Protein AF-0000000087155048 (afdb_homodimer)

Sequence (432 aa):
MKRRVAILISGRGSNMAALIEAAKAADFPAEIVVVISNRADAAGLEKAAANGIPTAIIESKPFGKDRAGFEAMMQRVLDEKQVELICLGGFMRLFTAEFARRWYGKMLNIHPSLLPCFPGLDPHGQALRAGVKLSGATVHFVIPETDAGPIVMQGAVTVADDDTPETLAARVIKIEHRIYPEALRLLASGRLKLDGDRCRTLGSGATDATLIAPAPMKRRVAILISGRGSNMAALIEAAKAADFPAEIVVVISNRADAAGLEKAAANGIPTAIIESKPFGKDRAGFEAMMQRVLDEKQVELICLGGFMRLFTAEFARRWYGKMLNIHPSLLPCFPGLDPHGQALRAGVKLSGATVHFVIPETDAGPIVMQGAVTVADDDTPETLAARVIKIEHRIYPEALRLLASGRLKLDGDRCRTLGSGATDATLIAPAP

Foldseek 3Di:
DAAEEEEEAAAAQLLVLLLQVLQPDPPQRHHYAEYEYLDPPHNVQVVCVVSVHHYYYNHCVVCVPVQVVSVVVVVVVCVVSVHQAYEYRHHDDAHDQVSLVVCFLRYKYKDFWDPPPQFDPLSLVSCLVVVDQKTEMWIARDGNDGPQAATQDIDMDTDDNPDDSVNSCVVRSVRSSVVVNVSVSQSSVVQWDDDDRYIDGHPDDDDPDDDDPPDD/DAAEEEEEAAAAQLLVLLLQVLQPDPPQRHDYAEYEYLDPPHNVQVVCVVSVHHYYYNHCVVCVPVQVVSVVVVVVVCVVSVHQAYEYRHHPDAHDQVSLVVCFLRYKYKDFWDPPPQFDPPSLVSCLVVVDQKTEMWIARDGNDGPQAATQDIDMDTDDNPDDSVNSCVVRSVRSSVVVNVSVSQSSVVQWDDDDRYIDGHPDDDDPDDDDPPDD

Radius of gyration: 24.82 Å; Cα contacts (8 Å, |Δi|>4): 957; chains: 2; bounding box: 39×74×57 Å

Secondary structure (DSSP, 8-state):
-PEEEEEEESS--HHHHHHHHHHTSTT-SEEEEEEEESSTT-HHHHHHHHTT--EEE--SGGGTT-HHHHHHHHHHHHHHTT--EEEEES--SPPPHHHHHHTTTTEEEEESS-TTSS-SS-HHHHHHHHT-SEEEEEEEE--SSTT-SPEEEEEEEE--TT--HHHHHHHHHHHHHHHHHHHHHHHHTT-EEEETTEEEETT----S-EEEES--/-PEEEEEEESS--HHHHHHHHHHTSTT-SEEEEEEEESSTT-HHHHHHHHTT--EEE--SGGGTT-HHHHHHHHHHHHHHTT--EEEEES--SPPPHHHHHHTTTTEEEEESS-TTSS-SS-HHHHHHHHT-SEEEEEEEE--SSTT-SPEEEEEEEE--TT--HHHHHHHHHHHHHHHHHHHHHHHHTT-EEEETTEEEETT----S-EEEES--

Structure (mmCIF, N/CA/C/O backbone):
data_AF-0000000087155048-model_v1
#
loop_
_entity.id
_entity.type
_entity.pdbx_description
1 polymer 'Phosphoribosylglycinamide formyltransferase'
#
loop_
_atom_site.group_PDB
_atom_site.id
_atom_site.type_symbol
_atom_site.label_atom_id
_atom_site.label_alt_id
_atom_site.label_comp_id
_atom_site.label_asym_id
_atom_site.label_entity_id
_atom_site.label_seq_id
_atom_site.pdbx_PDB_ins_code
_atom_site.Cartn_x
_atom_site.Cartn_y
_atom_site.Cartn_z
_atom_site.occupancy
_atom_site.B_iso_or_equiv
_atom_site.auth_seq_id
_atom_site.auth_comp_id
_atom_site.auth_asym_id
_atom_site.auth_atom_id
_atom_site.pdbx_PDB_model_num
ATOM 1 N N . MET A 1 1 ? -13.219 -32.688 -8.883 1 88.19 1 MET A N 1
ATOM 2 C CA . MET A 1 1 ? -11.844 -32.969 -9.281 1 88.19 1 MET A CA 1
ATOM 3 C C . MET A 1 1 ? -10.945 -31.766 -9.008 1 88.19 1 MET A C 1
ATOM 5 O O . MET A 1 1 ? -11.391 -30.625 -9.117 1 88.19 1 MET A O 1
ATOM 9 N N . LYS A 1 2 ? -9.734 -32.031 -8.484 1 97.44 2 LYS A N 1
ATOM 10 C CA . LYS A 1 2 ? -8.812 -30.953 -8.172 1 97.44 2 LYS A CA 1
ATOM 11 C C . LYS A 1 2 ? -8.227 -30.344 -9.438 1 97.44 2 LYS A C 1
ATOM 13 O O . LYS A 1 2 ? -7.965 -31.062 -10.414 1 97.44 2 LYS A O 1
ATOM 18 N N . ARG A 1 3 ? -8.031 -29.047 -9.445 1 98.62 3 ARG A N 1
ATOM 19 C CA . ARG A 1 3 ? -7.391 -28.375 -10.57 1 98.62 3 ARG A CA 1
ATOM 20 C C . ARG A 1 3 ? -5.906 -28.719 -10.641 1 98.62 3 ARG A C 1
ATOM 22 O O . ARG A 1 3 ? -5.227 -28.75 -9.609 1 98.62 3 ARG A O 1
ATOM 29 N N . ARG A 1 4 ? -5.445 -29.016 -11.805 1 98.88 4 ARG A N 1
ATOM 30 C CA . ARG A 1 4 ? -4.055 -29.406 -12.008 1 98.88 4 ARG A CA 1
ATOM 31 C C . ARG A 1 4 ? -3.156 -28.188 -12.164 1 98.88 4 ARG A C 1
ATOM 33 O O . ARG A 1 4 ? -3.303 -27.422 -13.125 1 98.88 4 ARG A O 1
ATOM 40 N N . VAL A 1 5 ? -2.164 -28.047 -11.242 1 98.94 5 VAL A N 1
ATOM 41 C CA . VAL A 1 5 ? -1.378 -26.812 -11.141 1 98.94 5 VAL A CA 1
ATOM 42 C C . VAL A 1 5 ? 0.09 -27.125 -11.438 1 98.94 5 VAL A C 1
ATOM 44 O O . VAL A 1 5 ? 0.632 -28.125 -10.961 1 98.94 5 VAL A O 1
ATOM 47 N N . ALA A 1 6 ? 0.725 -26.297 -12.25 1 98.94 6 ALA A N 1
ATOM 48 C CA . ALA A 1 6 ? 2.18 -26.25 -12.375 1 98.94 6 ALA A CA 1
ATOM 49 C C . ALA A 1 6 ? 2.762 -25.078 -11.594 1 98.94 6 ALA A C 1
ATOM 51 O O . ALA A 1 6 ? 2.176 -24 -11.562 1 98.94 6 ALA A O 1
ATOM 52 N N . ILE A 1 7 ? 3.869 -25.312 -10.961 1 98.94 7 ILE A N 1
ATOM 53 C CA . ILE A 1 7 ? 4.621 -24.219 -10.344 1 98.94 7 ILE A CA 1
ATOM 54 C C . ILE A 1 7 ? 5.914 -23.984 -11.117 1 98.94 7 ILE A C 1
ATOM 56 O O . ILE A 1 7 ? 6.652 -24.922 -11.406 1 98.94 7 ILE A O 1
ATOM 60 N N . LEU A 1 8 ? 6.184 -22.75 -11.547 1 98.94 8 LEU A N 1
ATOM 61 C CA . LEU A 1 8 ? 7.414 -22.375 -12.227 1 98.94 8 LEU A CA 1
ATOM 62 C C . LEU A 1 8 ? 8.383 -21.703 -11.266 1 98.94 8 LEU A C 1
ATOM 64 O O . LEU A 1 8 ? 7.996 -20.781 -10.539 1 98.94 8 LEU A O 1
ATOM 68 N N . ILE A 1 9 ? 9.695 -22.141 -11.219 1 98.75 9 ILE A N 1
ATOM 69 C CA . ILE A 1 9 ? 10.648 -21.578 -10.273 1 98.75 9 ILE A CA 1
ATOM 70 C C . ILE A 1 9 ? 11.977 -21.312 -10.984 1 98.75 9 ILE A C 1
ATOM 72 O O . ILE A 1 9 ? 12.219 -21.812 -12.078 1 98.75 9 ILE A O 1
ATOM 76 N N . SER A 1 10 ? 12.859 -20.469 -10.352 1 98.38 10 SER A N 1
ATOM 77 C CA . SER A 1 10 ? 14.234 -20.25 -10.789 1 98.38 10 SER A CA 1
ATOM 78 C C . SER A 1 10 ? 15.219 -20.406 -9.641 1 98.38 10 SER A C 1
ATOM 80 O O . SER A 1 10 ? 16.438 -20.391 -9.852 1 98.38 10 SER A O 1
ATOM 82 N N . GLY A 1 11 ? 14.641 -20.531 -8.383 1 96.88 11 GLY A N 1
ATOM 83 C CA . GLY A 1 11 ? 15.578 -20.484 -7.273 1 96.88 11 GLY A CA 1
ATOM 84 C C . GLY A 1 11 ? 15.148 -21.344 -6.098 1 96.88 11 GLY A C 1
ATOM 85 O O . GLY A 1 11 ? 14.852 -22.531 -6.266 1 96.88 11 GLY A O 1
ATOM 86 N N . ARG A 1 12 ? 15.031 -20.812 -4.879 1 93.88 12 ARG A N 1
ATOM 87 C CA . ARG A 1 12 ? 14.914 -21.5 -3.594 1 93.88 12 ARG A CA 1
ATOM 88 C C . ARG A 1 12 ? 13.562 -22.188 -3.461 1 93.88 12 ARG A C 1
ATOM 90 O O . ARG A 1 12 ? 13.445 -23.203 -2.766 1 93.88 12 ARG A O 1
ATOM 97 N N . GLY A 1 13 ? 12.633 -21.562 -4.07 1 97.56 13 GLY A N 1
ATOM 98 C CA . GLY A 1 13 ? 11.32 -22.203 -4.098 1 97.56 13 GLY A CA 1
ATOM 99 C C . GLY A 1 13 ? 10.57 -22.062 -2.787 1 97.56 13 GLY A C 1
ATOM 100 O O . GLY A 1 13 ? 9.852 -22.984 -2.381 1 97.56 13 GLY A O 1
ATOM 101 N N . SER A 1 14 ? 10.727 -20.969 -2.061 1 97.62 14 SER A N 1
ATOM 102 C CA . SER A 1 14 ? 10.055 -20.781 -0.78 1 97.62 14 SER A CA 1
ATOM 103 C C . SER A 1 14 ? 8.539 -20.734 -0.952 1 97.62 14 SER A C 1
ATOM 105 O O . SER A 1 14 ? 7.816 -21.453 -0.265 1 97.62 14 SER A O 1
ATOM 107 N N . ASN A 1 15 ? 8.031 -19.953 -1.847 1 98.62 15 ASN A N 1
ATOM 108 C CA . ASN A 1 15 ? 6.594 -19.906 -2.102 1 98.62 15 ASN A CA 1
ATOM 109 C C . ASN A 1 15 ? 6.07 -21.219 -2.658 1 98.62 15 ASN A C 1
ATOM 111 O O . ASN A 1 15 ? 4.945 -21.625 -2.355 1 98.62 15 ASN A O 1
ATOM 115 N N . MET A 1 16 ? 6.891 -21.859 -3.486 1 98.81 16 MET A N 1
ATOM 116 C CA . MET A 1 16 ? 6.531 -23.188 -3.98 1 98.81 16 MET A CA 1
ATOM 117 C C . MET A 1 16 ? 6.254 -24.141 -2.826 1 98.81 16 MET A C 1
ATOM 119 O O . MET A 1 16 ? 5.242 -24.844 -2.83 1 98.81 16 MET A O 1
ATOM 123 N N . ALA A 1 17 ? 7.125 -24.141 -1.858 1 98.69 17 ALA A N 1
ATOM 124 C CA . ALA A 1 17 ? 6.977 -25.031 -0.714 1 98.69 17 ALA A CA 1
ATOM 125 C C . ALA A 1 17 ? 5.668 -24.766 0.023 1 98.69 17 ALA A C 1
ATOM 127 O O . ALA A 1 17 ? 4.984 -25.703 0.452 1 98.69 17 ALA A O 1
ATOM 128 N N . ALA A 1 18 ? 5.328 -23.516 0.194 1 98.75 18 ALA A N 1
ATOM 129 C CA . ALA A 1 18 ? 4.074 -23.141 0.849 1 98.75 18 ALA A CA 1
ATOM 130 C C . ALA A 1 18 ? 2.873 -23.641 0.057 1 98.75 18 ALA A C 1
ATOM 132 O O . ALA A 1 18 ? 1.903 -24.141 0.638 1 98.75 18 ALA A O 1
ATOM 133 N N . LEU A 1 19 ? 2.908 -23.547 -1.245 1 98.81 19 LEU A N 1
ATOM 134 C CA . LEU A 1 19 ? 1.841 -24.031 -2.111 1 98.81 19 LEU A CA 1
ATOM 135 C C . LEU A 1 19 ? 1.716 -25.547 -2.016 1 98.81 19 LEU A C 1
ATOM 137 O O . LEU A 1 19 ? 0.607 -26.078 -1.914 1 98.81 19 LEU A O 1
ATOM 141 N N . ILE A 1 20 ? 2.863 -26.219 -2.064 1 98.69 20 ILE A N 1
ATOM 142 C CA . ILE A 1 20 ? 2.887 -27.688 -1.979 1 98.69 20 ILE A CA 1
ATOM 143 C C . ILE A 1 20 ? 2.277 -28.125 -0.652 1 98.69 20 ILE A C 1
ATOM 145 O O . ILE A 1 20 ? 1.436 -29.031 -0.622 1 98.69 20 ILE A O 1
ATOM 149 N N . GLU A 1 21 ? 2.689 -27.484 0.411 1 98.62 21 GLU A N 1
ATOM 150 C CA . GLU A 1 21 ? 2.176 -27.844 1.73 1 98.62 21 GLU A CA 1
ATOM 151 C C . GLU A 1 21 ? 0.662 -27.672 1.799 1 98.62 21 GLU A C 1
ATOM 153 O O . GLU A 1 21 ? -0.048 -28.547 2.291 1 98.62 21 GLU A O 1
ATOM 158 N N . ALA A 1 22 ? 0.154 -26.547 1.324 1 98.38 22 ALA A N 1
ATOM 159 C CA . ALA A 1 22 ? -1.282 -26.281 1.331 1 98.38 22 ALA A CA 1
ATOM 160 C C . ALA A 1 22 ? -2.039 -27.328 0.512 1 98.38 22 ALA A C 1
ATOM 162 O O . ALA A 1 22 ? -3.127 -27.75 0.9 1 98.38 22 ALA A O 1
ATOM 163 N N . ALA A 1 23 ? -1.5 -27.781 -0.582 1 98.06 23 ALA A N 1
ATOM 164 C CA . ALA A 1 23 ? -2.154 -28.672 -1.53 1 98.06 23 ALA A CA 1
ATOM 165 C C . ALA A 1 23 ? -2.26 -30.094 -0.962 1 98.06 23 ALA A C 1
ATOM 167 O O . ALA A 1 23 ? -2.994 -30.922 -1.494 1 98.06 23 ALA A O 1
ATOM 168 N N . LYS A 1 24 ? -1.539 -30.359 0.094 1 97.5 24 LYS A N 1
ATOM 169 C CA . LYS A 1 24 ? -1.599 -31.672 0.721 1 97.5 24 LYS A CA 1
ATOM 170 C C . LYS A 1 24 ? -2.938 -31.891 1.421 1 97.5 24 LYS A C 1
ATOM 172 O O . LYS A 1 24 ? -3.338 -33.031 1.669 1 97.5 24 LYS A O 1
ATOM 177 N N . ALA A 1 25 ? -3.527 -30.781 1.788 1 97.06 25 ALA A N 1
ATOM 178 C CA . ALA A 1 25 ? -4.816 -30.906 2.461 1 97.06 25 ALA A CA 1
ATOM 179 C C . ALA A 1 25 ? -5.855 -31.547 1.546 1 97.06 25 ALA A C 1
ATOM 181 O O . ALA A 1 25 ? -5.953 -31.188 0.367 1 97.06 25 ALA A O 1
ATOM 182 N N . ALA A 1 26 ? -6.66 -32.469 2.033 1 95.75 26 ALA A N 1
ATOM 183 C CA . ALA A 1 26 ? -7.621 -33.219 1.247 1 95.75 26 ALA A CA 1
ATOM 184 C C . ALA A 1 26 ? -8.664 -32.312 0.606 1 95.75 26 ALA A C 1
ATOM 186 O O . ALA A 1 26 ? -9.133 -32.594 -0.5 1 95.75 26 ALA A O 1
ATOM 187 N N . ASP A 1 27 ? -8.969 -31.25 1.281 1 96.94 27 ASP A N 1
ATOM 188 C CA . ASP A 1 27 ? -10.047 -30.391 0.805 1 96.94 27 ASP A CA 1
ATOM 189 C C . ASP A 1 27 ? -9.492 -29.234 -0.038 1 96.94 27 ASP A C 1
ATOM 191 O O . ASP A 1 27 ? -10.234 -28.344 -0.431 1 96.94 27 ASP A O 1
ATOM 195 N N . PHE A 1 28 ? -8.234 -29.203 -0.195 1 98.25 28 PHE A N 1
ATOM 196 C CA . PHE A 1 28 ? -7.68 -28.188 -1.085 1 98.25 28 PHE A CA 1
ATOM 197 C C . PHE A 1 28 ? -8.094 -28.453 -2.529 1 98.25 28 PHE A C 1
ATOM 199 O O . PHE A 1 28 ? -7.949 -29.578 -3.023 1 98.25 28 PHE A O 1
ATOM 206 N N . PRO A 1 29 ? -8.531 -27.469 -3.268 1 98.56 29 PRO A N 1
ATOM 207 C CA . PRO A 1 29 ? -9.195 -27.703 -4.555 1 98.56 29 PRO A CA 1
ATOM 208 C C . PRO A 1 29 ? -8.211 -27.828 -5.711 1 98.56 29 PRO A C 1
ATOM 210 O O . PRO A 1 29 ? -8.617 -27.875 -6.875 1 98.56 29 PRO A O 1
ATOM 213 N N . ALA A 1 30 ? -6.883 -27.906 -5.453 1 98.62 30 ALA A N 1
ATOM 214 C CA . ALA A 1 30 ? -5.859 -27.984 -6.488 1 98.62 30 ALA A CA 1
ATOM 215 C C . ALA A 1 30 ? -4.797 -29.016 -6.121 1 98.62 30 ALA A C 1
ATOM 217 O O . ALA A 1 30 ? -4.617 -29.344 -4.945 1 98.62 30 ALA A O 1
ATOM 218 N N . GLU A 1 31 ? -4.188 -29.547 -7.078 1 98.62 31 GLU A N 1
ATOM 219 C CA . GLU A 1 31 ? -3.053 -30.453 -6.918 1 98.62 31 GLU A CA 1
ATOM 220 C C . GLU A 1 31 ? -1.855 -29.984 -7.742 1 98.62 31 GLU A C 1
ATOM 222 O O . GLU A 1 31 ? -2.014 -29.562 -8.891 1 98.62 31 GLU A O 1
ATOM 227 N N . ILE A 1 32 ? -0.717 -30.016 -7.137 1 98.81 32 ILE A N 1
ATOM 228 C CA . ILE A 1 32 ? 0.503 -29.688 -7.859 1 98.81 32 ILE A CA 1
ATOM 229 C C . ILE A 1 32 ? 0.978 -30.891 -8.672 1 98.81 32 ILE A C 1
ATOM 231 O O . ILE A 1 32 ? 1.375 -31.906 -8.102 1 98.81 32 ILE A O 1
ATOM 235 N N . VAL A 1 33 ? 1.066 -30.75 -10 1 98.75 33 VAL A N 1
ATOM 236 C CA . VAL A 1 33 ? 1.298 -31.938 -10.82 1 98.75 33 VAL A CA 1
ATOM 237 C C . VAL A 1 33 ? 2.715 -31.906 -11.391 1 98.75 33 VAL A C 1
ATOM 239 O O . VAL A 1 33 ? 3.234 -32.938 -11.836 1 98.75 33 VAL A O 1
ATOM 242 N N . VAL A 1 34 ? 3.277 -30.688 -11.367 1 98.88 34 VAL A N 1
ATOM 243 C CA . VAL A 1 34 ? 4.645 -30.578 -11.867 1 98.88 34 VAL A CA 1
ATOM 244 C C . VAL A 1 34 ? 5.273 -29.281 -11.383 1 98.88 34 VAL A C 1
ATOM 246 O O . VAL A 1 34 ? 4.582 -28.266 -11.242 1 98.88 34 VAL A O 1
ATOM 249 N N . VAL A 1 35 ? 6.539 -29.312 -11.055 1 98.88 35 VAL A N 1
ATOM 250 C CA . VAL A 1 35 ? 7.371 -28.125 -10.852 1 98.88 35 VAL A CA 1
ATOM 251 C C . VAL A 1 35 ? 8.359 -27.984 -12.016 1 98.88 35 VAL A C 1
ATOM 253 O O . VAL A 1 35 ? 9.078 -28.938 -12.336 1 98.88 35 VAL A O 1
ATOM 256 N N . ILE A 1 36 ? 8.336 -26.844 -12.695 1 98.88 36 ILE A N 1
ATOM 257 C CA . ILE A 1 36 ? 9.227 -26.594 -13.82 1 98.88 36 ILE A CA 1
ATOM 258 C C . ILE A 1 36 ? 10.227 -25.5 -13.438 1 98.88 36 ILE A C 1
ATOM 260 O O . ILE A 1 36 ? 9.844 -24.438 -12.961 1 98.88 36 ILE A O 1
ATOM 264 N N . SER A 1 37 ? 11.523 -25.766 -13.617 1 98.81 37 SER A N 1
ATOM 265 C CA . SER A 1 37 ? 12.555 -24.766 -13.367 1 98.81 37 SER A CA 1
ATOM 266 C C . SER A 1 37 ? 13.273 -24.391 -14.656 1 98.81 37 SER A C 1
ATOM 268 O O . SER A 1 37 ? 13.562 -25.25 -15.492 1 98.81 37 SER A O 1
ATOM 270 N N . ASN A 1 38 ? 13.547 -23.109 -14.805 1 98.56 38 ASN A N 1
ATOM 271 C CA . ASN A 1 38 ? 14.328 -22.688 -15.953 1 98.56 38 ASN A CA 1
ATOM 272 C C . ASN A 1 38 ? 15.828 -22.719 -15.664 1 98.56 38 ASN A C 1
ATOM 274 O O . ASN A 1 38 ? 16.641 -22.312 -16.5 1 98.56 38 ASN A O 1
ATOM 278 N N . ARG A 1 39 ? 16.156 -23.109 -14.453 1 98.31 39 ARG A N 1
ATOM 279 C CA . ARG A 1 39 ? 17.547 -23.312 -14.031 1 98.31 39 ARG A CA 1
ATOM 280 C C . ARG A 1 39 ? 17.734 -24.719 -13.453 1 98.31 39 ARG A C 1
ATOM 282 O O . ARG A 1 39 ? 16.938 -25.172 -12.641 1 98.31 39 ARG A O 1
ATOM 289 N N . ALA A 1 40 ? 18.828 -25.344 -13.797 1 97.62 40 ALA A N 1
ATOM 290 C CA . ALA A 1 40 ? 19.094 -26.703 -13.344 1 97.62 40 ALA A CA 1
ATOM 291 C C . ALA A 1 40 ? 19.531 -26.719 -11.883 1 97.62 40 ALA A C 1
ATOM 293 O O . ALA A 1 40 ? 19.391 -27.734 -11.188 1 97.62 40 ALA A O 1
ATOM 294 N N . ASP A 1 41 ? 20.047 -25.609 -11.43 1 97.44 41 ASP A N 1
ATOM 295 C CA . ASP A 1 41 ? 20.641 -25.578 -10.094 1 97.44 41 ASP A CA 1
ATOM 296 C C . ASP A 1 41 ? 19.672 -24.969 -9.086 1 97.44 41 ASP A C 1
ATOM 298 O O . ASP A 1 41 ? 20.062 -24.578 -7.984 1 97.44 41 ASP A O 1
ATOM 302 N N . ALA A 1 42 ? 18.406 -24.797 -9.438 1 98.06 42 ALA A N 1
ATOM 303 C CA . ALA A 1 42 ? 17.422 -24.25 -8.508 1 98.06 42 ALA A CA 1
ATOM 304 C C . ALA A 1 42 ? 17.219 -25.172 -7.309 1 98.06 42 ALA A C 1
ATOM 306 O O . ALA A 1 42 ? 16.844 -26.328 -7.465 1 98.06 42 ALA A O 1
ATOM 307 N N . ALA A 1 43 ? 17.422 -24.672 -6.113 1 97.81 43 ALA A N 1
ATOM 308 C CA . ALA A 1 43 ? 17.297 -25.453 -4.883 1 97.81 43 ALA A CA 1
ATOM 309 C C . ALA A 1 43 ? 15.867 -25.953 -4.699 1 97.81 43 ALA A C 1
ATOM 311 O O . ALA A 1 43 ? 15.648 -27 -4.098 1 97.81 43 ALA A O 1
ATOM 312 N N . GLY A 1 44 ? 14.953 -25.266 -5.277 1 98.31 44 GLY A N 1
ATOM 313 C CA . GLY A 1 44 ? 13.555 -25.656 -5.18 1 98.31 44 GLY A CA 1
ATOM 314 C C . GLY A 1 44 ? 13.258 -27 -5.805 1 98.31 44 GLY A C 1
ATOM 315 O O . GL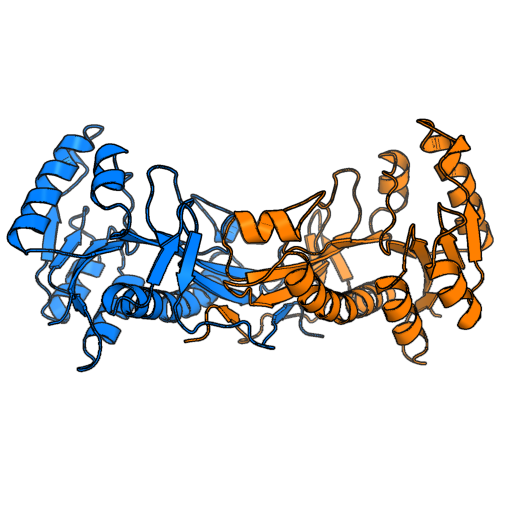Y A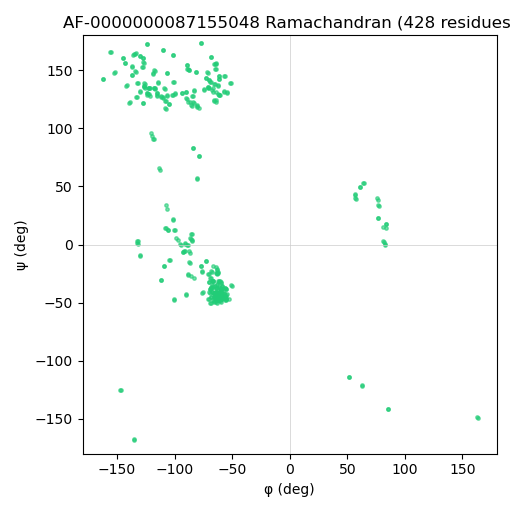 1 44 ? 12.297 -27.672 -5.418 1 98.31 44 GLY A O 1
ATOM 316 N N . LEU A 1 45 ? 14.078 -27.438 -6.754 1 98.44 45 LEU A N 1
ATOM 317 C CA . LEU A 1 45 ? 13.875 -28.719 -7.418 1 98.44 45 LEU A CA 1
ATOM 318 C C . LEU A 1 45 ? 14 -29.875 -6.426 1 98.44 45 LEU A C 1
ATOM 320 O O . LEU A 1 45 ? 13.195 -30.797 -6.438 1 98.44 45 LEU A O 1
ATOM 324 N N . GLU A 1 46 ? 14.938 -29.766 -5.602 1 97.94 46 GLU A N 1
ATOM 325 C CA . GLU A 1 46 ? 15.133 -30.797 -4.586 1 97.94 46 GLU A CA 1
ATOM 326 C C . GLU A 1 46 ? 13.961 -30.828 -3.607 1 97.94 46 GLU A C 1
ATOM 328 O O . GLU A 1 46 ? 13.516 -31.906 -3.199 1 97.94 46 GLU A O 1
ATOM 333 N N . LYS A 1 47 ? 13.484 -29.672 -3.195 1 97.69 47 LYS A N 1
ATOM 334 C CA . LYS A 1 47 ? 12.328 -29.578 -2.307 1 97.69 47 LYS A CA 1
ATOM 335 C C . LYS A 1 47 ? 11.094 -30.219 -2.938 1 97.69 47 LYS A C 1
ATOM 337 O O . LYS A 1 47 ? 10.352 -30.953 -2.27 1 97.69 47 LYS A O 1
ATOM 342 N N . ALA A 1 48 ? 10.875 -29.922 -4.191 1 98.31 48 ALA A N 1
ATOM 343 C CA . ALA A 1 48 ? 9.742 -30.5 -4.91 1 98.31 48 ALA A CA 1
ATOM 344 C C . ALA A 1 48 ? 9.852 -32.031 -4.965 1 98.31 48 ALA A C 1
ATOM 346 O O . ALA A 1 48 ? 8.891 -32.719 -4.656 1 98.31 48 ALA A O 1
ATOM 347 N N . ALA A 1 49 ? 11.023 -32.5 -5.328 1 97.62 49 ALA A N 1
ATOM 348 C CA . ALA A 1 49 ? 11.266 -33.938 -5.434 1 97.62 49 ALA A CA 1
ATOM 349 C C . ALA A 1 49 ? 11.062 -34.625 -4.086 1 97.62 49 ALA A C 1
ATOM 351 O O . ALA A 1 49 ? 10.492 -35.719 -4.016 1 97.62 49 ALA A O 1
ATOM 352 N N . ALA A 1 50 ? 11.508 -34 -3.088 1 97.69 50 ALA A N 1
ATOM 353 C CA . ALA A 1 50 ? 11.391 -34.531 -1.737 1 97.69 50 ALA A CA 1
ATOM 354 C C . ALA A 1 50 ? 9.922 -34.688 -1.324 1 97.69 50 ALA A C 1
ATOM 356 O O . ALA A 1 50 ? 9.594 -35.469 -0.451 1 97.69 50 ALA A O 1
ATOM 357 N N . ASN A 1 51 ? 9.062 -33.938 -1.921 1 97.88 51 ASN A N 1
ATOM 358 C CA . ASN A 1 51 ? 7.637 -34 -1.627 1 97.88 51 ASN A CA 1
ATOM 359 C C . ASN A 1 51 ? 6.891 -34.875 -2.637 1 97.88 51 ASN A C 1
ATOM 361 O O . ASN A 1 51 ? 5.656 -34.844 -2.678 1 97.88 51 ASN A O 1
ATOM 365 N N . GLY A 1 52 ? 7.66 -35.5 -3.561 1 97.88 52 GLY A N 1
ATOM 366 C CA . GLY A 1 52 ? 7.078 -36.469 -4.5 1 97.88 52 GLY A CA 1
ATOM 367 C C . GLY A 1 52 ? 6.457 -35.781 -5.711 1 97.88 52 GLY A C 1
ATOM 368 O O . GLY A 1 52 ? 5.645 -36.406 -6.414 1 97.88 52 GLY A O 1
ATOM 369 N N . ILE A 1 53 ? 6.727 -34.562 -5.934 1 98.44 53 ILE A N 1
ATOM 370 C CA . ILE A 1 53 ? 6.172 -33.812 -7.07 1 98.44 53 ILE A CA 1
ATOM 371 C C . ILE A 1 53 ? 7.094 -33.969 -8.281 1 98.44 53 ILE A C 1
ATOM 373 O O . ILE A 1 53 ? 8.297 -33.719 -8.188 1 98.44 53 ILE A O 1
ATOM 377 N N . PRO A 1 54 ? 6.57 -34.438 -9.453 1 98.56 54 PRO A N 1
ATOM 378 C CA . PRO A 1 54 ? 7.387 -34.469 -10.664 1 98.56 54 PRO A CA 1
ATOM 379 C C . PRO A 1 54 ? 8.047 -33.125 -10.969 1 98.56 54 PRO A C 1
ATOM 381 O O . PRO A 1 54 ? 7.438 -32.094 -10.773 1 98.56 54 PRO A O 1
ATOM 384 N N . THR A 1 55 ? 9.305 -33.188 -11.398 1 98.62 55 THR A N 1
ATOM 385 C CA . THR A 1 55 ? 10.023 -31.969 -11.773 1 98.62 55 THR A CA 1
ATOM 386 C C . THR A 1 55 ? 10.438 -32 -13.242 1 98.62 55 THR A C 1
ATOM 388 O O . THR A 1 55 ? 10.625 -33.094 -13.805 1 98.62 55 THR A O 1
ATOM 391 N N . ALA A 1 56 ? 10.477 -30.922 -13.883 1 98.62 56 ALA A N 1
ATOM 392 C CA . ALA A 1 56 ? 11.023 -30.75 -15.227 1 98.62 56 ALA A CA 1
ATOM 393 C C . ALA A 1 56 ? 12 -29.578 -15.266 1 98.62 56 ALA A C 1
ATOM 395 O O . ALA A 1 56 ? 11.734 -28.516 -14.695 1 98.62 56 ALA A O 1
ATOM 396 N N . ILE A 1 57 ? 13.094 -29.828 -15.844 1 98.5 57 ILE A N 1
ATOM 397 C CA . ILE A 1 57 ? 14.094 -28.781 -16.016 1 98.5 57 ILE A CA 1
ATOM 398 C C . ILE A 1 57 ? 14.156 -28.359 -17.484 1 98.5 57 ILE A C 1
ATOM 400 O O . ILE A 1 57 ? 14.422 -29.188 -18.359 1 98.5 57 ILE A O 1
ATOM 404 N N . ILE A 1 58 ? 13.836 -27.172 -17.781 1 98.31 58 ILE A N 1
ATOM 405 C CA . ILE A 1 58 ? 14 -26.547 -19.094 1 98.31 58 ILE A CA 1
ATOM 406 C C . ILE A 1 58 ? 14.914 -25.328 -18.984 1 98.31 58 ILE A C 1
ATOM 408 O O . ILE A 1 58 ? 14.453 -24.219 -18.688 1 98.31 58 ILE A O 1
ATOM 412 N N . GLU A 1 59 ? 16.188 -25.531 -19.219 1 97.81 59 GLU A N 1
ATOM 413 C CA . GLU A 1 59 ? 17.156 -24.438 -19.047 1 97.81 59 GLU A CA 1
ATOM 414 C C . GLU A 1 59 ? 16.891 -23.312 -20.031 1 97.81 59 GLU A C 1
ATOM 416 O O . GLU A 1 59 ? 16.797 -23.531 -21.25 1 97.81 59 GLU A O 1
ATOM 421 N N . SER A 1 60 ? 16.844 -22.094 -19.531 1 96.88 60 SER A N 1
ATOM 422 C CA . SER A 1 60 ? 16.5 -20.953 -20.375 1 96.88 60 SER A CA 1
ATOM 423 C C . SER A 1 60 ? 17.734 -20.406 -21.094 1 96.88 60 SER A C 1
ATOM 425 O O . SER A 1 60 ? 17.625 -19.859 -22.188 1 96.88 60 SER A O 1
ATOM 427 N N . LYS A 1 61 ? 18.875 -20.594 -20.516 1 95.56 61 LYS A N 1
ATOM 428 C CA . LYS A 1 61 ? 20.109 -19.969 -20.984 1 95.56 61 LYS A CA 1
ATOM 429 C C . LYS A 1 61 ? 20.359 -20.281 -22.453 1 95.56 61 LYS A C 1
ATOM 431 O O . LYS A 1 61 ? 20.672 -19.391 -23.25 1 95.56 61 LYS A O 1
ATOM 436 N N . PRO A 1 62 ? 20.156 -21.469 -22.906 1 96.56 62 PRO A N 1
ATOM 437 C CA . PRO A 1 62 ? 20.453 -21.812 -24.297 1 96.56 62 PRO A CA 1
ATOM 438 C C . PRO A 1 62 ? 19.531 -21.078 -25.281 1 96.56 62 PRO A C 1
ATOM 440 O O . PRO A 1 62 ? 19.859 -20.984 -26.469 1 96.56 62 PRO A O 1
ATOM 443 N N . PHE A 1 63 ? 18.453 -20.594 -24.844 1 97.19 63 PHE A N 1
ATOM 444 C CA . PHE A 1 63 ? 17.484 -19.953 -25.719 1 97.19 63 PHE A CA 1
ATOM 445 C C . PHE A 1 63 ? 17.828 -18.469 -25.891 1 97.19 63 PHE A C 1
ATOM 447 O O . PHE A 1 63 ? 17.328 -17.812 -26.812 1 97.19 63 PHE A O 1
ATOM 454 N N . GLY A 1 64 ? 18.656 -17.906 -25.062 1 94.56 64 GLY A N 1
ATOM 455 C CA . GLY A 1 64 ? 18.984 -16.484 -25.141 1 94.56 64 GLY A CA 1
ATOM 456 C C . GLY A 1 64 ? 17.766 -15.594 -25.188 1 94.56 64 GLY A C 1
ATOM 457 O O . GLY A 1 64 ? 16.906 -15.648 -24.312 1 94.56 64 GLY A O 1
ATOM 458 N N . LYS A 1 65 ? 17.609 -14.938 -26.344 1 92.94 65 LYS A N 1
ATOM 459 C CA . LYS A 1 65 ? 16.516 -13.984 -26.5 1 92.94 65 LYS A CA 1
ATOM 460 C C . LYS A 1 65 ? 15.281 -14.672 -27.078 1 92.94 65 LYS A C 1
ATOM 462 O O . LYS A 1 65 ? 14.227 -14.055 -27.203 1 92.94 65 LYS A O 1
ATOM 467 N N . ASP A 1 66 ? 15.453 -15.844 -27.406 1 97.12 66 ASP A N 1
ATOM 468 C CA . ASP A 1 66 ? 14.344 -16.594 -27.984 1 97.12 66 ASP A CA 1
ATOM 469 C C . ASP A 1 66 ? 13.375 -17.062 -26.906 1 97.12 66 ASP A C 1
ATOM 471 O O . ASP A 1 66 ? 13.273 -18.266 -26.641 1 97.12 66 ASP A O 1
ATOM 475 N N . ARG A 1 67 ? 12.586 -16.172 -26.422 1 97.25 67 ARG A N 1
ATOM 476 C CA . ARG A 1 67 ? 11.617 -16.484 -25.375 1 97.25 67 ARG A CA 1
ATOM 477 C C . ARG A 1 67 ? 10.531 -17.422 -25.891 1 97.25 67 ARG A C 1
ATOM 479 O O . ARG A 1 67 ? 10.062 -18.297 -25.172 1 97.25 67 ARG A O 1
ATOM 486 N N . ALA A 1 68 ? 10.164 -17.25 -27.125 1 97.88 68 ALA A N 1
ATOM 487 C CA . ALA A 1 68 ? 9.117 -18.078 -27.734 1 97.88 68 ALA A CA 1
ATOM 488 C C . ALA A 1 68 ? 9.547 -19.531 -27.812 1 97.88 68 ALA A C 1
ATOM 490 O O . ALA A 1 68 ? 8.742 -20.438 -27.594 1 97.88 68 ALA A O 1
ATOM 491 N N . GLY A 1 69 ? 10.766 -19.703 -28.219 1 98 69 GLY A N 1
ATOM 492 C CA . GLY A 1 69 ? 11.289 -21.062 -28.266 1 98 69 GLY A CA 1
ATOM 493 C C . GLY A 1 69 ? 11.297 -21.75 -26.922 1 98 69 GLY A C 1
ATOM 494 O O . GLY A 1 69 ? 10.898 -22.906 -26.797 1 98 69 GLY A O 1
ATOM 495 N N . PHE A 1 70 ? 11.812 -21.062 -25.922 1 98.38 70 PHE A N 1
ATOM 496 C CA . PHE A 1 70 ? 11.781 -21.578 -24.562 1 98.38 70 PHE A CA 1
ATOM 497 C C . PHE A 1 70 ? 10.352 -21.922 -24.141 1 98.38 70 PHE A C 1
ATOM 499 O O . PHE A 1 70 ? 10.109 -23 -23.594 1 98.38 70 PHE A O 1
ATOM 506 N N . GLU A 1 71 ? 9.398 -21.047 -24.422 1 98.69 71 GLU A N 1
ATOM 507 C CA . GLU A 1 71 ? 8 -21.188 -24.016 1 98.69 71 GLU A CA 1
ATOM 508 C C . GLU A 1 71 ? 7.34 -22.359 -24.75 1 98.69 71 GLU A C 1
ATOM 510 O O . GLU A 1 71 ? 6.469 -23.031 -24.188 1 98.69 71 GLU A O 1
ATOM 515 N N . ALA A 1 72 ? 7.758 -22.625 -25.938 1 98.44 72 ALA A N 1
ATOM 516 C CA . ALA A 1 72 ? 7.238 -23.781 -26.672 1 98.44 72 ALA A CA 1
ATOM 517 C C . ALA A 1 72 ? 7.59 -25.078 -25.953 1 98.44 72 ALA A C 1
ATOM 519 O O . ALA A 1 72 ? 6.762 -25.984 -25.859 1 98.44 72 ALA A O 1
ATOM 520 N N . MET A 1 73 ? 8.797 -25.141 -25.484 1 98.38 73 MET A N 1
ATOM 521 C CA . MET A 1 73 ? 9.219 -26.312 -24.734 1 98.38 73 MET A CA 1
ATOM 522 C C . MET A 1 73 ? 8.453 -26.422 -23.422 1 98.38 73 MET A C 1
ATOM 524 O O . MET A 1 73 ? 8.016 -27.516 -23.047 1 98.38 73 MET A O 1
ATOM 528 N N . MET A 1 74 ? 8.344 -25.375 -22.781 1 98.56 74 MET A N 1
ATOM 529 C CA . MET A 1 74 ? 7.602 -25.344 -21.516 1 98.56 74 MET A CA 1
ATOM 530 C C . MET A 1 74 ? 6.148 -25.734 -21.734 1 98.56 74 MET A C 1
ATOM 532 O O . MET A 1 74 ? 5.586 -26.5 -20.953 1 98.56 74 MET A O 1
ATOM 536 N N . GLN A 1 75 ? 5.52 -25.188 -22.828 1 98.75 75 GLN A N 1
ATOM 537 C CA . GLN A 1 75 ? 4.129 -25.484 -23.141 1 98.75 75 GLN A CA 1
ATOM 538 C C . GLN A 1 75 ? 3.928 -26.984 -23.359 1 98.75 75 GLN A C 1
ATOM 540 O O . GLN A 1 75 ? 2.895 -27.531 -22.984 1 98.75 75 GLN A O 1
ATOM 545 N N . ARG A 1 76 ? 4.855 -27.625 -23.969 1 98.69 76 ARG A N 1
ATOM 546 C CA . ARG A 1 76 ? 4.766 -29.078 -24.188 1 98.69 76 ARG A CA 1
ATOM 547 C C . ARG A 1 76 ? 4.637 -29.828 -22.875 1 98.69 76 ARG A C 1
ATOM 549 O O . ARG A 1 76 ? 3.816 -30.734 -22.75 1 98.69 76 ARG A O 1
ATOM 556 N N . VAL A 1 77 ? 5.488 -29.438 -21.922 1 98.69 77 VAL A N 1
ATOM 557 C CA . VAL A 1 77 ? 5.434 -30.078 -20.609 1 98.69 77 VAL A CA 1
ATOM 558 C C . VAL A 1 77 ? 4.078 -29.797 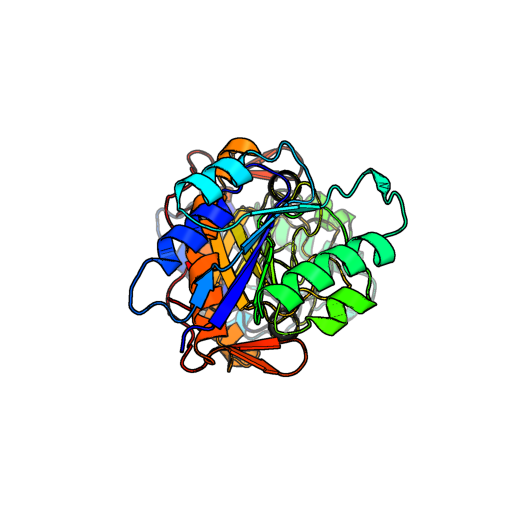-19.953 1 98.69 77 VAL A C 1
ATOM 560 O O . VAL A 1 77 ? 3.465 -30.703 -19.375 1 98.69 77 VAL A O 1
ATOM 563 N N . LEU A 1 78 ? 3.598 -28.578 -20.016 1 98.88 78 LEU A N 1
ATOM 564 C CA . LEU A 1 78 ? 2.309 -28.188 -19.453 1 98.88 78 LEU A CA 1
ATOM 565 C C . LEU A 1 78 ? 1.179 -29 -20.078 1 98.88 78 LEU A C 1
ATOM 567 O O . LEU A 1 78 ? 0.279 -29.453 -19.359 1 98.88 78 LEU A O 1
ATOM 571 N N . ASP A 1 79 ? 1.245 -29.188 -21.406 1 98.81 79 ASP A N 1
ATOM 572 C CA . ASP A 1 79 ? 0.241 -29.984 -22.109 1 98.81 79 ASP A CA 1
ATOM 573 C C . ASP A 1 79 ? 0.289 -31.438 -21.688 1 98.81 79 ASP A C 1
ATOM 575 O O . ASP A 1 79 ? -0.75 -32.062 -21.438 1 98.81 79 ASP A O 1
ATOM 579 N N . GLU A 1 80 ? 1.475 -31.953 -21.688 1 98.62 80 GLU A N 1
ATOM 580 C CA . GLU A 1 80 ? 1.667 -33.344 -21.312 1 98.62 80 GLU A CA 1
ATOM 581 C C . GLU A 1 80 ? 1.087 -33.656 -19.938 1 98.62 80 GLU A C 1
ATOM 583 O O . GLU A 1 80 ? 0.523 -34.719 -19.719 1 98.62 80 GLU A O 1
ATOM 588 N N . LYS A 1 81 ? 1.221 -32.719 -19.016 1 98.62 81 LYS A N 1
ATOM 589 C CA . LYS A 1 81 ? 0.768 -32.906 -17.641 1 98.62 81 LYS A CA 1
ATOM 590 C C . LYS A 1 81 ? -0.669 -32.438 -17.469 1 98.62 81 LYS A C 1
ATOM 592 O O . LYS A 1 81 ? -1.201 -32.438 -16.359 1 98.62 81 LYS A O 1
ATOM 597 N N . GLN A 1 82 ? -1.296 -31.953 -18.516 1 98.69 82 GLN A N 1
ATOM 598 C CA . GLN A 1 82 ? -2.674 -31.469 -18.516 1 98.69 82 GLN A CA 1
ATOM 599 C C . GLN A 1 82 ? -2.875 -30.359 -17.484 1 98.69 82 GLN A C 1
ATOM 601 O O . GLN A 1 82 ? -3.838 -30.391 -16.703 1 98.69 82 GLN A O 1
ATOM 606 N N . VAL A 1 83 ? -1.943 -29.469 -17.422 1 98.88 83 VAL A N 1
ATOM 607 C CA . VAL A 1 83 ? -1.971 -28.359 -16.469 1 98.88 83 VAL A CA 1
ATOM 608 C C . VAL A 1 83 ? -3.141 -27.438 -16.781 1 98.88 83 VAL A C 1
ATOM 610 O O . VAL A 1 83 ? -3.398 -27.125 -17.953 1 98.88 83 VAL A O 1
ATOM 613 N N . GLU A 1 84 ? -3.824 -26.984 -15.719 1 98.88 84 GLU A N 1
ATOM 614 C CA . GLU A 1 84 ? -4.957 -26.078 -15.859 1 98.88 84 GLU A CA 1
ATOM 615 C C . GLU A 1 84 ? -4.625 -24.688 -15.297 1 98.88 84 GLU A C 1
ATOM 617 O O . GLU A 1 84 ? -5.199 -23.688 -15.727 1 98.88 84 GLU A O 1
ATOM 622 N N . LEU A 1 85 ? -3.795 -24.609 -14.312 1 98.88 85 LEU A N 1
ATOM 623 C CA . LEU A 1 85 ? -3.383 -23.375 -13.656 1 98.88 85 LEU A CA 1
ATOM 624 C C . LEU A 1 85 ? -1.87 -23.344 -13.453 1 98.88 85 LEU A C 1
ATOM 626 O O . LEU A 1 85 ? -1.24 -24.391 -13.289 1 98.88 85 LEU A O 1
A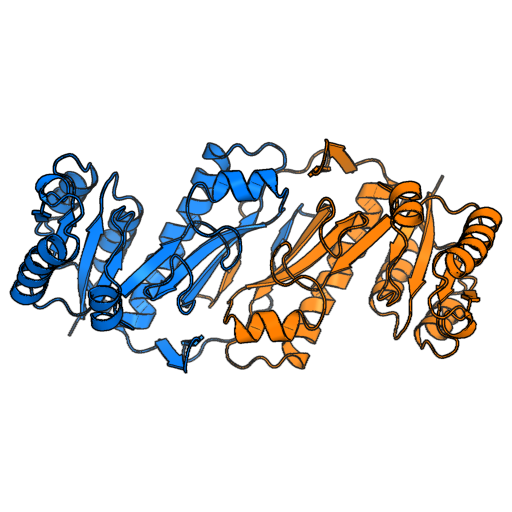TOM 630 N N . ILE A 1 86 ? -1.3 -22.125 -13.484 1 98.94 86 ILE A N 1
ATOM 631 C CA . ILE A 1 86 ? 0.128 -21.938 -13.258 1 98.94 86 ILE A CA 1
ATOM 632 C C . ILE A 1 86 ? 0.341 -20.984 -12.094 1 98.94 86 ILE A C 1
ATOM 634 O O . ILE A 1 86 ? -0.351 -19.969 -11.984 1 98.94 86 ILE A O 1
ATOM 638 N N . CYS A 1 87 ? 1.217 -21.297 -11.195 1 98.94 87 CYS A N 1
ATOM 639 C CA . CYS A 1 87 ? 1.713 -20.391 -10.164 1 98.94 87 CYS A CA 1
ATOM 640 C C . CYS A 1 87 ? 3.197 -20.109 -10.359 1 98.94 87 CYS A C 1
ATOM 642 O O . CYS A 1 87 ? 4.004 -21.031 -10.461 1 98.94 87 CYS A O 1
ATOM 644 N N . LEU A 1 88 ?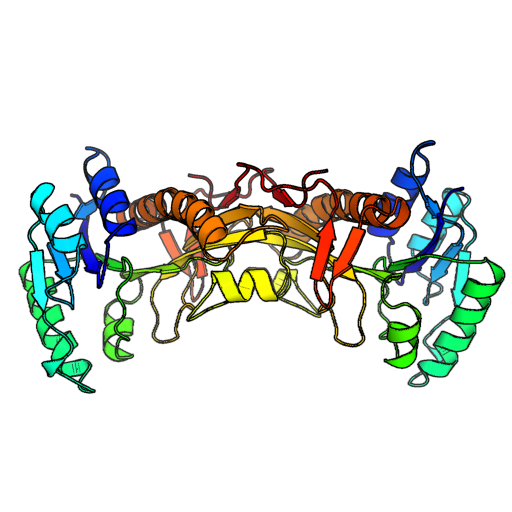 3.506 -18.844 -10.375 1 98.88 88 LEU A N 1
ATOM 645 C CA . LEU A 1 88 ? 4.914 -18.469 -10.438 1 98.88 88 LEU A CA 1
ATOM 646 C C . LEU A 1 88 ? 5.516 -18.375 -9.039 1 98.88 88 LEU A C 1
ATOM 648 O O . LEU A 1 88 ? 4.992 -17.672 -8.18 1 98.88 88 LEU A O 1
ATOM 652 N N . GLY A 1 89 ? 6.574 -19.109 -8.734 1 97.88 89 GLY A N 1
ATOM 653 C CA . GLY A 1 89 ? 7.305 -19.109 -7.48 1 97.88 89 GLY A CA 1
ATOM 654 C C . GLY A 1 89 ? 8.711 -18.562 -7.609 1 97.88 89 GLY A C 1
ATOM 655 O O . GLY A 1 89 ? 9.688 -19.281 -7.359 1 97.88 89 GLY A O 1
ATOM 656 N N . GLY A 1 90 ? 8.852 -17.359 -7.938 1 96.88 90 GLY A N 1
ATOM 657 C CA . GLY A 1 90 ? 10.164 -16.781 -8.188 1 96.88 90 GLY A CA 1
ATOM 658 C C . GLY A 1 90 ? 10.734 -17.172 -9.539 1 96.88 90 GLY A C 1
ATOM 659 O O . GLY A 1 90 ? 11.898 -17.578 -9.625 1 96.88 90 GLY A O 1
ATOM 660 N N . PHE A 1 91 ? 9.852 -17.219 -10.492 1 97.56 91 PHE A N 1
ATOM 661 C CA . PHE A 1 91 ? 10.289 -17.5 -11.852 1 97.56 91 PHE A CA 1
ATOM 662 C C . PHE A 1 91 ? 10.883 -16.266 -12.508 1 97.56 91 PHE A C 1
ATOM 664 O O . PHE A 1 91 ? 10.18 -15.266 -12.703 1 97.56 91 PHE A O 1
ATOM 671 N N . MET A 1 92 ? 12.148 -16.25 -12.898 1 94.88 92 MET A N 1
ATOM 672 C CA . MET A 1 92 ? 12.906 -15.047 -13.227 1 94.88 92 MET A CA 1
ATOM 673 C C . MET A 1 92 ? 13.125 -14.93 -14.727 1 94.88 92 MET A C 1
ATOM 675 O O . MET A 1 92 ? 14.164 -14.438 -15.172 1 94.88 92 MET A O 1
ATOM 679 N N . ARG A 1 93 ? 12.289 -15.391 -15.594 1 94.56 93 ARG A N 1
ATOM 680 C CA . ARG A 1 93 ? 12.32 -15.195 -17.031 1 94.56 93 ARG A CA 1
ATOM 681 C C . ARG A 1 93 ? 11.039 -14.523 -17.531 1 94.56 93 ARG A C 1
ATOM 683 O O . ARG A 1 93 ? 9.938 -15 -17.234 1 94.56 93 ARG A O 1
ATOM 690 N N . LEU A 1 94 ? 11.164 -13.469 -18.266 1 95.19 94 LEU A N 1
ATOM 691 C CA . LEU A 1 94 ? 10.016 -12.742 -18.797 1 95.19 94 LEU A CA 1
ATOM 692 C C . LEU A 1 94 ? 9.305 -13.562 -19.875 1 95.19 94 LEU A C 1
ATOM 694 O O . LEU A 1 94 ? 9.961 -14.219 -20.688 1 95.19 94 LEU A O 1
ATOM 698 N N . PHE A 1 95 ? 8.047 -13.492 -19.875 1 97.88 95 PHE A N 1
ATOM 699 C CA . PHE A 1 95 ? 7.234 -14.164 -20.875 1 97.88 95 PHE A CA 1
ATOM 700 C C . PHE A 1 95 ? 7.031 -13.266 -22.094 1 97.88 95 PHE A C 1
ATOM 702 O O . PHE A 1 95 ? 7.066 -12.039 -21.984 1 97.88 95 PHE A O 1
ATOM 709 N N . THR A 1 96 ? 6.863 -13.898 -23.266 1 98.19 96 THR A N 1
ATOM 710 C CA . THR A 1 96 ? 6.301 -13.148 -24.391 1 98.19 96 THR A CA 1
ATOM 711 C C . THR A 1 96 ? 4.867 -12.719 -24.094 1 98.19 96 THR A C 1
ATOM 713 O O . THR A 1 96 ? 4.195 -13.32 -23.25 1 98.19 96 THR A O 1
ATOM 716 N N . ALA A 1 97 ? 4.418 -11.688 -24.734 1 98.38 97 ALA A N 1
ATOM 717 C CA . ALA A 1 97 ? 3.025 -11.266 -24.609 1 98.38 97 ALA A CA 1
ATOM 718 C C . ALA A 1 97 ? 2.072 -12.391 -24.984 1 98.38 97 ALA A C 1
ATOM 720 O O . ALA A 1 97 ? 1.023 -12.562 -24.359 1 98.38 97 ALA A O 1
ATOM 721 N N . GLU A 1 98 ? 2.42 -13.148 -25.969 1 98.12 98 GLU A N 1
ATOM 722 C CA . GLU A 1 98 ? 1.589 -14.242 -26.484 1 98.12 98 GLU A CA 1
ATOM 723 C C . GLU A 1 98 ? 1.385 -15.312 -25.406 1 98.12 98 GLU A C 1
ATOM 725 O O . GLU A 1 98 ? 0.26 -15.766 -25.188 1 98.12 98 GLU A O 1
ATOM 730 N N . PHE A 1 99 ? 2.445 -15.688 -24.797 1 98.62 99 PHE A N 1
ATOM 731 C CA . PHE A 1 99 ? 2.344 -16.719 -23.766 1 98.62 99 PHE A CA 1
ATOM 732 C C . PHE A 1 99 ? 1.494 -16.219 -22.594 1 98.62 99 PHE A C 1
ATOM 734 O O . PHE A 1 99 ? 0.637 -16.953 -22.094 1 98.62 99 PHE A O 1
ATOM 741 N N . ALA A 1 100 ? 1.767 -15 -22.141 1 98.38 100 ALA A N 1
ATOM 742 C CA . ALA A 1 100 ? 1.004 -14.414 -21.031 1 98.38 100 ALA A CA 1
ATOM 743 C C . ALA A 1 100 ? -0.486 -14.367 -21.359 1 98.38 100 ALA A C 1
ATOM 745 O O . ALA A 1 100 ? -1.326 -14.656 -20.516 1 98.38 100 ALA A O 1
ATOM 746 N N . ARG A 1 101 ? -0.794 -14.016 -22.547 1 97.62 101 ARG A N 1
ATOM 747 C CA . ARG A 1 101 ? -2.189 -13.914 -22.969 1 97.62 101 ARG A CA 1
ATOM 748 C C . ARG A 1 101 ? -2.844 -15.289 -23.016 1 97.62 101 ARG A C 1
ATOM 750 O O . ARG A 1 101 ? -4.027 -15.438 -22.703 1 97.62 101 ARG A O 1
ATOM 757 N N . ARG A 1 102 ? -2.117 -16.312 -23.438 1 97.75 102 ARG A N 1
ATOM 758 C CA . ARG A 1 102 ? -2.617 -17.672 -23.5 1 97.75 102 ARG A CA 1
ATOM 759 C C . ARG A 1 102 ? -3.047 -18.172 -22.125 1 97.75 102 ARG A C 1
ATOM 761 O O . ARG A 1 102 ? -4.027 -18.906 -22 1 97.75 102 ARG A O 1
ATOM 768 N N . TRP A 1 103 ? -2.369 -17.703 -21.156 1 98.25 103 TRP A N 1
ATOM 769 C CA . TRP A 1 103 ? -2.607 -18.203 -19.812 1 98.25 103 TRP A CA 1
ATOM 770 C C . TRP A 1 103 ? -3.316 -17.156 -18.953 1 98.25 103 TRP A C 1
ATOM 772 O O . TRP A 1 103 ? -3.326 -17.25 -17.719 1 98.25 103 TRP A O 1
ATOM 782 N N . TYR A 1 104 ? -3.842 -16.125 -19.656 1 97 104 TYR A N 1
ATOM 783 C CA . TYR A 1 104 ? -4.551 -15.07 -18.938 1 97 104 TYR A CA 1
ATOM 784 C C . TYR A 1 104 ? -5.711 -15.648 -18.125 1 97 104 TYR A C 1
ATOM 786 O O . TYR A 1 104 ? -6.488 -16.453 -18.641 1 97 104 TYR A O 1
ATOM 794 N N . GLY A 1 105 ? -5.77 -15.242 -16.875 1 97.19 105 GLY A N 1
ATOM 795 C CA . GLY A 1 105 ? -6.828 -15.719 -16 1 97.19 105 GLY A CA 1
ATOM 796 C C . GLY A 1 105 ? -6.535 -17.078 -15.398 1 97.19 105 GLY A C 1
ATOM 797 O O . GLY A 1 105 ? -7.34 -17.609 -14.625 1 97.19 105 GLY A O 1
ATOM 798 N N . LYS A 1 106 ? -5.387 -17.656 -15.711 1 98.25 106 LYS A N 1
ATOM 799 C CA . LYS A 1 106 ? -5.047 -19 -15.266 1 98.25 106 LYS A CA 1
ATOM 800 C C . LYS A 1 106 ? -3.637 -19.047 -14.688 1 98.25 106 LYS A C 1
ATOM 802 O O . LYS A 1 106 ? -3.162 -20.109 -14.281 1 98.25 106 LYS A O 1
ATOM 807 N N . MET A 1 107 ? -2.943 -17.938 -14.641 1 98.69 107 MET A N 1
ATOM 808 C CA . MET A 1 107 ? -1.574 -17.844 -14.148 1 98.69 107 MET A CA 1
ATOM 809 C C . MET A 1 107 ? -1.452 -16.766 -13.078 1 98.69 107 MET A C 1
ATOM 811 O O . MET A 1 107 ? -1.8 -15.609 -13.32 1 98.69 107 MET A O 1
ATOM 815 N N . LEU A 1 108 ? -1.012 -17.203 -11.938 1 98.81 108 LEU A N 1
ATOM 816 C CA . LEU A 1 108 ? -0.846 -16.281 -10.805 1 98.81 108 LEU A CA 1
ATOM 817 C C . LEU A 1 108 ? 0.63 -16 -10.547 1 98.81 108 LEU A C 1
ATOM 819 O O . LEU A 1 108 ? 1.481 -16.859 -10.781 1 98.81 108 LEU A O 1
ATOM 823 N N . ASN A 1 109 ? 0.91 -14.836 -10.109 1 98.75 109 ASN A N 1
ATOM 824 C CA . ASN A 1 109 ? 2.205 -14.445 -9.562 1 98.75 109 ASN A CA 1
ATOM 825 C C . ASN A 1 109 ? 2.064 -13.797 -8.188 1 98.75 109 ASN A C 1
ATOM 827 O O . ASN A 1 109 ? 0.996 -13.289 -7.844 1 98.75 109 ASN A O 1
ATOM 831 N N . ILE A 1 110 ? 3.08 -13.906 -7.383 1 98.81 110 ILE A N 1
ATOM 832 C CA . ILE A 1 110 ? 3.168 -13.203 -6.105 1 98.81 110 ILE A CA 1
ATOM 833 C C . ILE A 1 110 ? 4.324 -12.211 -6.145 1 98.81 110 ILE A C 1
ATOM 835 O O . ILE A 1 110 ? 5.41 -12.523 -6.637 1 98.81 110 ILE A O 1
ATOM 839 N N . HIS A 1 111 ? 4.109 -11.008 -5.777 1 98.81 111 HIS A N 1
ATOM 840 C CA . HIS A 1 111 ? 5.109 -9.945 -5.758 1 98.81 111 HIS A CA 1
ATOM 841 C C . HIS A 1 111 ? 5.223 -9.328 -4.371 1 98.81 111 HIS A C 1
ATOM 843 O O . HIS A 1 111 ? 4.211 -9 -3.746 1 98.81 111 HIS A O 1
ATOM 849 N N . PRO A 1 112 ? 6.441 -9.203 -3.852 1 98.81 112 PRO A N 1
ATOM 850 C CA . PRO A 1 112 ? 6.648 -8.766 -2.469 1 98.81 112 PRO A CA 1
ATOM 851 C C . PRO A 1 112 ? 6.555 -7.25 -2.309 1 98.81 112 PRO A C 1
ATOM 853 O O . PRO A 1 112 ? 7.473 -6.629 -1.767 1 98.81 112 PRO A O 1
ATOM 856 N N . SER A 1 113 ? 5.469 -6.684 -2.697 1 98.88 113 SER A N 1
ATOM 857 C CA . SER A 1 113 ? 5.074 -5.305 -2.428 1 98.88 113 SER A CA 1
ATOM 858 C C . SER A 1 113 ? 3.561 -5.141 -2.49 1 98.88 113 SER A C 1
ATOM 860 O O . SER A 1 113 ? 2.848 -6.055 -2.908 1 98.88 113 SER A O 1
ATOM 862 N N . LEU A 1 114 ? 3.086 -4.059 -1.999 1 98.88 114 LEU A N 1
ATOM 863 C CA . LEU A 1 114 ? 1.683 -3.703 -2.18 1 98.88 114 LEU A CA 1
ATOM 864 C C . LEU A 1 114 ? 1.469 -3.002 -3.518 1 98.88 114 LEU A C 1
ATOM 866 O O . LEU A 1 114 ? 1.38 -1.773 -3.572 1 98.88 114 LEU A O 1
ATOM 870 N N . LEU A 1 115 ? 1.341 -3.805 -4.527 1 98.81 115 LEU A N 1
ATOM 871 C CA . LEU A 1 115 ? 1.099 -3.258 -5.859 1 98.81 115 LEU A CA 1
ATOM 872 C C . LEU A 1 115 ? -0.152 -2.385 -5.867 1 98.81 115 LEU A C 1
ATOM 874 O O . LEU A 1 115 ? -1.106 -2.65 -5.133 1 98.81 115 LEU A O 1
ATOM 878 N N . PRO A 1 116 ? -0.066 -1.32 -6.699 1 98.56 116 PRO A N 1
ATOM 879 C CA . PRO A 1 116 ? 0.85 -1.027 -7.801 1 98.56 116 PRO A CA 1
ATOM 880 C C . PRO A 1 116 ? 2.143 -0.359 -7.336 1 98.56 116 PRO A C 1
ATOM 882 O O . PRO A 1 116 ? 3 -0.029 -8.156 1 98.56 116 PRO A O 1
ATOM 885 N N . CYS A 1 117 ? 2.367 -0.204 -6.031 1 98.5 117 CYS A N 1
ATOM 886 C CA . CYS A 1 117 ? 3.629 0.344 -5.543 1 98.5 117 CYS A CA 1
ATOM 887 C C . CYS A 1 117 ? 4.77 -0.647 -5.746 1 98.5 117 CYS A C 1
ATOM 889 O O . CYS A 1 117 ? 4.586 -1.854 -5.57 1 98.5 117 CYS A O 1
ATOM 891 N N . PHE A 1 118 ? 5.879 -0.149 -6.234 1 98.5 118 PHE A N 1
ATOM 892 C CA . PHE A 1 118 ? 7.188 -0.791 -6.234 1 98.5 118 PHE A CA 1
ATOM 893 C C . PHE A 1 118 ? 7.168 -2.057 -7.082 1 98.5 118 PHE A C 1
ATOM 895 O O . PHE A 1 118 ? 7.539 -3.133 -6.609 1 98.5 118 PHE A O 1
ATOM 902 N N . PRO A 1 119 ? 6.73 -2.025 -8.344 1 98.19 119 PRO A N 1
ATOM 903 C CA . PRO A 1 119 ? 6.844 -3.164 -9.258 1 98.19 119 PRO A CA 1
ATOM 904 C C . PRO A 1 119 ? 8.289 -3.469 -9.648 1 98.19 119 PRO A C 1
ATOM 906 O O . PRO A 1 119 ? 9.18 -2.648 -9.414 1 98.19 119 PRO A O 1
ATOM 909 N N . GLY A 1 120 ? 8.562 -4.598 -10.125 1 96.75 120 GLY A N 1
ATOM 910 C CA . GLY A 1 120 ? 9.852 -4.918 -10.711 1 96.75 120 GLY A CA 1
ATOM 911 C C . GLY A 1 120 ? 10.883 -5.348 -9.688 1 96.75 120 GLY A C 1
ATOM 912 O O . GLY A 1 120 ? 10.555 -6.023 -8.711 1 96.75 120 GLY A O 1
ATOM 913 N N . LEU A 1 121 ? 12.07 -4.938 -9.875 1 95.75 121 LEU A N 1
ATOM 914 C CA . LEU A 1 121 ? 13.195 -5.461 -9.102 1 95.75 121 LEU A CA 1
ATOM 915 C C . LEU A 1 121 ? 13.383 -4.676 -7.809 1 95.75 121 LEU A C 1
ATOM 917 O O . LEU A 1 121 ? 13.008 -3.502 -7.73 1 95.75 121 LEU A O 1
ATOM 921 N N . ASP A 1 122 ? 13.875 -5.285 -6.785 1 97.44 122 ASP A N 1
ATOM 922 C CA . ASP A 1 122 ? 14.273 -4.715 -5.5 1 97.44 122 ASP A CA 1
ATOM 923 C C . ASP A 1 122 ? 13.086 -4.055 -4.801 1 97.44 122 ASP A C 1
ATOM 925 O O . ASP A 1 122 ? 13.156 -2.883 -4.426 1 97.44 122 ASP A O 1
ATOM 929 N N . PRO A 1 123 ? 12.016 -4.762 -4.723 1 98.31 123 PRO A N 1
ATOM 930 C CA . PRO A 1 123 ? 10.828 -4.176 -4.105 1 98.31 123 PRO A CA 1
ATOM 931 C C . PRO A 1 123 ? 11.062 -3.742 -2.66 1 98.31 123 PRO A C 1
ATOM 933 O O . PRO A 1 123 ? 10.578 -2.689 -2.24 1 98.31 123 PRO A O 1
ATOM 936 N N . HIS A 1 124 ? 11.812 -4.484 -1.879 1 98.75 124 HIS A N 1
ATOM 937 C CA . HIS A 1 124 ? 12.07 -4.152 -0.483 1 98.75 124 HIS A CA 1
ATOM 938 C C . HIS A 1 124 ? 12.938 -2.898 -0.368 1 98.75 124 HIS A C 1
ATOM 940 O O . HIS A 1 124 ? 12.68 -2.039 0.48 1 98.75 124 HIS A O 1
ATOM 946 N N . GLY A 1 125 ? 13.992 -2.865 -1.209 1 98.56 125 GLY A N 1
ATOM 947 C CA . GLY A 1 125 ? 14.797 -1.655 -1.236 1 98.56 125 GLY A CA 1
ATOM 948 C C . GLY A 1 125 ? 14.008 -0.422 -1.634 1 98.56 125 GLY A C 1
ATOM 949 O O . GLY A 1 125 ? 14.18 0.647 -1.043 1 98.56 125 GLY A O 1
ATOM 950 N N . GLN A 1 126 ? 13.18 -0.55 -2.641 1 98.44 126 GLN A N 1
ATOM 951 C CA . GLN A 1 126 ? 12.32 0.551 -3.061 1 98.44 126 GLN A CA 1
ATOM 952 C C . GLN A 1 126 ? 11.438 1.03 -1.911 1 98.44 126 GLN A C 1
ATOM 954 O O . GLN A 1 126 ? 11.305 2.234 -1.682 1 98.44 126 GLN A O 1
ATOM 959 N N . ALA A 1 127 ? 10.828 0.078 -1.19 1 98.56 127 ALA A N 1
ATOM 960 C CA . ALA A 1 127 ? 9.953 0.406 -0.068 1 98.56 127 ALA A CA 1
ATOM 961 C C . ALA A 1 127 ? 10.711 1.18 1.009 1 98.56 127 ALA A C 1
ATOM 963 O O . ALA A 1 127 ? 10.227 2.203 1.499 1 98.56 127 ALA A O 1
ATOM 964 N N . LEU A 1 128 ? 11.883 0.712 1.329 1 97.69 128 LEU A N 1
ATOM 965 C CA . LEU A 1 128 ? 12.68 1.331 2.383 1 97.69 128 LEU A CA 1
ATOM 966 C C . LEU A 1 128 ? 13.141 2.723 1.966 1 97.69 128 LEU A C 1
ATOM 968 O O . LEU A 1 128 ? 13.125 3.654 2.773 1 97.69 128 LEU A O 1
ATOM 972 N N . ARG A 1 129 ? 13.539 2.863 0.703 1 97.25 129 ARG A N 1
ATOM 973 C CA . ARG A 1 129 ? 13.977 4.164 0.205 1 97.25 129 ARG A CA 1
ATOM 974 C C . ARG A 1 129 ? 12.82 5.156 0.178 1 97.25 129 ARG A C 1
ATOM 976 O O . ARG A 1 129 ? 13.016 6.352 0.403 1 97.25 129 ARG A O 1
ATOM 983 N N . ALA A 1 130 ? 11.625 4.645 -0.045 1 97.88 130 ALA A N 1
ATOM 984 C CA . ALA A 1 130 ? 10.438 5.492 -0.087 1 97.88 130 ALA A CA 1
ATOM 985 C C . ALA A 1 130 ? 9.992 5.883 1.319 1 97.88 130 ALA A C 1
ATOM 987 O O . ALA A 1 130 ? 9.188 6.801 1.49 1 97.88 130 ALA A O 1
ATOM 988 N N . GLY A 1 131 ? 10.438 5.16 2.314 1 97.56 131 GLY A N 1
ATOM 989 C CA . GLY A 1 131 ? 10.133 5.477 3.699 1 97.56 131 GLY A CA 1
ATOM 990 C C . GLY A 1 131 ? 8.719 5.086 4.102 1 97.56 131 GLY A C 1
ATOM 991 O O . GLY A 1 131 ? 8.141 5.68 5.012 1 97.56 131 GLY A O 1
ATOM 992 N N . VAL A 1 132 ? 8.109 4.148 3.418 1 98.44 132 VAL A N 1
ATOM 993 C CA . VAL A 1 132 ? 6.754 3.713 3.74 1 98.44 132 VAL A CA 1
ATOM 994 C C . VAL A 1 132 ? 6.738 3.047 5.113 1 98.44 132 VAL A C 1
ATOM 996 O O . VAL A 1 132 ? 7.77 2.553 5.582 1 98.44 132 VAL A O 1
ATOM 999 N N . LYS A 1 133 ? 5.59 3.08 5.719 1 98.5 133 LYS A N 1
ATOM 1000 C CA . LYS A 1 133 ? 5.434 2.475 7.039 1 98.5 133 LYS A CA 1
ATOM 1001 C C . LYS A 1 133 ? 4.691 1.145 6.949 1 98.5 133 LYS A C 1
ATOM 1003 O O . LYS A 1 133 ? 4.641 0.388 7.922 1 98.5 133 LYS A O 1
ATOM 1008 N N . LEU A 1 134 ? 4.094 0.894 5.812 1 98.75 134 LEU A N 1
ATOM 1009 C CA . LEU A 1 134 ? 3.453 -0.374 5.477 1 98.75 134 LEU A CA 1
ATOM 1010 C C . LEU A 1 134 ? 3.986 -0.916 4.152 1 98.75 134 LEU A C 1
ATOM 1012 O O . LEU A 1 134 ? 4.207 -0.154 3.209 1 98.75 134 LEU A O 1
ATOM 1016 N N . SER A 1 135 ? 4.254 -2.143 4.125 1 98.75 135 SER A N 1
ATOM 1017 C CA . SER A 1 135 ? 4.582 -2.902 2.926 1 98.75 135 SER A CA 1
ATOM 1018 C C . SER A 1 135 ? 3.836 -4.23 2.889 1 98.75 135 SER A C 1
ATOM 1020 O O . SER A 1 135 ? 2.854 -4.418 3.611 1 98.75 135 SER A O 1
ATOM 1022 N N . GLY A 1 136 ? 4.23 -5.102 1.994 1 98.81 136 GLY A N 1
ATOM 1023 C CA . GLY A 1 136 ? 3.516 -6.367 1.937 1 98.81 136 GLY A CA 1
ATOM 1024 C C . GLY A 1 136 ? 3.752 -7.129 0.646 1 98.81 136 GLY A C 1
ATOM 1025 O O . GLY A 1 136 ? 4.859 -7.113 0.105 1 98.81 136 GLY A O 1
ATOM 1026 N N . ALA A 1 137 ? 2.723 -7.848 0.296 1 98.94 137 ALA A N 1
ATOM 1027 C CA . ALA A 1 137 ? 2.781 -8.688 -0.897 1 98.94 137 ALA A CA 1
ATOM 1028 C C . ALA A 1 137 ? 1.441 -8.695 -1.626 1 98.94 137 ALA A C 1
ATOM 1030 O O . ALA A 1 137 ? 0.4 -8.414 -1.029 1 98.94 137 ALA A O 1
ATOM 1031 N N . THR A 1 138 ? 1.502 -8.984 -2.9 1 98.94 138 THR A N 1
ATOM 1032 C CA . THR A 1 138 ? 0.329 -9.023 -3.766 1 98.94 138 THR A CA 1
ATOM 1033 C C . THR A 1 138 ? 0.324 -10.289 -4.617 1 98.94 138 THR A C 1
ATOM 1035 O O . THR A 1 138 ? 1.343 -10.648 -5.211 1 98.94 138 THR A O 1
ATOM 1038 N N . VAL A 1 139 ? -0.742 -11 -4.559 1 98.88 139 VAL A N 1
ATOM 1039 C CA . VAL A 1 139 ? -0.978 -12.023 -5.57 1 98.88 139 VAL A CA 1
ATOM 1040 C C . VAL A 1 139 ? -1.829 -11.445 -6.699 1 98.88 139 VAL A C 1
ATOM 1042 O O . VAL A 1 139 ? -2.855 -10.812 -6.449 1 98.88 139 VAL A O 1
ATOM 1045 N N . HIS A 1 140 ? -1.388 -11.648 -7.914 1 98.81 140 HIS A N 1
ATOM 1046 C CA . HIS A 1 140 ? -2.104 -11.094 -9.062 1 98.81 140 HIS A CA 1
ATOM 1047 C C . HIS A 1 140 ? -2.033 -12.039 -10.258 1 98.81 140 HIS A C 1
ATOM 1049 O O . HIS A 1 140 ? -1.177 -12.922 -10.305 1 98.81 140 HIS A O 1
ATOM 1055 N N . PHE A 1 141 ? -2.936 -11.875 -11.203 1 98.56 141 PHE A N 1
ATOM 1056 C CA . PHE A 1 141 ? -2.834 -12.57 -12.477 1 98.56 141 PHE A CA 1
ATOM 1057 C C . PHE A 1 141 ? -1.697 -12.008 -13.32 1 98.56 141 PHE A C 1
ATOM 1059 O O . PHE A 1 141 ? -1.396 -10.812 -13.242 1 98.56 141 PHE A O 1
ATOM 1066 N N . VAL A 1 142 ? -1.104 -12.859 -14.086 1 98.31 142 VAL A N 1
ATOM 1067 C CA . VAL A 1 142 ? -0.016 -12.445 -14.969 1 98.31 142 VAL A CA 1
ATOM 1068 C C . VAL A 1 142 ? -0.587 -11.891 -16.266 1 98.31 142 VAL A C 1
ATOM 1070 O O . VAL A 1 142 ? -1.479 -12.492 -16.875 1 98.31 142 VAL A O 1
ATOM 1073 N N . ILE A 1 143 ? -0.167 -10.727 -16.625 1 97.88 143 ILE A N 1
ATOM 1074 C CA . ILE A 1 143 ? -0.396 -10.117 -17.922 1 97.88 143 ILE A CA 1
ATOM 1075 C C . ILE A 1 143 ? 0.941 -9.734 -18.562 1 97.88 143 ILE A C 1
ATOM 1077 O O . ILE A 1 143 ? 1.997 -9.906 -17.938 1 97.88 143 ILE A O 1
ATOM 1081 N N . PRO A 1 144 ? 0.958 -9.305 -19.781 1 97.75 144 PRO A N 1
ATOM 1082 C CA . PRO A 1 144 ? 2.242 -8.992 -20.406 1 97.75 144 PRO A CA 1
ATOM 1083 C C . PRO A 1 144 ? 3.021 -7.918 -19.641 1 97.75 144 PRO A C 1
ATOM 1085 O O . PRO A 1 144 ? 4.25 -7.996 -19.547 1 97.75 144 PRO A O 1
ATOM 1088 N N . GLU A 1 145 ? 2.303 -6.949 -19.078 1 96.69 145 GLU A N 1
ATOM 1089 C CA . GLU A 1 145 ? 2.957 -5.91 -18.297 1 96.69 145 GLU A CA 1
ATOM 1090 C C . GLU A 1 145 ? 3.408 -6.449 -16.938 1 96.69 145 GLU A C 1
ATOM 1092 O O . GLU A 1 145 ? 2.656 -7.148 -16.266 1 96.69 145 GLU A O 1
ATOM 1097 N N . THR A 1 146 ? 4.582 -6.164 -16.578 1 96.62 146 THR A N 1
ATOM 1098 C CA . THR A 1 146 ? 5.219 -6.695 -15.375 1 96.62 146 THR A CA 1
ATOM 1099 C C . THR A 1 146 ? 4.508 -6.191 -14.117 1 96.62 146 THR A C 1
ATOM 1101 O O . THR A 1 146 ? 4.391 -4.984 -13.914 1 96.62 146 THR A O 1
ATOM 1104 N N . ASP A 1 147 ? 4.059 -7.129 -13.297 1 97.69 147 ASP A N 1
ATOM 1105 C CA . ASP A 1 147 ? 3.527 -6.863 -11.961 1 97.69 147 ASP A CA 1
ATOM 1106 C C . ASP A 1 147 ? 2.352 -5.891 -12.023 1 97.69 147 ASP A C 1
ATOM 1108 O O . ASP A 1 147 ? 2.229 -5.004 -11.18 1 97.69 147 ASP A O 1
ATOM 1112 N N . ALA A 1 148 ? 1.485 -6.086 -13.109 1 97.19 148 ALA A N 1
ATOM 1113 C CA . ALA A 1 148 ? 0.458 -5.074 -13.352 1 97.19 148 ALA A CA 1
ATOM 1114 C C . ALA A 1 148 ? -0.905 -5.723 -13.57 1 97.19 148 ALA A C 1
ATOM 1116 O O . ALA A 1 148 ? -1.875 -5.039 -13.914 1 97.19 148 ALA A O 1
ATOM 1117 N N . GLY A 1 149 ? -1.003 -6.996 -13.469 1 98.06 149 GLY A N 1
ATOM 1118 C CA . GLY A 1 149 ? -2.266 -7.66 -13.742 1 98.06 149 GLY A CA 1
ATOM 1119 C C . GLY A 1 149 ? -3.27 -7.535 -12.609 1 98.06 149 GLY A C 1
ATOM 1120 O O . GLY A 1 149 ? -2.947 -7.004 -11.547 1 98.06 149 GLY A O 1
ATOM 1121 N N . PRO A 1 150 ? -4.504 -8.008 -12.859 1 98.31 150 PRO A N 1
ATOM 1122 C CA . PRO A 1 150 ? -5.574 -7.906 -11.867 1 98.31 150 PRO A CA 1
ATOM 1123 C C . PRO A 1 150 ? -5.184 -8.508 -10.516 1 98.31 150 PRO A C 1
ATOM 1125 O O . PRO A 1 150 ? -4.699 -9.641 -10.461 1 98.31 150 PRO A O 1
ATOM 1128 N N . ILE A 1 151 ? -5.391 -7.797 -9.469 1 98.62 151 ILE A N 1
ATOM 1129 C CA . ILE A 1 151 ? -4.973 -8.172 -8.125 1 98.62 151 ILE A CA 1
ATOM 1130 C C . ILE A 1 151 ? -6.008 -9.109 -7.5 1 98.62 151 ILE A C 1
ATOM 1132 O O . ILE A 1 151 ? -7.207 -8.82 -7.531 1 98.62 151 ILE A O 1
ATOM 1136 N N . VAL A 1 152 ? -5.531 -10.164 -6.941 1 98.19 152 VAL A N 1
ATOM 1137 C CA . VAL A 1 152 ? -6.387 -11.18 -6.336 1 98.19 152 VAL A CA 1
ATOM 1138 C C . VAL A 1 152 ? -6.418 -10.992 -4.82 1 98.19 152 VAL A C 1
ATOM 1140 O O . VAL A 1 152 ? -7.492 -10.992 -4.211 1 98.19 152 VAL A O 1
ATOM 1143 N N . MET A 1 153 ? -5.258 -10.82 -4.262 1 98.31 153 MET A N 1
ATOM 1144 C CA . MET A 1 153 ? -5.121 -10.758 -2.811 1 98.31 153 MET A CA 1
ATOM 1145 C C . MET A 1 153 ? -3.906 -9.922 -2.414 1 98.31 153 MET A C 1
ATOM 1147 O O . MET A 1 153 ? -2.902 -9.898 -3.129 1 98.31 153 MET A O 1
ATOM 1151 N N . GLN A 1 154 ? -4.047 -9.281 -1.301 1 98.75 154 GLN A N 1
ATOM 1152 C CA . GLN A 1 154 ? -2.928 -8.523 -0.739 1 98.75 154 GLN A CA 1
ATOM 1153 C C . GLN A 1 154 ? -2.812 -8.75 0.766 1 98.75 154 GLN A C 1
ATOM 1155 O O . GLN A 1 154 ? -3.818 -8.984 1.442 1 98.75 154 GLN A O 1
ATOM 1160 N N . GLY A 1 155 ? -1.649 -8.742 1.217 1 98.81 155 GLY A N 1
ATOM 1161 C CA . GLY A 1 155 ? -1.325 -8.75 2.635 1 98.81 155 GLY A CA 1
ATOM 1162 C C . GLY A 1 155 ? -0.286 -7.711 3.012 1 98.81 155 GLY A C 1
ATOM 1163 O O . GLY A 1 155 ? 0.69 -7.508 2.287 1 98.81 155 GLY A O 1
ATOM 1164 N N . ALA A 1 156 ? -0.504 -7.074 4.148 1 98.81 156 ALA A N 1
ATOM 1165 C CA . ALA A 1 156 ? 0.371 -5.984 4.574 1 98.81 156 ALA A CA 1
ATOM 1166 C C . ALA A 1 156 ? 1.074 -6.324 5.883 1 98.81 156 ALA A C 1
ATOM 1168 O O . ALA A 1 156 ? 0.534 -7.059 6.711 1 98.81 156 ALA A O 1
ATOM 1169 N N . VAL A 1 157 ? 2.223 -5.801 6.043 1 98.75 157 VAL A N 1
ATOM 1170 C CA . VAL A 1 157 ? 3.016 -5.84 7.266 1 98.75 157 VAL A CA 1
ATOM 1171 C C . VAL A 1 157 ? 3.498 -4.434 7.617 1 98.75 157 VAL A C 1
ATOM 1173 O O . VAL A 1 157 ? 3.475 -3.535 6.773 1 98.75 157 VAL A O 1
ATOM 1176 N N . THR A 1 158 ? 3.91 -4.262 8.883 1 98.56 158 THR A N 1
ATOM 1177 C CA . THR A 1 158 ? 4.504 -2.988 9.289 1 98.56 158 THR A CA 1
ATOM 1178 C C . THR A 1 158 ? 5.977 -2.932 8.891 1 98.56 158 THR A C 1
ATOM 1180 O O . THR A 1 158 ? 6.637 -3.969 8.781 1 98.56 158 THR A O 1
ATOM 1183 N N . VAL A 1 159 ? 6.465 -1.791 8.594 1 97.75 159 VAL A N 1
ATOM 1184 C CA . VAL A 1 159 ? 7.875 -1.543 8.305 1 97.75 159 VAL A CA 1
ATOM 1185 C C . VAL A 1 159 ? 8.523 -0.813 9.484 1 97.75 159 VAL A C 1
ATOM 1187 O O . VAL A 1 159 ? 8.008 0.204 9.953 1 97.75 159 VAL A O 1
ATOM 1190 N N . ALA A 1 160 ? 9.578 -1.316 9.938 1 95.19 160 ALA A N 1
ATOM 1191 C CA . ALA A 1 160 ? 10.312 -0.676 11.023 1 95.19 160 ALA A CA 1
ATOM 1192 C C . ALA A 1 160 ? 11.344 0.312 10.492 1 95.19 160 ALA A C 1
ATOM 1194 O O . ALA A 1 160 ? 11.867 0.131 9.391 1 95.19 160 ALA A O 1
ATOM 1195 N N . ASP A 1 161 ? 11.672 1.272 11.281 1 93 161 ASP A N 1
ATOM 1196 C CA . ASP A 1 161 ? 12.609 2.311 10.867 1 93 161 ASP A CA 1
ATOM 1197 C C . ASP A 1 161 ? 14.016 1.744 10.688 1 93 161 ASP A C 1
ATOM 1199 O O . ASP A 1 161 ? 14.828 2.312 9.961 1 93 161 ASP A O 1
ATOM 1203 N N . ASP A 1 162 ? 14.266 0.64 11.367 1 93.62 162 ASP A N 1
ATOM 1204 C CA . ASP A 1 162 ? 15.609 0.072 11.305 1 93.62 162 ASP A CA 1
ATOM 1205 C C . ASP A 1 162 ? 15.633 -1.174 10.422 1 93.62 162 ASP A C 1
ATOM 1207 O O . ASP A 1 162 ? 16.609 -1.929 10.438 1 93.62 162 ASP A O 1
ATOM 1211 N N . ASP A 1 163 ? 14.656 -1.408 9.703 1 96.31 163 ASP A N 1
ATOM 1212 C CA . ASP A 1 163 ? 14.617 -2.549 8.797 1 96.31 163 ASP A CA 1
ATOM 1213 C C . ASP A 1 163 ? 15.727 -2.445 7.742 1 96.31 163 ASP A C 1
ATOM 1215 O O . ASP A 1 163 ? 16.031 -1.352 7.27 1 96.31 163 ASP A O 1
ATOM 1219 N N . THR A 1 164 ? 16.297 -3.537 7.402 1 97.5 164 THR A N 1
ATOM 1220 C CA . THR A 1 164 ? 17.078 -3.73 6.184 1 97.5 164 THR A CA 1
ATOM 1221 C C . THR A 1 164 ? 16.25 -4.473 5.133 1 97.5 164 THR A C 1
ATOM 1223 O O . THR A 1 164 ? 15.195 -5.016 5.438 1 97.5 164 THR A O 1
ATOM 1226 N N . PRO A 1 165 ? 16.703 -4.414 3.879 1 98.25 165 PRO A N 1
ATOM 1227 C CA . PRO A 1 165 ? 15.977 -5.223 2.889 1 98.25 165 PRO A CA 1
ATOM 1228 C C . PRO A 1 165 ? 15.812 -6.676 3.326 1 98.25 165 PRO A C 1
ATOM 1230 O O . PRO A 1 165 ? 14.75 -7.27 3.104 1 98.25 165 PRO A O 1
ATOM 1233 N N . GLU A 1 166 ? 16.75 -7.195 3.99 1 98.19 166 GLU A N 1
ATOM 1234 C CA . GLU A 1 166 ? 16.719 -8.594 4.414 1 98.19 166 GLU A CA 1
ATOM 1235 C C . GLU A 1 166 ? 15.688 -8.812 5.508 1 98.19 166 GLU A C 1
ATOM 1237 O O . GLU A 1 166 ? 14.922 -9.781 5.461 1 98.19 166 GLU A O 1
ATOM 1242 N N . THR A 1 167 ? 15.672 -7.953 6.523 1 98 167 THR A N 1
ATOM 1243 C CA . THR A 1 167 ? 14.734 -8.133 7.629 1 98 167 THR A CA 1
ATOM 1244 C C . THR A 1 167 ? 13.305 -7.891 7.168 1 98 167 THR A C 1
ATOM 1246 O O . THR A 1 167 ? 12.375 -8.578 7.609 1 98 167 THR A O 1
ATOM 1249 N N . LEU A 1 168 ? 13.125 -6.902 6.266 1 98.19 168 LEU A N 1
ATOM 1250 C CA . LEU A 1 168 ? 11.797 -6.672 5.707 1 98.19 168 LEU A CA 1
ATOM 1251 C C . LEU A 1 168 ? 11.344 -7.863 4.867 1 98.19 168 LEU A C 1
ATOM 1253 O O . LEU A 1 168 ? 10.195 -8.297 4.973 1 98.19 168 LEU A O 1
ATOM 1257 N N . ALA A 1 169 ? 12.25 -8.422 4.066 1 98.44 169 ALA A N 1
ATOM 1258 C CA . ALA A 1 169 ? 11.938 -9.586 3.25 1 98.44 169 ALA A CA 1
ATOM 1259 C C . ALA A 1 169 ? 11.5 -10.766 4.121 1 98.44 169 ALA A C 1
ATOM 1261 O O . ALA A 1 169 ? 10.57 -11.492 3.773 1 98.44 169 ALA A O 1
ATOM 1262 N N . ALA A 1 170 ? 12.195 -10.938 5.195 1 98.19 170 ALA A N 1
ATOM 1263 C CA . ALA A 1 170 ? 11.898 -12.039 6.109 1 98.19 170 ALA A CA 1
ATOM 1264 C C . ALA A 1 170 ? 10.5 -11.891 6.699 1 98.19 170 ALA A C 1
ATOM 1266 O O . ALA A 1 170 ? 9.82 -12.891 6.949 1 98.19 170 ALA A O 1
ATOM 1267 N N . ARG A 1 171 ? 10.062 -10.68 6.934 1 98.12 171 ARG A N 1
ATOM 1268 C CA . ARG A 1 171 ? 8.719 -10.43 7.438 1 98.12 171 ARG A CA 1
ATOM 1269 C C . ARG A 1 171 ? 7.68 -10.594 6.336 1 98.12 171 ARG A C 1
ATOM 1271 O O . ARG A 1 171 ? 6.637 -11.211 6.547 1 98.12 171 ARG A O 1
ATOM 1278 N N . VAL A 1 172 ? 7.934 -10.133 5.164 1 98.69 172 VAL A N 1
ATOM 1279 C CA . VAL A 1 172 ? 7 -10.141 4.043 1 98.69 172 VAL A CA 1
ATOM 1280 C C . VAL A 1 172 ? 6.777 -11.57 3.562 1 98.69 172 VAL A C 1
ATOM 1282 O O . VAL A 1 172 ? 5.66 -11.938 3.18 1 98.69 172 VAL A O 1
ATOM 1285 N N . ILE A 1 173 ? 7.824 -12.391 3.557 1 98.5 173 ILE A N 1
ATOM 1286 C CA . ILE A 1 173 ? 7.727 -13.75 3.041 1 98.5 173 ILE A CA 1
ATOM 1287 C C . ILE A 1 173 ? 6.703 -14.539 3.859 1 98.5 173 ILE A C 1
ATOM 1289 O O . ILE A 1 173 ? 6.012 -15.414 3.326 1 98.5 173 ILE A O 1
ATOM 1293 N N . LYS A 1 174 ? 6.586 -14.219 5.105 1 98.38 174 LYS A N 1
ATOM 1294 C CA . LYS A 1 174 ? 5.59 -14.883 5.945 1 98.38 174 LYS A CA 1
ATOM 1295 C C . LYS A 1 174 ? 4.176 -14.594 5.457 1 98.38 174 LYS A C 1
ATOM 1297 O O . LYS A 1 174 ? 3.307 -15.469 5.492 1 98.38 174 LYS A O 1
ATOM 1302 N N . ILE A 1 175 ? 3.979 -13.375 5.004 1 98 175 ILE A N 1
ATOM 1303 C CA . ILE A 1 175 ? 2.689 -12.984 4.445 1 98 175 ILE A CA 1
ATOM 1304 C C . ILE A 1 175 ? 2.479 -13.68 3.102 1 98 175 ILE A C 1
ATOM 1306 O O . ILE A 1 175 ? 1.369 -14.117 2.791 1 98 175 ILE A O 1
ATOM 1310 N N . GLU A 1 176 ? 3.498 -13.75 2.312 1 98.75 176 GLU A N 1
ATOM 1311 C CA . GLU A 1 176 ? 3.416 -14.422 1.021 1 98.75 176 GLU A CA 1
ATOM 1312 C C . GLU A 1 176 ? 2.945 -15.867 1.181 1 98.75 176 GLU A C 1
ATOM 1314 O O . GLU A 1 176 ? 2.078 -16.328 0.438 1 98.75 176 GLU A O 1
ATOM 1319 N N . HIS A 1 177 ? 3.508 -16.531 2.125 1 98.75 177 HIS A N 1
ATOM 1320 C CA . HIS A 1 177 ? 3.195 -17.938 2.371 1 98.75 177 HIS A CA 1
ATOM 1321 C C . HIS A 1 177 ? 1.733 -18.125 2.77 1 98.75 177 HIS A C 1
ATOM 1323 O O . HIS A 1 177 ? 1.178 -19.219 2.637 1 98.75 177 HIS A O 1
ATOM 1329 N N . ARG A 1 178 ? 1.129 -17.094 3.229 1 98.44 178 ARG A N 1
ATOM 1330 C CA . ARG A 1 178 ? -0.272 -17.156 3.633 1 98.44 178 ARG A CA 1
ATOM 1331 C C . ARG A 1 178 ? -1.194 -16.812 2.467 1 98.44 178 ARG A C 1
ATOM 1333 O O . ARG A 1 178 ? -2.16 -17.547 2.205 1 98.44 178 ARG A O 1
ATOM 1340 N N . ILE A 1 179 ? -0.833 -15.797 1.724 1 98.75 179 ILE A N 1
ATOM 1341 C CA . ILE A 1 179 ? -1.82 -15.281 0.783 1 98.75 179 ILE A CA 1
ATOM 1342 C C . ILE A 1 179 ? -1.72 -16.031 -0.54 1 98.75 179 ILE A C 1
ATOM 1344 O O . ILE A 1 179 ? -2.703 -16.141 -1.276 1 98.75 179 ILE A O 1
ATOM 1348 N N . TYR A 1 180 ? -0.583 -16.594 -0.891 1 98.88 180 TYR A N 1
ATOM 1349 C CA . TYR A 1 180 ? -0.434 -17.234 -2.191 1 98.88 180 TYR A CA 1
ATOM 1350 C C . TYR A 1 180 ? -1.264 -18.516 -2.266 1 98.88 180 TYR A C 1
ATOM 1352 O O . TYR A 1 180 ? -2.064 -18.688 -3.188 1 98.88 180 TYR A O 1
ATOM 1360 N N . PRO A 1 181 ? -1.154 -19.438 -1.263 1 98.81 181 PRO A N 1
ATOM 1361 C CA . PRO A 1 181 ? -2.029 -20.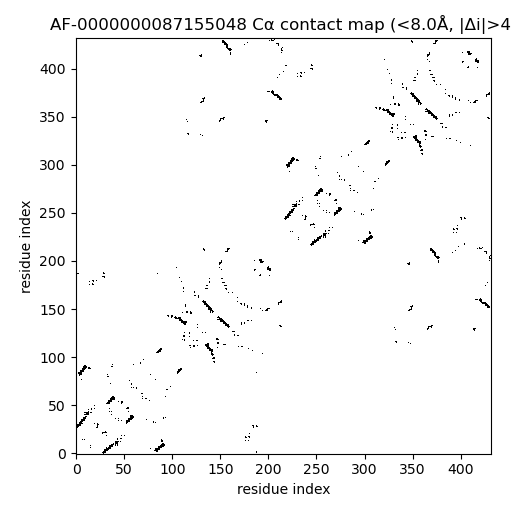625 -1.285 1 98.81 181 PRO A CA 1
ATOM 1362 C C . PRO A 1 181 ? -3.51 -20.25 -1.249 1 98.81 181 PRO A C 1
ATOM 1364 O O . PRO A 1 181 ? -4.324 -20.891 -1.914 1 98.81 181 PRO A O 1
ATOM 1367 N N . GLU A 1 182 ? -3.854 -19.25 -0.483 1 98.12 182 GLU A N 1
ATOM 1368 C CA . GLU A 1 182 ? -5.254 -18.844 -0.407 1 98.12 182 GLU A CA 1
ATOM 1369 C C . GLU A 1 182 ? -5.754 -18.328 -1.753 1 98.12 182 GLU A C 1
ATOM 1371 O O . GLU A 1 182 ? -6.883 -18.625 -2.158 1 98.12 182 GLU A O 1
ATOM 1376 N N . ALA A 1 183 ? -4.957 -17.562 -2.426 1 98.44 183 ALA A N 1
ATOM 1377 C CA . ALA A 1 183 ? -5.316 -17.062 -3.754 1 98.44 183 ALA A CA 1
ATOM 1378 C C . ALA A 1 183 ? -5.539 -18.234 -4.723 1 98.44 183 ALA A C 1
ATOM 1380 O O . ALA A 1 183 ? -6.5 -18.219 -5.496 1 98.44 183 ALA A O 1
ATOM 1381 N N . LEU A 1 184 ? -4.648 -19.203 -4.68 1 98.69 184 LEU A N 1
ATOM 1382 C CA . LEU A 1 184 ? -4.82 -20.375 -5.523 1 98.69 184 LEU A CA 1
ATOM 1383 C C . LEU A 1 184 ? -6.113 -21.109 -5.176 1 98.69 184 LEU A C 1
ATOM 1385 O O . LEU A 1 184 ? -6.828 -21.562 -6.07 1 98.69 184 LEU A O 1
ATOM 1389 N N . ARG A 1 185 ? -6.363 -21.25 -3.863 1 98 185 ARG A N 1
ATOM 1390 C CA . ARG A 1 185 ? -7.605 -21.891 -3.43 1 98 185 ARG A CA 1
ATOM 1391 C C . ARG A 1 185 ? -8.82 -21.188 -4.031 1 98 185 ARG A C 1
ATOM 1393 O O . ARG A 1 185 ? -9.727 -21.828 -4.543 1 98 185 ARG A O 1
ATOM 1400 N N . LEU A 1 186 ? -8.844 -19.875 -3.949 1 97.25 186 LEU A N 1
ATOM 1401 C CA . LEU A 1 186 ? -9.953 -19.078 -4.473 1 97.25 186 LEU A CA 1
ATOM 1402 C C . LEU A 1 186 ? -10.109 -19.297 -5.977 1 97.25 186 LEU A C 1
ATOM 1404 O O . LEU A 1 186 ? -11.227 -19.5 -6.461 1 97.25 186 LEU A O 1
ATOM 1408 N N . LEU A 1 187 ? -9.016 -19.266 -6.68 1 97.81 187 LEU A N 1
ATOM 1409 C CA . LEU A 1 187 ? -9.055 -19.453 -8.125 1 97.81 187 LEU A CA 1
ATOM 1410 C C . LEU A 1 187 ? -9.523 -20.859 -8.484 1 97.81 187 LEU A C 1
ATOM 1412 O O . LEU A 1 187 ? -10.438 -21.031 -9.297 1 97.81 187 LEU A O 1
ATOM 1416 N N . ALA A 1 188 ? -8.953 -21.828 -7.832 1 98.25 188 ALA A N 1
ATOM 1417 C CA . ALA A 1 188 ? -9.195 -23.234 -8.164 1 98.25 188 ALA A CA 1
ATOM 1418 C C . ALA A 1 188 ? -10.625 -23.641 -7.801 1 98.25 188 ALA A C 1
ATOM 1420 O O . ALA A 1 188 ? -11.188 -24.547 -8.414 1 98.25 188 ALA A O 1
ATOM 1421 N N . SER A 1 189 ? -11.195 -23.031 -6.832 1 96.81 189 SER A N 1
ATOM 1422 C CA . SER A 1 189 ? -12.539 -23.375 -6.391 1 96.81 189 SER A CA 1
ATOM 1423 C C . SER A 1 189 ? -13.594 -22.609 -7.191 1 96.81 189 SER A C 1
ATOM 1425 O O . SER A 1 189 ? -14.797 -22.812 -6.996 1 96.81 189 SER A O 1
ATOM 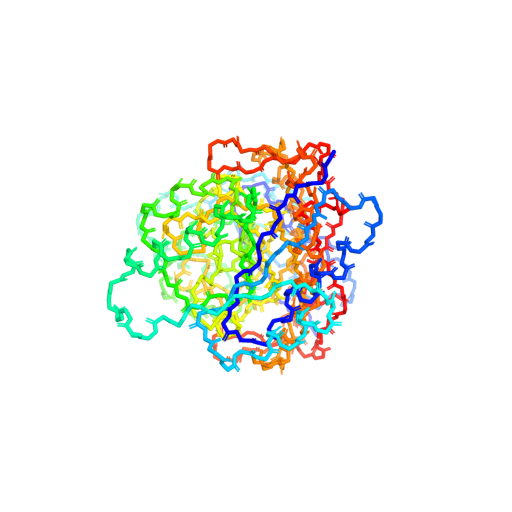1427 N N . GLY A 1 190 ? -13.172 -21.703 -8.039 1 95.62 190 GLY A N 1
ATOM 1428 C CA . GLY A 1 190 ? -14.117 -20.953 -8.852 1 95.62 190 GLY A CA 1
ATOM 1429 C C . GLY A 1 190 ? -14.711 -19.75 -8.125 1 95.62 190 GLY A C 1
ATOM 1430 O O . GLY A 1 190 ? -15.703 -19.172 -8.586 1 95.62 190 GLY A O 1
ATOM 1431 N N . ARG A 1 191 ? -14.094 -19.344 -7.09 1 94.94 191 ARG A N 1
ATOM 1432 C CA . ARG A 1 191 ? -14.617 -18.25 -6.285 1 94.94 191 ARG A CA 1
ATOM 1433 C C . ARG A 1 191 ? -14.047 -16.906 -6.738 1 94.94 191 ARG A C 1
ATOM 1435 O O . ARG A 1 191 ? -14.438 -15.852 -6.238 1 94.94 191 ARG A O 1
ATOM 1442 N N . LEU A 1 192 ? -13.125 -16.938 -7.629 1 95.06 192 LEU A N 1
ATOM 1443 C CA . LEU A 1 192 ? -12.531 -15.734 -8.211 1 95.06 192 LEU A CA 1
ATOM 1444 C C . LEU A 1 192 ? -13.109 -15.453 -9.594 1 95.06 192 LEU A C 1
ATOM 1446 O O . LEU A 1 192 ? -13.172 -16.344 -10.438 1 95.06 192 LEU A O 1
ATOM 1450 N N . LYS A 1 193 ? -13.555 -14.258 -9.766 1 91.31 193 LYS A N 1
ATOM 1451 C CA . LYS A 1 193 ? -14.102 -13.828 -11.055 1 91.31 193 LYS A CA 1
ATOM 1452 C C . LYS A 1 193 ? -13.344 -12.617 -11.594 1 91.31 193 LYS A C 1
ATOM 1454 O O . LYS A 1 193 ? -13.117 -11.648 -10.867 1 91.31 193 LYS A O 1
ATOM 1459 N N . LEU A 1 194 ? -12.938 -12.734 -12.828 1 93.94 194 LEU A N 1
ATOM 1460 C CA . LEU A 1 194 ? -12.359 -11.578 -13.508 1 93.94 194 LEU A CA 1
ATOM 1461 C C . LEU A 1 194 ? -13.445 -10.68 -14.078 1 93.94 194 LEU A C 1
ATOM 1463 O O . LEU A 1 194 ? -14.359 -11.156 -14.75 1 93.94 194 LEU A O 1
ATOM 1467 N N . ASP A 1 195 ? -13.453 -9.516 -13.688 1 90.25 195 ASP A N 1
ATOM 1468 C CA . ASP A 1 195 ? -14.32 -8.461 -14.203 1 90.25 195 ASP A CA 1
ATOM 1469 C C . ASP A 1 195 ? -13.508 -7.34 -14.836 1 90.25 195 ASP A C 1
ATOM 1471 O O . ASP A 1 195 ? -13.195 -6.344 -14.18 1 90.25 195 ASP A O 1
ATOM 1475 N N . GLY A 1 196 ? -13.281 -7.492 -16.172 1 88.38 196 GLY A N 1
ATOM 1476 C CA . GLY A 1 196 ? -12.32 -6.602 -16.797 1 88.38 196 GLY A CA 1
ATOM 1477 C C . GLY A 1 196 ? -10.914 -6.762 -16.25 1 88.38 196 GLY A C 1
ATOM 1478 O O . GLY A 1 196 ? -10.359 -7.859 -16.281 1 88.38 196 GLY A O 1
ATOM 1479 N N . ASP A 1 197 ? -10.406 -5.645 -15.727 1 90.06 197 ASP A N 1
ATOM 1480 C CA . ASP A 1 197 ? -9.047 -5.676 -15.211 1 90.06 197 ASP A CA 1
ATOM 1481 C C . ASP A 1 197 ? -9.031 -5.789 -13.688 1 90.06 197 ASP A C 1
ATOM 1483 O O . ASP A 1 197 ? -8.039 -5.465 -13.047 1 90.06 197 ASP A O 1
ATOM 1487 N N . ARG A 1 198 ? -10.188 -6.281 -13.203 1 94.94 198 ARG A N 1
ATOM 1488 C CA . ARG A 1 198 ? -10.297 -6.441 -11.75 1 94.94 198 ARG A CA 1
ATOM 1489 C C . ARG A 1 198 ? -10.719 -7.859 -11.391 1 94.94 198 ARG A C 1
ATOM 1491 O O . ARG A 1 198 ? -11.336 -8.555 -12.195 1 94.94 198 ARG A O 1
ATOM 1498 N N . CYS A 1 199 ? -10.344 -8.164 -10.172 1 95.81 199 CYS A N 1
ATOM 1499 C CA . CYS A 1 199 ? -10.75 -9.445 -9.609 1 95.81 199 CYS A CA 1
ATOM 1500 C C . CYS A 1 199 ? -11.812 -9.258 -8.531 1 95.81 199 CYS A C 1
ATOM 1502 O O . CYS A 1 199 ? -11.703 -8.359 -7.695 1 95.81 199 CYS A O 1
ATOM 1504 N N . ARG A 1 200 ? -12.789 -10.07 -8.641 1 94.25 200 ARG A N 1
ATOM 1505 C CA . ARG A 1 200 ? -13.812 -10.109 -7.598 1 94.25 200 ARG A CA 1
ATOM 1506 C C . ARG A 1 200 ? -13.852 -11.477 -6.922 1 94.25 200 ARG A C 1
ATOM 1508 O O . ARG A 1 200 ? -13.711 -12.508 -7.582 1 94.25 200 ARG A O 1
ATOM 1515 N N . THR A 1 201 ? -13.906 -11.453 -5.668 1 94 201 THR A N 1
ATOM 1516 C CA . THR A 1 201 ? -14.008 -12.688 -4.887 1 94 201 THR A CA 1
ATOM 1517 C C . THR A 1 201 ? -15.422 -12.875 -4.355 1 94 201 THR A C 1
ATOM 1519 O O . THR A 1 201 ? -15.93 -12.039 -3.613 1 94 201 THR A O 1
ATOM 1522 N N . LEU A 1 202 ? -15.984 -13.914 -4.707 1 87.06 202 LEU A N 1
ATOM 1523 C CA . LEU A 1 202 ? -17.344 -14.211 -4.273 1 87.06 202 LEU A CA 1
ATOM 1524 C C . LEU A 1 202 ? -17.422 -14.328 -2.754 1 87.06 202 LEU A C 1
ATOM 1526 O O . LEU A 1 202 ? -16.625 -15.047 -2.143 1 87.06 202 LEU A O 1
ATOM 1530 N N . GLY A 1 203 ? -18.297 -13.641 -2.215 1 80.31 203 GLY A N 1
ATOM 1531 C CA . GLY A 1 203 ? -18.547 -13.719 -0.785 1 80.31 203 GLY A CA 1
ATOM 1532 C C . GLY A 1 203 ? -17.594 -12.883 0.041 1 80.31 203 GLY A C 1
ATOM 1533 O O . GLY A 1 203 ? -17.625 -12.914 1.272 1 80.31 203 GLY A O 1
ATOM 1534 N N . SER A 1 204 ? -16.734 -12.188 -0.618 1 80.31 204 SER A N 1
ATOM 1535 C CA . SER A 1 204 ? -15.781 -11.391 0.145 1 80.31 204 SER A CA 1
ATOM 1536 C C . SER A 1 204 ? -16.312 -9.992 0.415 1 80.31 204 SER A C 1
ATOM 1538 O O . SER A 1 204 ? -17 -9.414 -0.429 1 80.31 204 SER A O 1
ATOM 1540 N N . GLY A 1 205 ? -16.219 -9.57 1.663 1 82.5 205 GLY A N 1
ATOM 1541 C CA . GLY A 1 205 ? -16.594 -8.227 2.068 1 82.5 205 GLY A CA 1
ATOM 1542 C C . GLY A 1 205 ? -15.508 -7.508 2.84 1 82.5 205 GLY A C 1
ATOM 1543 O O . GLY A 1 205 ? -14.523 -8.125 3.246 1 82.5 205 GLY A O 1
ATOM 1544 N N . ALA A 1 206 ? -15.648 -6.227 2.863 1 84.81 206 ALA A N 1
ATOM 1545 C CA . ALA A 1 206 ? -14.711 -5.473 3.697 1 84.81 206 ALA A CA 1
ATOM 1546 C C . ALA A 1 206 ? -14.836 -5.875 5.164 1 84.81 206 ALA A C 1
ATOM 1548 O O . ALA A 1 206 ? -15.922 -6.254 5.621 1 84.81 206 ALA A O 1
ATOM 1549 N N . THR A 1 207 ? -13.719 -5.852 5.758 1 91.75 207 THR A N 1
ATOM 1550 C CA . THR A 1 207 ? -13.703 -6.086 7.199 1 91.75 207 THR A CA 1
ATOM 1551 C C . THR A 1 207 ? -13.359 -4.805 7.953 1 91.75 207 THR A C 1
ATOM 1553 O O . THR A 1 207 ? -12.938 -3.818 7.348 1 91.75 207 THR A O 1
ATOM 1556 N N . ASP A 1 208 ? -13.562 -4.801 9.273 1 93.5 208 ASP A N 1
ATOM 1557 C CA . ASP A 1 208 ? -13.211 -3.648 10.102 1 93.5 208 ASP A CA 1
ATOM 1558 C C . ASP A 1 208 ? -11.742 -3.686 10.508 1 93.5 208 ASP A C 1
ATOM 1560 O O . ASP A 1 208 ? -11.266 -2.797 11.211 1 93.5 208 ASP A O 1
ATOM 1564 N N . ALA A 1 209 ? -11.07 -4.695 9.992 1 96.12 209 ALA A N 1
ATOM 1565 C CA . ALA A 1 209 ? -9.664 -4.82 10.352 1 96.12 209 ALA A CA 1
ATOM 1566 C C . ALA A 1 209 ? -8.836 -3.688 9.75 1 96.12 209 ALA A C 1
ATOM 1568 O O . ALA A 1 209 ? -9.094 -3.254 8.625 1 96.12 209 ALA A O 1
ATOM 1569 N N . THR A 1 210 ? -7.926 -3.209 10.539 1 98 210 THR A N 1
ATOM 1570 C CA . THR A 1 210 ? -7.02 -2.15 10.102 1 98 210 THR A CA 1
ATOM 1571 C C . THR A 1 210 ? -5.578 -2.482 10.484 1 98 210 THR A C 1
ATOM 1573 O O . THR A 1 210 ? -5.336 -3.398 11.273 1 98 210 THR A O 1
ATOM 1576 N N . LEU A 1 211 ? -4.664 -1.832 9.938 1 98.44 211 LEU A N 1
ATOM 1577 C CA . LEU A 1 211 ? -3.248 -1.9 10.273 1 98.44 211 LEU A CA 1
ATOM 1578 C C . LEU A 1 211 ? -2.615 -0.512 10.25 1 98.44 211 LEU A C 1
ATOM 1580 O O . LEU A 1 211 ? -2.705 0.199 9.242 1 98.44 211 LEU A O 1
ATOM 1584 N N . ILE A 1 212 ? -2.047 -0.096 11.352 1 98.25 212 ILE A N 1
ATOM 1585 C CA . ILE A 1 212 ? -1.455 1.23 11.492 1 98.25 212 ILE A CA 1
ATOM 1586 C C . ILE A 1 212 ? 0.022 1.101 11.859 1 98.25 212 ILE A C 1
ATOM 1588 O O . ILE A 1 212 ? 0.391 0.266 12.688 1 98.25 212 ILE A O 1
ATOM 1592 N N . ALA A 1 213 ? 0.828 1.862 11.203 1 97.69 213 ALA A N 1
ATOM 1593 C CA . ALA A 1 213 ? 2.256 1.899 11.508 1 97.69 213 ALA A CA 1
ATOM 1594 C C . ALA A 1 213 ? 2.805 3.318 11.398 1 97.69 213 ALA A C 1
ATOM 1596 O O . ALA A 1 213 ? 2.492 4.039 10.453 1 97.69 213 ALA A O 1
ATOM 1597 N N . PRO A 1 214 ? 3.646 3.738 12.336 1 95.75 214 PRO A N 1
ATOM 1598 C CA . PRO A 1 214 ? 4.008 3.023 13.555 1 95.75 214 PRO A CA 1
ATOM 1599 C C . PRO A 1 214 ? 2.822 2.826 14.5 1 95.75 214 PRO A C 1
ATOM 1601 O O . PRO A 1 214 ? 1.862 3.6 14.461 1 95.75 214 PRO A O 1
ATOM 1604 N N . ALA A 1 215 ? 2.883 1.774 15.258 1 89 215 ALA A N 1
ATOM 1605 C CA . ALA A 1 215 ? 1.802 1.479 16.188 1 89 215 ALA A CA 1
ATOM 1606 C C . ALA A 1 215 ? 1.664 2.584 17.234 1 89 215 ALA A C 1
ATOM 1608 O O . ALA A 1 215 ? 2.662 3.039 17.797 1 89 215 ALA A O 1
ATOM 1609 N N . PRO A 1 216 ? 0.423 3.121 17.453 1 76.06 216 PRO A N 1
ATOM 1610 C CA . PRO A 1 216 ? 0.234 4.188 18.438 1 76.06 216 PRO A CA 1
ATOM 1611 C C . PRO A 1 216 ? 0.578 3.744 19.859 1 76.06 216 PRO A C 1
ATOM 1613 O O . PRO A 1 216 ? 0.503 2.555 20.172 1 76.06 216 PRO A O 1
ATOM 1616 N N . MET B 1 1 ? 5.879 23.094 27.484 1 88.25 1 MET B N 1
ATOM 1617 C CA . MET B 1 1 ? 4.941 23.938 26.766 1 88.25 1 MET B CA 1
ATOM 1618 C C . MET B 1 1 ? 4.43 23.25 25.5 1 88.25 1 MET B C 1
ATOM 1620 O O . MET B 1 1 ? 5.164 22.484 24.875 1 88.25 1 MET B O 1
ATOM 1624 N N . LYS B 1 2 ? 3.119 23.406 25.25 1 97.44 2 LYS B N 1
ATOM 1625 C CA . LYS B 1 2 ? 2.527 22.766 24.078 1 97.44 2 LYS B CA 1
ATOM 1626 C C . LYS B 1 2 ? 2.941 23.469 22.797 1 97.44 2 LYS B C 1
ATOM 1628 O O . LYS B 1 2 ? 3.076 24.703 22.781 1 97.44 2 LYS B O 1
ATOM 1633 N N . ARG B 1 3 ? 3.152 22.719 21.75 1 98.62 3 ARG B N 1
ATOM 1634 C CA . ARG B 1 3 ? 3.455 23.312 20.453 1 98.62 3 ARG B CA 1
ATOM 1635 C C . ARG B 1 3 ? 2.227 23.984 19.859 1 98.62 3 ARG B C 1
ATOM 1637 O O . ARG B 1 3 ? 1.117 23.453 19.938 1 98.62 3 ARG B O 1
ATOM 1644 N N . ARG B 1 4 ? 2.436 25.156 19.344 1 98.88 4 ARG B N 1
ATOM 1645 C CA . ARG B 1 4 ? 1.341 25.938 18.797 1 98.88 4 ARG B CA 1
ATOM 1646 C C . ARG B 1 4 ? 1.069 25.547 17.344 1 98.88 4 ARG B C 1
ATOM 1648 O O . ARG B 1 4 ? 1.927 25.734 16.469 1 98.88 4 ARG B O 1
ATOM 1655 N N . VAL B 1 5 ? -0.182 25.062 17.062 1 98.94 5 VAL B N 1
ATOM 1656 C CA . VAL B 1 5 ? -0.502 24.453 15.781 1 98.94 5 VAL B CA 1
ATOM 1657 C C . VAL B 1 5 ? -1.578 25.281 15.078 1 98.94 5 VAL B C 1
ATOM 1659 O O . VAL B 1 5 ? -2.553 25.703 15.703 1 98.94 5 VAL B O 1
ATOM 1662 N N . ALA B 1 6 ? -1.388 25.547 13.797 1 98.94 6 ALA B N 1
ATOM 1663 C CA . ALA B 1 6 ? -2.449 26.016 12.914 1 98.94 6 ALA B CA 1
ATOM 1664 C C . ALA B 1 6 ? -3.002 24.891 12.055 1 98.94 6 ALA B C 1
ATOM 1666 O O . ALA B 1 6 ? -2.248 24.031 11.602 1 98.94 6 ALA B O 1
ATOM 1667 N N . ILE B 1 7 ? -4.285 24.875 11.867 1 98.94 7 ILE B N 1
ATOM 1668 C CA . ILE B 1 7 ? -4.902 23.953 10.914 1 98.94 7 ILE B CA 1
ATOM 1669 C C . ILE B 1 7 ? -5.43 24.734 9.711 1 98.94 7 ILE B C 1
ATOM 1671 O O . ILE B 1 7 ? -6.125 25.75 9.883 1 98.94 7 ILE B O 1
ATOM 1675 N N . LEU B 1 8 ? -5.059 24.375 8.5 1 98.94 8 LEU B N 1
ATOM 1676 C CA . LEU B 1 8 ? -5.543 24.984 7.27 1 98.94 8 LEU B CA 1
ATOM 1677 C C . LEU B 1 8 ? -6.633 24.141 6.629 1 98.94 8 LEU B C 1
ATOM 1679 O O . LEU B 1 8 ? -6.469 22.922 6.465 1 98.94 8 LEU B O 1
ATOM 1683 N N . ILE B 1 9 ? -7.812 24.75 6.254 1 98.75 9 ILE B N 1
ATOM 1684 C CA . ILE B 1 9 ? -8.922 23.984 5.695 1 98.75 9 ILE B CA 1
ATOM 1685 C C . ILE B 1 9 ? -9.5 24.719 4.484 1 98.75 9 ILE B C 1
ATOM 1687 O O . ILE B 1 9 ? -9.227 25.906 4.277 1 98.75 9 ILE B O 1
ATOM 1691 N N . SER B 1 10 ? -10.305 23.984 3.648 1 98.38 10 SER B N 1
ATOM 1692 C CA . SER B 1 10 ? -11.07 24.562 2.551 1 98.38 10 SER B CA 1
ATOM 1693 C C . SER B 1 10 ? -12.523 24.109 2.59 1 98.38 10 SER B C 1
ATOM 1695 O O . SER B 1 10 ? -13.359 24.594 1.819 1 98.38 10 SER B O 1
ATOM 1697 N N . GLY B 1 11 ? -12.789 23.094 3.498 1 96.81 11 GLY B N 1
ATOM 1698 C CA . GLY B 1 11 ? -14.125 22.516 3.402 1 96.81 11 GLY B CA 1
ATOM 1699 C C . GLY B 1 11 ? -14.68 22.078 4.742 1 96.81 11 GLY B C 1
ATOM 1700 O O . GLY B 1 11 ? -14.703 22.844 5.699 1 96.81 11 GLY B O 1
ATOM 1701 N N . ARG B 1 12 ? -15.109 20.828 4.918 1 93.88 12 ARG B N 1
ATOM 1702 C CA . ARG B 1 12 ? -15.922 20.281 6.004 1 93.88 12 ARG B CA 1
ATOM 1703 C C . ARG B 1 12 ? -15.133 20.234 7.309 1 93.88 12 ARG B C 1
ATOM 1705 O O . ARG B 1 12 ? -15.703 20.312 8.391 1 93.88 12 ARG B O 1
ATOM 1712 N N . GLY B 1 13 ? -13.883 20.031 7.117 1 97.56 13 GLY B N 1
ATOM 1713 C CA . GLY B 1 13 ? -13.023 20.062 8.289 1 97.56 13 GLY B CA 1
ATOM 1714 C C . GLY B 1 13 ? -13.117 18.812 9.141 1 97.56 13 GLY B C 1
ATOM 1715 O O . GLY B 1 13 ? -13.031 18.891 10.367 1 97.56 13 GLY B O 1
ATOM 1716 N N . SER B 1 14 ? -13.328 17.656 8.555 1 97.69 14 SER B N 1
ATOM 1717 C CA . SER B 1 14 ? -13.445 16.406 9.312 1 97.69 14 SER B CA 1
ATOM 1718 C C . SER B 1 14 ? -12.148 16.078 10.039 1 97.69 14 SER B C 1
ATOM 1720 O O . SER B 1 14 ? -12.156 15.812 11.242 1 97.69 14 SER B O 1
ATOM 1722 N N . ASN B 1 15 ? -11.039 16.094 9.383 1 98.62 15 ASN B N 1
ATOM 1723 C CA . ASN B 1 15 ? -9.75 15.836 10.023 1 98.62 15 ASN B CA 1
ATOM 1724 C C . ASN B 1 15 ? -9.414 16.906 11.055 1 98.62 15 ASN B C 1
ATOM 1726 O O . ASN B 1 15 ? -8.812 16.625 12.086 1 98.62 15 ASN B O 1
ATOM 1730 N N . MET B 1 16 ? -9.781 18.156 10.742 1 98.81 16 MET B N 1
ATOM 1731 C CA . MET B 1 16 ? -9.602 19.234 11.703 1 98.81 16 MET B CA 1
ATOM 1732 C C . MET B 1 16 ? -10.297 18.906 13.023 1 98.81 16 MET B C 1
ATOM 1734 O O . MET B 1 16 ? -9.703 19.062 14.094 1 98.81 16 MET B O 1
ATOM 1738 N N . ALA B 1 17 ? -11.508 18.453 12.93 1 98.62 17 ALA B N 1
ATOM 1739 C CA . ALA B 1 17 ? -12.281 18.125 14.133 1 98.62 17 ALA B CA 1
ATOM 1740 C C . ALA B 1 17 ? -11.578 17.047 14.953 1 98.62 17 ALA B C 1
ATOM 1742 O O . ALA B 1 17 ? -11.547 17.125 16.188 1 98.62 17 ALA B O 1
ATOM 1743 N N . ALA B 1 18 ? -11.047 16.047 14.289 1 98.75 18 ALA B N 1
ATOM 1744 C CA . ALA B 1 18 ? -10.32 14.984 14.969 1 98.75 18 ALA B CA 1
ATOM 1745 C C . ALA B 1 18 ? -9.086 15.531 15.68 1 98.75 18 ALA B C 1
ATOM 1747 O O . ALA B 1 18 ? -8.789 15.133 16.812 1 98.75 18 ALA B O 1
ATOM 1748 N N . LEU B 1 19 ? -8.359 16.422 15.062 1 98.81 19 LEU B N 1
ATOM 1749 C CA . LEU B 1 19 ? -7.188 17.062 15.648 1 98.81 19 LEU B CA 1
ATOM 1750 C C . LEU B 1 19 ? -7.574 17.891 16.859 1 98.81 19 LEU B C 1
ATOM 1752 O O . LEU B 1 19 ? -6.91 17.828 17.906 1 98.81 19 LEU B O 1
ATOM 1756 N N . ILE B 1 20 ? -8.641 18.688 16.703 1 98.69 20 ILE B N 1
ATOM 1757 C CA . ILE B 1 20 ? -9.125 19.531 17.797 1 98.69 20 ILE B CA 1
ATOM 1758 C C . ILE B 1 20 ? -9.5 18.672 19 1 98.69 20 ILE B C 1
ATOM 1760 O O . ILE B 1 20 ? -9.117 18.969 20.125 1 98.69 20 ILE B O 1
ATOM 1764 N N . GLU B 1 21 ? -10.234 17.609 18.734 1 98.56 21 GLU B N 1
ATOM 1765 C CA . GLU B 1 21 ? -10.656 16.719 19.812 1 98.56 21 GLU B CA 1
ATOM 1766 C C . GLU B 1 21 ? -9.453 16.125 20.547 1 98.56 21 GLU B C 1
ATOM 1768 O O . GLU B 1 21 ? -9.422 16.109 21.781 1 98.56 21 GLU B O 1
ATOM 1773 N N . ALA B 1 22 ? -8.477 15.641 19.812 1 98.38 22 ALA B N 1
ATOM 1774 C CA . ALA B 1 22 ? -7.277 15.062 20.422 1 98.38 22 ALA B CA 1
ATOM 1775 C C . ALA B 1 22 ? -6.531 16.094 21.25 1 98.38 22 ALA B C 1
ATOM 1777 O O . ALA B 1 22 ? -6.012 15.766 22.328 1 98.38 22 ALA B O 1
ATOM 1778 N N . ALA B 1 23 ? -6.48 17.328 20.844 1 98.06 23 ALA B N 1
ATOM 1779 C CA . ALA B 1 23 ? -5.707 18.391 21.484 1 98.06 23 ALA B CA 1
ATOM 1780 C C . ALA B 1 23 ? -6.34 18.828 22.797 1 98.06 23 ALA B C 1
ATOM 1782 O O . ALA B 1 23 ? -5.711 19.531 23.594 1 98.06 23 ALA B O 1
ATOM 1783 N N . LYS B 1 24 ? -7.562 18.438 23.031 1 97.5 24 LYS B N 1
ATOM 1784 C CA . LYS B 1 24 ? -8.234 18.781 24.281 1 97.5 24 LYS B CA 1
ATOM 1785 C C . LYS B 1 24 ? -7.637 18.016 25.453 1 97.5 24 LYS B C 1
ATOM 1787 O O . LYS B 1 24 ? -7.785 18.422 26.609 1 97.5 24 LYS B O 1
ATOM 1792 N N . ALA B 1 25 ? -7.059 16.875 25.109 1 97.06 25 ALA B N 1
ATOM 1793 C CA . ALA B 1 25 ? -6.449 16.094 26.172 1 97.06 25 ALA B CA 1
ATOM 1794 C C . ALA B 1 25 ? -5.312 16.859 26.844 1 97.06 25 ALA B C 1
ATOM 1796 O O . ALA B 1 25 ? -4.488 17.484 26.156 1 97.06 25 ALA B O 1
ATOM 1797 N N . ALA B 1 26 ? -5.211 16.844 28.156 1 95.69 26 ALA B N 1
ATOM 1798 C CA . ALA B 1 26 ? -4.246 17.625 28.922 1 95.69 26 ALA B CA 1
ATOM 1799 C C . ALA B 1 26 ? -2.816 17.234 28.578 1 95.69 26 ALA B C 1
ATOM 1801 O O . ALA B 1 26 ? -1.913 18.078 28.578 1 95.69 26 ALA B O 1
ATOM 1802 N N . ASP B 1 27 ? -2.646 16 28.25 1 96.94 27 ASP B N 1
ATOM 1803 C CA . ASP B 1 27 ? -1.293 15.5 28.016 1 96.94 27 ASP B CA 1
ATOM 1804 C C . ASP B 1 27 ? -0.932 15.562 26.531 1 96.94 27 ASP B C 1
ATOM 1806 O O . ASP B 1 27 ? 0.128 15.078 26.125 1 96.94 27 ASP B O 1
ATOM 1810 N N . PHE B 1 28 ? -1.824 16.016 25.75 1 98.25 28 PHE B N 1
ATOM 1811 C CA . PHE B 1 28 ? -1.477 16.188 24.344 1 98.25 28 PHE B CA 1
ATOM 1812 C C . PHE B 1 28 ? -0.436 17.297 24.172 1 98.25 28 PHE B C 1
ATOM 1814 O O . PHE B 1 28 ? -0.594 18.391 24.719 1 98.25 28 PHE B O 1
ATOM 1821 N N . PRO B 1 29 ? 0.603 17.078 23.406 1 98.56 29 PRO B N 1
ATOM 1822 C CA . PRO B 1 29 ? 1.763 17.984 23.406 1 98.56 29 PRO B CA 1
ATOM 1823 C C . PRO B 1 29 ? 1.591 19.188 22.484 1 98.56 29 PRO B C 1
ATOM 1825 O O . PRO B 1 29 ? 2.537 19.938 22.281 1 98.56 29 PRO B O 1
ATOM 1828 N N . ALA B 1 30 ? 0.387 19.422 21.922 1 98.62 30 ALA B N 1
ATOM 1829 C CA . ALA B 1 30 ? 0.128 20.516 21 1 98.62 30 ALA B CA 1
ATOM 1830 C C . ALA B 1 30 ? -1.203 21.188 21.312 1 98.62 30 ALA B C 1
ATOM 1832 O O . ALA B 1 30 ? -2.084 20.594 21.938 1 98.62 30 ALA B O 1
ATOM 1833 N N . GLU B 1 31 ? -1.299 22.406 20.984 1 98.56 31 GLU B N 1
ATOM 1834 C CA . GLU B 1 31 ? -2.537 23.172 21.078 1 98.56 31 GLU B CA 1
ATOM 1835 C C . GLU B 1 31 ? -2.887 23.828 19.75 1 98.56 31 GLU B C 1
ATOM 1837 O O . GLU B 1 31 ? -2.01 24.344 19.047 1 98.56 31 GLU B O 1
ATOM 1842 N N . ILE B 1 32 ? -4.129 23.719 19.391 1 98.81 32 ILE B N 1
ATOM 1843 C CA . ILE B 1 32 ? -4.59 24.391 18.172 1 98.81 32 ILE B CA 1
ATOM 1844 C C . ILE B 1 32 ? -4.859 25.859 18.453 1 98.81 32 ILE B C 1
ATOM 1846 O O . ILE B 1 32 ? -5.773 26.188 19.219 1 98.81 32 ILE B O 1
ATOM 1850 N N . VAL B 1 33 ? -4.16 26.781 17.766 1 98.75 33 VAL B N 1
ATOM 1851 C CA . VAL B 1 33 ? -4.234 28.172 18.172 1 98.75 33 VAL B CA 1
ATOM 1852 C C . VAL B 1 33 ? -5.02 28.969 17.141 1 98.75 33 VAL B C 1
ATOM 1854 O O . VAL B 1 33 ? -5.48 30.078 17.406 1 98.75 33 VAL B O 1
ATOM 1857 N N . VAL B 1 34 ? -5.125 28.359 15.945 1 98.88 34 VAL B N 1
ATOM 1858 C CA . VAL B 1 34 ? -5.891 29.047 14.914 1 98.88 34 VAL B CA 1
ATOM 1859 C C . VAL B 1 34 ? -6.281 28.062 13.82 1 98.88 34 VAL B C 1
ATOM 1861 O O . VAL B 1 34 ? -5.531 27.125 13.516 1 98.88 34 VAL B O 1
ATOM 1864 N N . VAL B 1 35 ? -7.465 28.203 13.281 1 98.88 35 VAL B N 1
ATOM 1865 C CA . VAL B 1 35 ? -7.891 27.562 12.039 1 98.88 35 VAL B CA 1
ATOM 1866 C C . VAL B 1 35 ? -7.984 28.594 10.93 1 98.88 35 VAL B C 1
ATOM 1868 O O . VAL B 1 35 ? -8.641 29.625 11.086 1 98.88 35 VAL B O 1
ATOM 1871 N N . ILE B 1 36 ? -7.277 28.375 9.836 1 98.88 36 ILE B N 1
ATOM 1872 C CA . ILE B 1 36 ? -7.285 29.281 8.695 1 98.88 36 ILE B CA 1
ATOM 1873 C C . ILE B 1 36 ? -7.973 28.625 7.508 1 98.88 36 ILE B C 1
ATOM 1875 O O . ILE B 1 36 ? -7.629 27.5 7.133 1 98.88 36 ILE B O 1
ATOM 1879 N N . SER B 1 37 ? -8.961 29.281 6.918 1 98.81 37 SER B N 1
ATOM 1880 C CA . SER B 1 37 ? -9.625 28.781 5.723 1 98.81 37 SER B CA 1
ATOM 1881 C C . SER B 1 37 ? -9.367 29.688 4.523 1 98.81 37 SER B C 1
ATOM 1883 O O . SER B 1 37 ? -9.383 30.906 4.652 1 98.81 37 SER B O 1
ATOM 1885 N N . ASN B 1 38 ? -9.148 29.078 3.393 1 98.56 38 ASN B N 1
ATOM 1886 C CA . ASN B 1 38 ? -9 29.859 2.174 1 98.56 38 ASN B CA 1
ATOM 1887 C C . ASN B 1 38 ? -10.344 30.094 1.493 1 98.56 38 ASN B C 1
ATOM 1889 O O . ASN B 1 38 ? -10.398 30.672 0.403 1 98.56 38 ASN B O 1
ATOM 1893 N N . ARG B 1 39 ? -11.383 29.562 2.094 1 98.31 39 ARG B N 1
ATOM 1894 C CA . ARG B 1 39 ? -12.758 29.781 1.65 1 98.31 39 ARG B CA 1
ATOM 1895 C C . ARG B 1 39 ? -13.633 30.281 2.793 1 98.31 39 ARG B C 1
ATOM 1897 O O . ARG B 1 39 ? -13.578 29.766 3.906 1 98.31 39 ARG B O 1
ATOM 1904 N N . ALA B 1 40 ? -14.484 31.234 2.496 1 97.62 40 ALA B N 1
ATOM 1905 C CA . ALA B 1 40 ? -15.336 31.828 3.523 1 97.62 40 ALA B CA 1
ATOM 1906 C C . ALA B 1 40 ? -16.484 30.891 3.887 1 97.62 40 ALA B C 1
ATOM 1908 O O . ALA B 1 40 ? -17.047 30.969 4.984 1 97.62 40 ALA B O 1
ATOM 1909 N N . ASP B 1 41 ? -16.812 30.016 2.99 1 97.44 41 ASP B N 1
ATOM 1910 C CA . ASP B 1 41 ? -18 29.188 3.184 1 97.44 41 ASP B CA 1
ATOM 1911 C C . ASP B 1 41 ? -17.625 27.797 3.688 1 97.44 41 ASP B C 1
ATOM 1913 O O . ASP B 1 41 ? -18.438 26.875 3.633 1 97.44 41 ASP B O 1
ATOM 1917 N N . ALA B 1 42 ? -16.391 27.594 4.125 1 98.06 42 ALA B N 1
ATOM 1918 C CA . ALA B 1 42 ? -15.977 26.297 4.641 1 98.06 42 ALA B CA 1
ATOM 1919 C C . ALA B 1 42 ? -16.75 25.938 5.906 1 98.06 42 ALA B C 1
ATOM 1921 O O . ALA B 1 42 ? -16.688 26.656 6.902 1 98.06 42 ALA B O 1
ATOM 1922 N N . ALA B 1 43 ? -17.406 24.812 5.926 1 97.81 43 ALA B N 1
ATOM 1923 C CA . ALA B 1 43 ? -18.203 24.359 7.062 1 97.81 43 ALA B CA 1
ATOM 1924 C C . ALA B 1 43 ? -17.328 24.125 8.297 1 97.81 43 ALA B C 1
ATOM 1926 O O . ALA B 1 43 ? -17.797 24.281 9.43 1 97.81 43 ALA B O 1
ATOM 1927 N N . GLY B 1 44 ? -16.109 23.875 8.07 1 98.31 44 GLY B N 1
ATOM 1928 C CA . GLY B 1 44 ? -15.172 23.641 9.156 1 98.31 44 GLY B CA 1
ATOM 1929 C C . GLY B 1 44 ? -14.977 24.844 10.047 1 98.31 44 GLY B C 1
ATOM 1930 O O . GLY B 1 44 ? -14.633 24.719 11.227 1 98.31 44 GLY B O 1
ATOM 1931 N N . LEU B 1 45 ? -15.227 26.047 9.523 1 98.38 45 LEU B N 1
ATOM 1932 C CA . LEU B 1 45 ? -15.07 27.266 10.297 1 98.38 45 LEU B CA 1
ATOM 1933 C C . LEU B 1 45 ? -16.047 27.297 11.469 1 98.38 45 LEU B C 1
ATOM 1935 O O . LEU B 1 45 ? -15.672 27.656 12.586 1 98.38 45 LEU B O 1
ATOM 1939 N N . GLU B 1 46 ? -17.203 26.891 11.227 1 97.94 46 GLU B N 1
ATOM 1940 C CA . GLU B 1 46 ? -18.203 26.844 12.281 1 97.94 46 GLU B CA 1
ATOM 1941 C C . GLU B 1 46 ? -17.828 25.812 13.352 1 97.94 46 GLU B C 1
ATOM 1943 O O . GLU B 1 46 ? -18.016 26.062 14.547 1 97.94 46 GLU B O 1
ATOM 1948 N N . LYS B 1 47 ? -17.344 24.656 12.922 1 97.62 47 LYS B N 1
ATOM 1949 C CA . LYS B 1 47 ? -16.891 23.625 13.852 1 97.62 47 LYS B CA 1
ATOM 1950 C C . LYS B 1 47 ? -15.758 24.141 14.742 1 97.62 47 LYS B C 1
ATOM 1952 O O . LYS B 1 47 ? -15.75 23.891 15.953 1 97.62 47 LYS B O 1
ATOM 1957 N N . ALA B 1 48 ? -14.82 24.812 14.133 1 98.25 48 ALA B N 1
ATOM 1958 C CA . ALA B 1 48 ? -13.703 25.375 14.883 1 98.25 48 ALA B CA 1
ATOM 1959 C C . ALA B 1 48 ? -14.195 26.391 15.914 1 98.25 48 ALA B C 1
ATOM 1961 O O . ALA B 1 48 ? -13.812 26.344 17.078 1 98.25 48 ALA B O 1
ATOM 1962 N N . ALA B 1 49 ? -15.055 27.281 15.469 1 97.56 49 ALA B N 1
ATOM 1963 C CA . ALA B 1 49 ? -15.602 28.328 16.344 1 97.56 49 ALA B CA 1
ATOM 1964 C C . ALA B 1 49 ? -16.375 27.703 17.5 1 97.56 49 ALA B C 1
ATOM 1966 O O . ALA B 1 49 ? -16.281 28.172 18.641 1 97.56 49 ALA B O 1
ATOM 1967 N N . ALA B 1 50 ? -17.094 26.719 17.203 1 97.69 50 ALA B N 1
ATOM 1968 C CA . ALA B 1 50 ? -17.891 26.031 18.219 1 97.69 50 ALA B CA 1
ATOM 1969 C C . ALA B 1 50 ? -17.016 25.406 19.297 1 97.69 50 ALA B C 1
ATOM 1971 O O . ALA B 1 50 ? -17.453 25.172 20.422 1 97.69 50 ALA B O 1
ATOM 1972 N N . ASN B 1 51 ? -15.797 25.141 18.984 1 97.88 51 ASN B N 1
ATOM 1973 C CA . ASN B 1 51 ? -14.852 24.547 19.922 1 97.88 51 ASN B CA 1
ATOM 1974 C C . ASN B 1 51 ? -13.953 25.609 20.547 1 97.88 51 ASN B C 1
ATOM 1976 O O . ASN B 1 51 ? -12.961 25.281 21.203 1 97.88 51 ASN B O 1
ATOM 1980 N N . GLY B 1 52 ? -14.242 26.906 20.234 1 97.88 52 GLY B N 1
ATOM 1981 C CA . GLY B 1 52 ? -13.539 28.016 20.859 1 97.88 52 GLY B CA 1
ATOM 1982 C C . GLY B 1 52 ? -12.188 28.297 20.219 1 97.88 52 GLY B C 1
ATOM 1983 O O . GLY B 1 52 ? -11.336 28.953 20.828 1 97.88 52 GLY B O 1
ATOM 1984 N N . ILE B 1 53 ? -11.93 27.781 19.078 1 98.44 53 ILE B N 1
ATOM 1985 C CA . ILE B 1 53 ? -10.656 28 18.391 1 98.44 53 ILE B CA 1
ATOM 1986 C C . ILE B 1 53 ? -10.766 29.234 17.5 1 98.44 53 ILE B C 1
ATOM 1988 O O . ILE B 1 53 ? -11.68 29.344 16.688 1 98.44 53 ILE B O 1
ATOM 1992 N N . PRO B 1 54 ? -9.844 30.234 17.656 1 98.56 54 PRO B N 1
ATOM 1993 C CA . PRO B 1 54 ? -9.82 31.375 16.734 1 98.56 54 PRO B CA 1
ATOM 1994 C C . PRO B 1 54 ? -9.789 30.953 15.266 1 98.56 54 PRO B C 1
ATOM 1996 O O . PRO B 1 54 ? -9.125 29.969 14.914 1 98.56 54 PRO B O 1
ATOM 1999 N N . THR B 1 55 ? -10.555 31.656 14.43 1 98.62 55 THR B N 1
ATOM 2000 C CA . THR B 1 55 ? -10.57 31.375 13 1 98.62 55 THR B CA 1
ATOM 2001 C C . THR B 1 55 ? -10.102 32.594 12.203 1 98.62 55 THR B C 1
ATOM 2003 O O . THR B 1 55 ? -10.234 33.719 12.664 1 98.62 55 THR B O 1
ATOM 2006 N N . ALA B 1 56 ? -9.469 32.375 11.133 1 98.56 56 ALA B N 1
ATOM 2007 C CA . ALA B 1 56 ? -9.102 33.406 10.156 1 98.56 56 ALA B CA 1
ATOM 2008 C C . ALA B 1 56 ? -9.508 33 8.75 1 98.56 56 ALA B C 1
ATOM 2010 O O . ALA B 1 56 ? -9.32 31.844 8.352 1 98.56 56 ALA B O 1
ATOM 2011 N N . ILE B 1 57 ? -10.125 33.875 8.094 1 98.5 57 ILE B N 1
ATOM 2012 C CA . ILE B 1 57 ? -10.516 33.625 6.711 1 98.5 57 ILE B CA 1
ATOM 2013 C C . ILE B 1 57 ? -9.633 34.469 5.777 1 98.5 57 ILE B C 1
ATOM 2015 O O . ILE B 1 57 ? -9.602 35.688 5.871 1 98.5 57 ILE B O 1
ATOM 2019 N N . ILE B 1 58 ? -8.883 33.844 4.957 1 98.31 58 ILE B N 1
ATOM 2020 C CA . ILE B 1 58 ? -8.117 34.469 3.879 1 98.31 58 ILE B CA 1
ATOM 2021 C C . ILE B 1 58 ? -8.555 33.875 2.537 1 98.31 58 ILE B C 1
ATOM 2023 O O . ILE B 1 58 ? -8.039 32.844 2.1 1 98.31 58 ILE B O 1
ATOM 2027 N N . GLU B 1 59 ? -9.461 34.562 1.875 1 97.88 59 GLU B N 1
ATOM 2028 C CA . GLU B 1 59 ? -10.008 34.031 0.631 1 97.88 59 GLU B CA 1
ATOM 2029 C C . GLU B 1 59 ? -8.938 33.969 -0.457 1 97.88 59 GLU B C 1
ATOM 2031 O O . GLU B 1 59 ? -8.266 34.938 -0.731 1 97.88 59 GLU B O 1
ATOM 2036 N N . SER B 1 60 ? -8.844 32.812 -1.105 1 96.94 60 SER B N 1
ATOM 2037 C CA . SER B 1 60 ? -7.797 32.594 -2.1 1 96.94 60 SER B CA 1
ATOM 2038 C C . SER B 1 60 ? -8.203 33.156 -3.461 1 96.94 60 SER B C 1
ATOM 2040 O O . SER B 1 60 ? -7.348 33.594 -4.242 1 96.94 60 SER B O 1
ATOM 2042 N N . LYS B 1 61 ? -9.453 33.188 -3.707 1 95.5 61 LYS B N 1
ATOM 2043 C CA . LYS B 1 61 ? -9.977 33.5 -5.035 1 95.5 61 LYS B CA 1
ATOM 2044 C C . LYS B 1 61 ? -9.453 34.844 -5.539 1 95.5 61 LYS B C 1
ATOM 2046 O O . LYS B 1 61 ? -9 34.938 -6.68 1 95.5 61 LYS B O 1
ATOM 2051 N N . PRO B 1 62 ? -9.414 35.844 -4.75 1 96.62 62 PRO B N 1
ATOM 2052 C CA . PRO B 1 62 ? -8.961 37.156 -5.227 1 96.62 62 PRO B CA 1
ATOM 2053 C C . PRO B 1 62 ? -7.496 37.156 -5.656 1 96.62 62 PRO B C 1
ATOM 2055 O O . PRO B 1 62 ? -7.062 38.062 -6.383 1 96.62 62 PRO B O 1
ATOM 2058 N N . PHE B 1 63 ? -6.75 36.219 -5.234 1 97.25 63 PHE B N 1
ATOM 2059 C CA . PHE B 1 63 ? -5.324 36.188 -5.535 1 97.25 63 PHE B CA 1
ATOM 2060 C C . PHE B 1 63 ? -5.07 35.469 -6.867 1 97.25 63 PHE B C 1
ATOM 2062 O O . PHE B 1 63 ? -3.98 35.594 -7.438 1 97.25 63 PHE B O 1
ATOM 2069 N N . GLY B 1 64 ? -6.004 34.75 -7.406 1 94.69 64 GLY B N 1
ATOM 2070 C CA . GLY B 1 64 ? -5.816 34.031 -8.648 1 94.69 64 GLY B CA 1
ATOM 2071 C C . GLY B 1 64 ? -4.566 33.156 -8.656 1 94.69 64 GLY B C 1
ATOM 2072 O O . GLY B 1 64 ? -4.387 32.312 -7.773 1 94.69 64 GLY B O 1
ATOM 2073 N N . LYS B 1 65 ? -3.646 33.562 -9.516 1 93.12 65 LYS B N 1
ATOM 2074 C CA . LYS B 1 65 ? -2.424 32.781 -9.664 1 93.12 65 LYS B CA 1
ATOM 2075 C C . LYS B 1 65 ? -1.334 33.281 -8.719 1 93.12 65 LYS B C 1
ATOM 2077 O O . LYS B 1 65 ? -0.259 32.688 -8.633 1 93.12 65 LYS B O 1
ATOM 2082 N N . ASP B 1 66 ? -1.619 34.312 -8.086 1 97.19 66 ASP B N 1
ATOM 2083 C CA . ASP B 1 66 ? -0.647 34.875 -7.164 1 97.19 66 ASP B CA 1
ATOM 2084 C C . ASP B 1 66 ? -0.619 34.125 -5.848 1 97.19 66 ASP B C 1
ATOM 2086 O O . ASP B 1 66 ? -1.03 34.625 -4.809 1 97.19 66 ASP B O 1
ATOM 2090 N N . ARG B 1 67 ? 0.003 32.969 -5.875 1 97.31 67 ARG B N 1
ATOM 2091 C CA . ARG B 1 67 ? 0.09 32.125 -4.688 1 97.31 67 ARG B CA 1
ATOM 2092 C C . ARG B 1 67 ? 0.963 32.781 -3.619 1 97.31 67 ARG B C 1
ATOM 2094 O O . ARG B 1 67 ? 0.68 32.656 -2.424 1 97.31 67 ARG B O 1
ATOM 2101 N N . ALA B 1 68 ? 1.976 33.469 -4.043 1 97.88 68 ALA B N 1
ATOM 2102 C CA . ALA B 1 68 ? 2.889 34.125 -3.105 1 97.88 68 ALA B CA 1
ATOM 2103 C C . ALA B 1 68 ? 2.174 35.219 -2.316 1 97.88 68 ALA B C 1
ATOM 2105 O O . ALA B 1 68 ? 2.426 35.375 -1.121 1 97.88 68 ALA B O 1
ATOM 2106 N N . GLY B 1 69 ? 1.401 35.969 -3.016 1 98 69 GLY B N 1
ATOM 2107 C CA . GLY B 1 69 ? 0.626 36.969 -2.336 1 98 69 GLY B CA 1
ATOM 2108 C C . GLY B 1 69 ? -0.317 36.406 -1.289 1 98 69 GLY B C 1
ATOM 2109 O O . GLY B 1 69 ? -0.399 36.938 -0.176 1 98 69 GLY B O 1
ATOM 2110 N N . PHE B 1 70 ? -1.082 35.406 -1.673 1 98.38 70 PHE B N 1
ATOM 2111 C CA . PHE B 1 70 ? -1.953 34.719 -0.73 1 98.38 70 PHE B CA 1
ATOM 2112 C C . PHE B 1 70 ? -1.163 34.25 0.479 1 98.38 70 PHE B C 1
ATOM 2114 O O . PHE B 1 70 ? -1.577 34.438 1.622 1 98.38 70 PHE B O 1
ATOM 2121 N N . GLU B 1 71 ? -0.002 33.625 0.249 1 98.69 71 GLU B N 1
ATOM 2122 C CA . GLU B 1 71 ? 0.826 33.031 1.292 1 98.69 71 GLU B CA 1
ATOM 2123 C C . GLU B 1 71 ? 1.412 34.094 2.211 1 98.69 71 GLU B C 1
ATOM 2125 O O . GLU B 1 71 ? 1.603 33.844 3.404 1 98.69 71 GLU B O 1
ATOM 2130 N N . ALA B 1 72 ? 1.673 35.25 1.693 1 98.5 72 ALA B N 1
ATOM 2131 C CA . ALA B 1 72 ? 2.146 36.344 2.525 1 98.5 72 ALA B CA 1
ATOM 2132 C C . ALA B 1 72 ? 1.105 36.75 3.572 1 98.5 72 ALA B C 1
ATOM 2134 O O . ALA B 1 72 ? 1.445 37 4.727 1 98.5 72 ALA B O 1
ATOM 2135 N N . MET B 1 73 ? -0.126 36.781 3.131 1 98.38 73 MET B N 1
ATOM 2136 C CA . MET B 1 73 ? -1.208 37.062 4.062 1 98.38 73 MET B CA 1
ATOM 2137 C C . MET B 1 73 ? -1.358 35.969 5.102 1 98.38 73 MET B C 1
ATOM 2139 O O . MET B 1 73 ? -1.535 36.25 6.289 1 98.38 73 MET B O 1
ATOM 2143 N N . MET B 1 74 ? -1.323 34.812 4.648 1 98.62 74 MET B N 1
ATOM 2144 C CA . MET B 1 74 ? -1.42 33.656 5.543 1 98.62 74 MET B CA 1
ATOM 2145 C C . MET B 1 74 ? -0.271 33.656 6.547 1 98.62 74 MET B C 1
ATOM 2147 O O . MET B 1 74 ? -0.48 33.406 7.734 1 98.62 74 MET B O 1
ATOM 2151 N N . GLN B 1 75 ? 0.974 33.906 6.059 1 98.75 75 GLN B N 1
ATOM 2152 C CA . GLN B 1 75 ? 2.154 33.938 6.914 1 98.75 75 GLN B CA 1
ATOM 2153 C C . GLN B 1 75 ? 2.008 35 8.023 1 98.75 75 GLN B C 1
ATOM 2155 O O . GLN B 1 75 ? 2.455 34.781 9.148 1 98.75 75 GLN B O 1
ATOM 2160 N N . ARG B 1 76 ? 1.427 36.094 7.742 1 98.69 76 ARG B N 1
ATOM 2161 C CA . ARG B 1 76 ? 1.21 37.125 8.75 1 98.69 76 ARG B CA 1
ATOM 2162 C C . ARG B 1 76 ? 0.371 36.594 9.906 1 98.69 76 ARG B C 1
ATOM 2164 O O . ARG B 1 76 ? 0.685 36.844 11.07 1 98.69 76 ARG B O 1
ATOM 2171 N N . VAL B 1 77 ? -0.717 35.906 9.531 1 98.69 77 VAL B N 1
ATOM 2172 C CA . VAL B 1 77 ? -1.575 35.312 10.562 1 98.69 77 VAL B CA 1
ATOM 2173 C C . VAL B 1 77 ? -0.788 34.281 11.367 1 98.69 77 VAL B C 1
ATOM 2175 O O . VAL B 1 77 ? -0.882 34.25 12.602 1 98.69 77 VAL B O 1
ATOM 2178 N N . LEU B 1 78 ? -0.023 33.438 10.719 1 98.88 78 LEU B N 1
ATOM 2179 C CA . LEU B 1 78 ? 0.792 32.406 11.367 1 98.88 78 LEU B CA 1
ATOM 2180 C C . LEU B 1 78 ? 1.784 33.062 12.336 1 98.88 78 LEU B C 1
ATOM 2182 O O . LEU B 1 78 ? 1.971 32.562 13.453 1 98.88 78 LEU B O 1
ATOM 2186 N N . ASP B 1 79 ? 2.402 34.188 11.906 1 98.81 79 ASP B N 1
ATOM 2187 C CA . ASP B 1 79 ? 3.357 34.906 12.742 1 98.81 79 ASP B CA 1
ATOM 2188 C C . ASP B 1 79 ? 2.666 35.5 13.961 1 98.81 79 ASP B C 1
ATOM 2190 O O . ASP B 1 79 ? 3.164 35.406 15.086 1 98.81 79 ASP B O 1
ATOM 2194 N N . GLU B 1 80 ? 1.597 36.156 13.68 1 98.62 80 GLU B N 1
ATOM 2195 C CA . GLU B 1 80 ? 0.845 36.812 14.742 1 98.62 80 GLU B CA 1
ATOM 2196 C C . GLU B 1 80 ? 0.456 35.812 15.836 1 98.62 80 GLU B C 1
ATOM 2198 O O . GLU B 1 80 ? 0.469 36.156 17.031 1 98.62 80 GLU B O 1
ATOM 2203 N N . LYS B 1 81 ? 0.112 34.625 15.461 1 98.62 81 LYS B N 1
ATOM 2204 C CA . LYS B 1 81 ? -0.344 33.594 16.406 1 98.62 81 LYS B CA 1
ATOM 2205 C C . LYS B 1 81 ? 0.825 32.75 16.906 1 98.62 81 LYS B C 1
ATOM 2207 O O . LYS B 1 81 ? 0.627 31.797 17.656 1 98.62 81 LYS B O 1
ATOM 2212 N N . GLN B 1 82 ? 2.02 33.031 16.484 1 98.69 82 GLN B N 1
ATOM 2213 C CA . GLN B 1 82 ? 3.242 32.344 16.891 1 98.69 82 GLN B CA 1
ATOM 2214 C C . GLN B 1 82 ? 3.146 30.859 16.609 1 98.69 82 GLN B C 1
ATOM 2216 O O . GLN B 1 82 ? 3.467 30.047 17.484 1 98.69 82 GLN B O 1
ATOM 2221 N N . VAL B 1 83 ? 2.646 30.531 15.461 1 98.88 83 VAL B N 1
ATOM 2222 C CA . VAL B 1 83 ? 2.459 29.141 15.062 1 98.88 83 VAL B CA 1
ATOM 2223 C C . VAL B 1 83 ? 3.816 28.453 14.906 1 98.88 83 VAL B C 1
ATOM 2225 O O . VAL B 1 83 ? 4.746 29.047 14.344 1 98.88 83 VAL B O 1
ATOM 2228 N N . GLU B 1 84 ? 3.891 27.203 15.391 1 98.88 84 GLU B N 1
ATOM 2229 C CA . GLU B 1 84 ? 5.117 26.422 15.289 1 98.88 84 GLU B CA 1
ATOM 2230 C C . GLU B 1 84 ? 4.941 25.25 14.328 1 98.88 84 GLU B C 1
ATOM 2232 O O . GLU B 1 84 ? 5.914 24.766 13.734 1 98.88 84 GLU B O 1
ATOM 2237 N N . LEU B 1 85 ? 3.77 24.703 14.211 1 98.88 85 LEU B N 1
ATOM 2238 C CA . LEU B 1 85 ? 3.434 23.578 13.359 1 98.88 85 LEU B CA 1
ATOM 2239 C C . LEU B 1 85 ? 2.146 23.844 12.586 1 98.88 85 LEU B C 1
ATOM 2241 O O . LEU B 1 85 ? 1.261 24.547 13.07 1 98.88 85 LEU B O 1
ATOM 2245 N N . ILE B 1 86 ? 2.062 23.281 11.367 1 98.94 86 ILE B N 1
ATOM 2246 C CA . ILE B 1 86 ? 0.871 23.391 10.531 1 98.94 86 ILE B CA 1
ATOM 2247 C C . ILE B 1 86 ? 0.338 22 10.195 1 98.94 86 ILE B C 1
ATOM 2249 O O . ILE B 1 86 ? 1.11 21.094 9.875 1 98.94 86 ILE B O 1
ATOM 2253 N N . CYS B 1 87 ? -0.929 21.797 10.305 1 98.94 87 CYS B N 1
ATOM 2254 C CA . CYS B 1 87 ? -1.625 20.625 9.797 1 98.94 87 CYS B CA 1
ATOM 2255 C C . CYS B 1 87 ? -2.607 21.016 8.695 1 98.94 87 CYS B C 1
ATOM 2257 O O . CYS B 1 87 ? -3.455 21.891 8.891 1 98.94 87 CYS B O 1
ATOM 2259 N N . LEU B 1 88 ? -2.471 20.344 7.594 1 98.88 88 LEU B N 1
ATOM 2260 C CA . LEU B 1 88 ? -3.438 20.547 6.52 1 98.88 88 LEU B CA 1
ATOM 2261 C C . LEU B 1 88 ? -4.648 19.641 6.691 1 98.88 88 LEU B C 1
ATOM 2263 O O . LEU B 1 88 ? -4.504 18.422 6.816 1 98.88 88 LEU B O 1
ATOM 2267 N N . GLY B 1 89 ? -5.859 20.172 6.77 1 97.88 89 GLY B N 1
ATOM 2268 C CA . GLY B 1 89 ? -7.121 19.453 6.875 1 97.88 89 GLY B CA 1
ATOM 2269 C C . GLY B 1 89 ? -8 19.625 5.652 1 97.88 89 GLY B C 1
ATOM 2270 O O . GLY B 1 89 ? -9.102 20.172 5.742 1 97.88 89 GLY B O 1
ATOM 2271 N N . GLY B 1 90 ? -7.59 19.141 4.559 1 96.88 90 GLY B N 1
ATOM 2272 C CA . GLY B 1 90 ? -8.32 19.344 3.318 1 96.88 90 GLY B CA 1
ATOM 2273 C C . GLY B 1 90 ? -8.141 20.75 2.742 1 96.88 90 GLY B C 1
ATOM 2274 O O . GLY B 1 90 ? -9.117 21.406 2.377 1 96.88 90 GLY B O 1
ATOM 2275 N N . PHE B 1 91 ? -6.938 21.203 2.855 1 97.56 91 PHE B N 1
ATOM 2276 C CA . PHE B 1 91 ? -6.617 22.516 2.277 1 97.56 91 PHE B CA 1
ATOM 2277 C C . PHE B 1 91 ? -6.367 22.391 0.779 1 97.56 91 PHE B C 1
ATOM 2279 O O . PHE B 1 91 ? -5.418 21.719 0.354 1 97.56 91 PHE B O 1
ATOM 2286 N N . MET B 1 92 ? -7.152 23.031 -0.071 1 94.94 92 MET B N 1
ATOM 2287 C CA . MET B 1 92 ? -7.219 22.734 -1.501 1 94.94 92 MET B CA 1
ATOM 2288 C C . MET B 1 92 ? -6.543 23.844 -2.311 1 94.94 92 MET B C 1
ATOM 2290 O O . MET B 1 92 ? -7.004 24.188 -3.398 1 94.94 92 MET B O 1
ATOM 2294 N N . ARG B 1 93 ? -5.52 24.484 -1.881 1 94.69 93 ARG B N 1
ATOM 2295 C CA . ARG B 1 93 ? -4.691 25.422 -2.633 1 94.69 93 ARG B CA 1
ATOM 2296 C C . ARG B 1 93 ? -3.229 25 -2.613 1 94.69 93 ARG B C 1
ATOM 2298 O O . ARG B 1 93 ? -2.656 24.766 -1.544 1 94.69 93 ARG B O 1
ATOM 2305 N N . LEU B 1 94 ? -2.609 24.922 -3.76 1 95.31 94 LEU B N 1
ATOM 2306 C CA . LEU B 1 94 ? -1.207 24.531 -3.865 1 95.31 94 LEU B CA 1
ATOM 2307 C C . LEU B 1 94 ? -0.298 25.625 -3.316 1 95.31 94 LEU B C 1
ATOM 2309 O O . LEU B 1 94 ? -0.554 26.812 -3.523 1 95.31 94 LEU B O 1
ATOM 2313 N N . PHE B 1 95 ? 0.708 25.219 -2.666 1 97.88 95 PHE B N 1
ATOM 2314 C CA . PHE B 1 95 ? 1.707 26.156 -2.145 1 97.88 95 PHE B CA 1
ATOM 2315 C C . PHE B 1 95 ? 2.793 26.406 -3.18 1 97.88 95 PHE B C 1
ATOM 2317 O O . PHE B 1 95 ? 3.051 25.578 -4.047 1 97.88 95 PHE B O 1
ATOM 2324 N N . THR B 1 96 ? 3.387 27.625 -3.109 1 98.25 96 THR B N 1
ATOM 2325 C CA . THR B 1 96 ? 4.656 27.812 -3.799 1 98.25 96 THR B CA 1
ATOM 2326 C C . THR B 1 96 ? 5.738 26.922 -3.199 1 98.25 96 THR B C 1
ATOM 2328 O O . THR B 1 96 ? 5.625 26.484 -2.049 1 98.25 96 THR B O 1
ATOM 2331 N N . ALA B 1 97 ? 6.738 26.609 -3.963 1 98.38 97 ALA B N 1
ATOM 2332 C CA . ALA B 1 97 ? 7.879 25.859 -3.449 1 98.38 97 ALA B CA 1
ATOM 2333 C C . ALA B 1 97 ? 8.516 26.562 -2.26 1 98.38 97 ALA B C 1
ATOM 2335 O O . ALA B 1 97 ? 8.945 25.922 -1.3 1 98.38 97 ALA B O 1
ATOM 2336 N N . GLU B 1 98 ? 8.578 27.859 -2.299 1 98.12 98 GLU B N 1
ATOM 2337 C CA . GLU B 1 98 ? 9.195 28.672 -1.25 1 98.12 98 GLU B CA 1
ATOM 2338 C C . GLU B 1 98 ? 8.461 28.5 0.078 1 98.12 98 GLU B C 1
ATOM 2340 O O . GLU B 1 98 ? 9.086 28.297 1.117 1 98.12 98 GLU B O 1
ATOM 2345 N N . PHE B 1 99 ? 7.176 28.594 0.016 1 98.62 99 PHE B N 1
ATOM 2346 C CA . PHE B 1 99 ? 6.398 28.453 1.239 1 98.62 99 PHE B CA 1
ATOM 2347 C C . PHE B 1 99 ? 6.562 27.047 1.823 1 98.62 99 PHE B C 1
ATOM 2349 O O . PHE B 1 99 ? 6.75 26.891 3.031 1 98.62 99 PHE B O 1
ATOM 2356 N N . ALA B 1 100 ? 6.449 26.016 0.972 1 98.38 100 ALA B N 1
ATOM 2357 C CA . ALA B 1 100 ? 6.609 24.641 1.415 1 98.38 100 ALA B CA 1
ATOM 2358 C C . ALA B 1 100 ? 7.973 24.422 2.066 1 98.38 100 ALA B C 1
ATOM 2360 O O . ALA B 1 100 ? 8.078 23.734 3.088 1 98.38 100 ALA B O 1
ATOM 2361 N N . ARG B 1 101 ? 8.969 24.984 1.495 1 97.62 101 ARG B N 1
ATOM 2362 C CA . ARG B 1 101 ? 10.32 24.828 2.021 1 97.62 101 ARG B CA 1
ATOM 2363 C C . ARG B 1 101 ? 10.469 25.531 3.367 1 97.62 101 ARG B C 1
ATOM 2365 O O . ARG B 1 101 ? 11.188 25.062 4.25 1 97.62 101 ARG B O 1
ATOM 2372 N N . ARG B 1 102 ? 9.844 26.672 3.533 1 97.75 102 ARG B N 1
ATOM 2373 C CA . ARG B 1 102 ? 9.883 27.438 4.781 1 97.75 102 ARG B CA 1
ATOM 2374 C C . ARG B 1 102 ? 9.32 26.609 5.934 1 97.75 102 ARG B C 1
ATOM 2376 O O . ARG B 1 102 ? 9.812 26.703 7.062 1 97.75 102 ARG B O 1
ATOM 2383 N N . TRP B 1 103 ? 8.383 25.812 5.609 1 98.25 103 TRP B N 1
ATOM 2384 C CA . TRP B 1 103 ? 7.684 25.062 6.656 1 98.25 103 TRP B CA 1
ATOM 2385 C C . TRP B 1 103 ? 8.07 23.594 6.629 1 98.25 103 TRP B C 1
ATOM 2387 O O . TRP B 1 103 ? 7.375 22.75 7.203 1 98.25 103 TRP B O 1
ATOM 2397 N N . TYR B 1 104 ? 9.172 23.312 5.875 1 97 104 TYR B N 1
ATOM 2398 C CA . TYR B 1 104 ? 9.633 21.922 5.797 1 97 104 TYR B CA 1
ATOM 2399 C C . TYR B 1 104 ? 9.93 21.375 7.18 1 97 104 TYR B C 1
ATOM 2401 O O . TYR B 1 104 ? 10.594 22.031 7.992 1 97 104 TYR B O 1
ATOM 2409 N N . GLY B 1 105 ? 9.406 20.188 7.43 1 97.19 105 GLY B N 1
ATOM 2410 C CA . GLY B 1 105 ? 9.617 19.547 8.719 1 97.19 105 GLY B CA 1
ATOM 2411 C C . GLY B 1 105 ? 8.664 20.031 9.789 1 97.19 105 GLY B C 1
ATOM 2412 O O . GLY B 1 105 ? 8.727 19.562 10.93 1 97.19 105 GLY B O 1
ATOM 2413 N N . LYS B 1 106 ? 7.777 20.953 9.445 1 98.25 106 LYS B N 1
ATOM 2414 C CA . LYS B 1 106 ? 6.883 21.562 10.422 1 98.25 106 LYS B CA 1
ATOM 2415 C C . LYS B 1 106 ? 5.441 21.562 9.922 1 98.25 106 LYS B C 1
ATOM 2417 O O . LYS B 1 106 ? 4.543 22.078 10.594 1 98.25 106 LYS B O 1
ATOM 2422 N N . MET B 1 107 ? 5.195 21.031 8.75 1 98.69 107 MET B N 1
ATOM 2423 C CA . MET B 1 107 ? 3.873 21.016 8.125 1 98.69 107 MET B CA 1
ATOM 2424 C C . MET B 1 107 ? 3.498 19.594 7.703 1 98.69 107 MET B C 1
ATOM 2426 O O . MET B 1 107 ? 4.234 18.953 6.953 1 98.69 107 MET B O 1
ATOM 2430 N N . LEU B 1 108 ? 2.395 19.156 8.242 1 98.81 108 LEU B N 1
ATOM 2431 C CA . LEU B 1 108 ? 1.901 17.812 7.945 1 98.81 108 LEU B CA 1
ATOM 2432 C C . LEU B 1 108 ? 0.681 17.875 7.031 1 98.81 108 LEU B C 1
ATOM 2434 O O . LEU B 1 108 ? -0.106 18.812 7.102 1 98.81 108 LEU B O 1
ATOM 2438 N N . ASN B 1 109 ? 0.546 16.906 6.207 1 98.75 109 ASN B N 1
ATOM 2439 C CA . ASN B 1 109 ? -0.658 16.641 5.43 1 98.75 109 ASN B CA 1
ATOM 2440 C C . ASN B 1 109 ? -1.118 15.195 5.594 1 98.75 109 ASN B C 1
ATOM 2442 O O . ASN B 1 109 ? -0.324 14.32 5.953 1 98.75 109 ASN B O 1
ATOM 2446 N N . ILE B 1 110 ? -2.387 14.961 5.445 1 98.81 110 ILE B N 1
ATOM 2447 C CA . ILE B 1 110 ? -2.957 13.617 5.402 1 98.81 110 ILE B CA 1
ATOM 2448 C C . ILE B 1 110 ? -3.557 13.359 4.023 1 98.81 110 ILE B C 1
ATOM 2450 O O . ILE B 1 1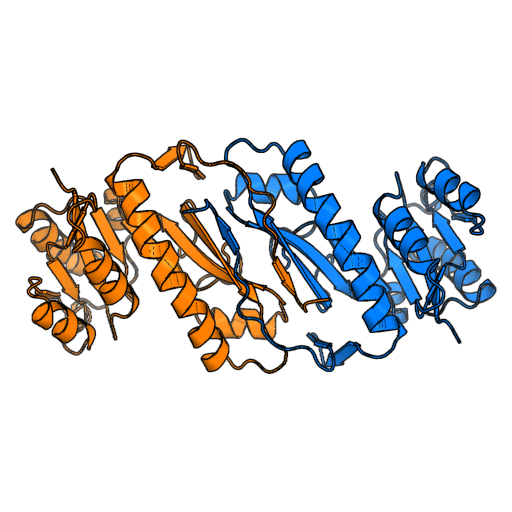10 ? -4.23 14.219 3.459 1 98.81 110 ILE B O 1
ATOM 2454 N N . HIS B 1 111 ? -3.246 12.281 3.416 1 98.81 111 HIS B N 1
ATOM 2455 C CA . HIS B 1 111 ? -3.736 11.891 2.1 1 98.81 111 HIS B CA 1
ATOM 2456 C C . HIS B 1 111 ? -4.414 10.523 2.148 1 98.81 111 HIS B C 1
ATOM 2458 O O . HIS B 1 111 ? -3.875 9.578 2.721 1 98.81 111 HIS B O 1
ATOM 2464 N N . PRO B 1 112 ? -5.629 10.422 1.595 1 98.81 112 PRO B N 1
ATOM 2465 C CA . PRO B 1 112 ? -6.43 9.203 1.724 1 98.81 112 PRO B CA 1
ATOM 2466 C C . PRO B 1 112 ? -6.012 8.117 0.733 1 98.81 112 PRO B C 1
ATOM 2468 O O . PRO B 1 112 ? -6.852 7.59 -0.001 1 98.81 112 PRO B O 1
ATOM 2471 N N . SER B 1 113 ? -4.781 7.734 0.768 1 98.88 113 SER B N 1
ATOM 2472 C CA . SER B 1 113 ? -4.23 6.566 0.088 1 98.88 113 SER B CA 1
ATOM 2473 C C . SER B 1 113 ? -2.961 6.074 0.778 1 98.88 113 SER B C 1
ATOM 2475 O O . SER B 1 113 ? -2.432 6.746 1.666 1 98.88 113 SER B O 1
ATOM 2477 N N . LEU B 1 114 ? -2.547 4.898 0.448 1 98.88 114 LEU B N 1
ATOM 2478 C CA . LEU B 1 114 ? -1.246 4.41 0.89 1 98.88 114 LEU B CA 1
ATOM 2479 C C . LEU B 1 114 ? -0.139 4.887 -0.044 1 98.88 114 LEU B C 1
ATOM 2481 O O . LEU B 1 114 ? 0.315 4.137 -0.911 1 98.88 114 LEU B O 1
ATOM 2485 N N . LEU B 1 115 ? 0.292 6.102 0.2 1 98.81 115 LEU B N 1
ATOM 2486 C CA . LEU B 1 115 ? 1.369 6.664 -0.606 1 98.81 115 LEU B CA 1
ATOM 2487 C C . LEU B 1 115 ? 2.604 5.77 -0.562 1 98.81 115 LEU B C 1
ATOM 2489 O O . LEU B 1 115 ? 2.873 5.125 0.454 1 98.81 115 LEU B O 1
ATOM 2493 N N . PRO B 1 116 ? 3.303 5.734 -1.723 1 98.56 116 PRO B N 1
ATOM 2494 C CA . PRO B 1 116 ? 3.275 6.617 -2.889 1 98.56 116 PRO B CA 1
ATOM 2495 C C . PRO B 1 116 ? 2.197 6.23 -3.9 1 98.56 116 PRO B C 1
ATOM 2497 O O . PRO B 1 116 ? 2.072 6.867 -4.949 1 98.56 116 PRO B O 1
ATOM 2500 N N . CYS B 1 117 ? 1.339 5.25 -3.6 1 98.44 117 CYS B N 1
ATOM 2501 C CA . CYS B 1 117 ? 0.238 4.918 -4.496 1 98.44 117 CYS B CA 1
ATOM 2502 C C . CYS B 1 117 ? -0.824 6.008 -4.488 1 98.44 117 CYS B C 1
ATOM 2504 O O . CYS B 1 117 ? -1.122 6.582 -3.439 1 98.44 117 CYS B O 1
ATOM 2506 N N . PHE B 1 118 ? -1.283 6.367 -5.66 1 98.5 118 PHE B N 1
ATOM 2507 C CA . PHE B 1 118 ? -2.492 7.145 -5.914 1 98.5 118 PHE B CA 1
ATOM 2508 C C . PHE B 1 118 ? -2.371 8.547 -5.324 1 98.5 118 PHE B C 1
ATOM 2510 O O . PHE B 1 118 ? -3.229 8.969 -4.547 1 98.5 118 PHE B O 1
ATOM 2517 N N . PRO B 1 119 ? -1.325 9.32 -5.621 1 98.19 119 PRO B N 1
ATOM 2518 C CA . PRO B 1 119 ? -1.235 10.727 -5.223 1 98.19 119 PRO B CA 1
ATOM 2519 C C . PRO B 1 119 ? -2.24 11.617 -5.953 1 98.19 119 PRO B C 1
ATOM 2521 O O . PRO B 1 119 ? -2.832 11.195 -6.949 1 98.19 119 PRO B O 1
ATOM 2524 N N . GLY B 1 120 ? -2.52 12.734 -5.469 1 96.69 120 GLY B N 1
ATOM 2525 C CA . GLY B 1 120 ? -3.297 13.734 -6.184 1 96.69 120 GLY B CA 1
ATOM 2526 C C . GLY B 1 120 ? -4.793 13.547 -6.027 1 96.69 120 GLY B C 1
ATOM 2527 O O . GLY B 1 120 ? -5.27 13.164 -4.953 1 96.69 120 GLY B O 1
ATOM 2528 N N . LEU B 1 121 ? -5.512 13.773 -7.059 1 95.75 121 LEU B N 1
ATOM 2529 C CA . LEU B 1 121 ? -6.969 13.852 -6.984 1 95.75 121 LEU B CA 1
ATOM 2530 C C . LEU B 1 121 ? -7.598 12.477 -7.137 1 95.75 121 LEU B C 1
ATOM 2532 O O . LEU B 1 121 ? -7.016 11.586 -7.758 1 95.75 121 LEU B O 1
ATOM 2536 N N . ASP B 1 122 ? -8.727 12.25 -6.547 1 97.38 122 ASP B N 1
ATOM 2537 C CA . ASP B 1 122 ? -9.578 11.07 -6.664 1 97.38 122 ASP B CA 1
ATOM 2538 C C . ASP B 1 122 ? -8.844 9.812 -6.207 1 97.38 122 ASP B C 1
ATOM 2540 O O . ASP B 1 122 ? -8.773 8.828 -6.949 1 97.38 122 ASP B O 1
ATOM 2544 N N . PRO B 1 123 ? -8.258 9.883 -5.074 1 98.31 123 PRO B N 1
ATOM 2545 C CA . PRO B 1 123 ? -7.496 8.727 -4.598 1 98.31 123 PRO B CA 1
ATOM 2546 C C . PRO B 1 123 ? -8.352 7.473 -4.453 1 98.31 123 PRO B C 1
ATOM 2548 O O . PRO B 1 123 ? -7.902 6.375 -4.785 1 98.31 123 PRO B O 1
ATOM 2551 N N . HIS B 1 124 ? -9.578 7.582 -4.008 1 98.75 124 HIS B N 1
ATOM 2552 C CA . HIS B 1 124 ? -10.461 6.43 -3.824 1 98.75 124 HIS B CA 1
ATOM 2553 C C . HIS B 1 124 ? -10.844 5.812 -5.164 1 98.75 124 HIS B C 1
ATOM 2555 O O . HIS B 1 124 ? -10.859 4.59 -5.305 1 98.75 124 HIS B O 1
ATOM 2561 N N . GLY B 1 125 ? -11.203 6.707 -6.109 1 98.56 125 GLY B N 1
ATOM 2562 C CA . GLY B 1 125 ? -11.477 6.207 -7.449 1 98.56 125 GLY B CA 1
ATOM 2563 C C . GLY B 1 125 ? -10.289 5.504 -8.078 1 98.56 125 GLY B C 1
ATOM 2564 O O . GLY B 1 125 ? -10.438 4.457 -8.711 1 98.56 125 GLY B O 1
ATOM 2565 N N . GLN B 1 126 ? -9.109 6.078 -7.93 1 98.44 126 GLN B N 1
ATOM 2566 C CA . GLN B 1 126 ? -7.887 5.453 -8.43 1 98.44 126 GLN B CA 1
ATOM 2567 C C . GLN B 1 126 ? -7.691 4.066 -7.828 1 98.44 126 GLN B C 1
ATOM 2569 O O . GLN B 1 126 ? -7.375 3.111 -8.539 1 98.44 126 GLN B O 1
ATOM 2574 N N . ALA B 1 127 ? -7.883 3.959 -6.512 1 98.62 127 ALA B N 1
ATOM 2575 C CA . ALA B 1 127 ? -7.723 2.686 -5.812 1 98.62 127 ALA B CA 1
ATOM 2576 C C . ALA B 1 127 ? -8.688 1.636 -6.359 1 98.62 127 ALA B C 1
ATOM 2578 O O . ALA B 1 127 ? -8.289 0.503 -6.641 1 98.62 127 ALA B O 1
ATOM 2579 N N . LEU B 1 128 ? -9.914 2.031 -6.523 1 97.69 128 LEU B N 1
ATOM 2580 C CA . LEU B 1 128 ? -10.945 1.104 -6.984 1 97.69 128 LEU B CA 1
ATOM 2581 C C . LEU B 1 128 ? -10.68 0.675 -8.422 1 97.69 128 LEU B C 1
ATOM 2583 O O . LEU B 1 128 ? -10.844 -0.498 -8.766 1 97.69 128 LEU B O 1
ATOM 2587 N N . ARG B 1 129 ? -10.258 1.624 -9.258 1 97.25 129 ARG B N 1
ATOM 2588 C CA . ARG B 1 129 ? -9.961 1.303 -10.648 1 97.25 129 ARG B CA 1
ATOM 2589 C C . ARG B 1 129 ? -8.758 0.373 -10.75 1 97.25 129 ARG B C 1
ATOM 2591 O O . ARG B 1 129 ? -8.695 -0.479 -11.641 1 97.25 129 ARG B O 1
ATOM 2598 N N . ALA B 1 130 ? -7.844 0.506 -9.812 1 97.94 130 ALA B N 1
ATOM 2599 C CA . ALA B 1 130 ? -6.645 -0.331 -9.797 1 97.94 130 ALA B CA 1
ATOM 2600 C C . ALA B 1 130 ? -6.957 -1.727 -9.266 1 97.94 130 ALA B C 1
ATOM 2602 O O . ALA B 1 130 ? -6.156 -2.652 -9.422 1 97.94 130 ALA B O 1
ATOM 2603 N N . GLY B 1 131 ? -8.062 -1.867 -8.578 1 97.56 131 GLY B N 1
ATOM 2604 C CA . GLY B 1 131 ? -8.492 -3.164 -8.07 1 97.56 131 GLY B CA 1
ATOM 2605 C C . GLY B 1 131 ? -7.715 -3.615 -6.848 1 97.56 131 GLY B C 1
ATOM 2606 O O . GLY B 1 131 ? -7.594 -4.812 -6.59 1 97.56 131 GLY B O 1
ATOM 2607 N N . VAL B 1 132 ? -7.121 -2.711 -6.113 1 98.44 132 VAL B N 1
ATOM 2608 C CA . VAL B 1 132 ? -6.363 -3.061 -4.918 1 98.44 132 VAL B CA 1
ATOM 2609 C C . VAL B 1 132 ? -7.297 -3.65 -3.865 1 98.44 132 VAL B C 1
ATOM 2611 O O . VAL B 1 132 ? -8.5 -3.393 -3.883 1 98.44 132 VAL B O 1
ATOM 2614 N N . LYS B 1 133 ? -6.723 -4.438 -3 1 98.5 133 LYS B N 1
ATOM 2615 C CA . LYS B 1 133 ? -7.496 -5.066 -1.935 1 98.5 133 LYS B CA 1
ATOM 2616 C C . LYS B 1 133 ? -7.234 -4.387 -0.593 1 98.5 133 LYS B C 1
ATOM 2618 O O . LYS B 1 133 ? -7.945 -4.637 0.383 1 98.5 133 LYS B O 1
ATOM 2623 N N . LEU B 1 134 ? -6.219 -3.584 -0.545 1 98.75 134 LEU B N 1
ATOM 2624 C CA . LEU B 1 134 ? -5.891 -2.732 0.593 1 98.75 134 LEU B CA 1
ATOM 2625 C C . LEU B 1 134 ? -5.734 -1.279 0.157 1 98.75 134 LEU B C 1
ATOM 2627 O O . LEU B 1 134 ? -5.172 -1.002 -0.905 1 98.75 134 LEU B O 1
ATOM 2631 N N . SER B 1 135 ? -6.273 -0.413 0.894 1 98.75 135 SER B N 1
ATOM 2632 C CA . SER B 1 135 ? -6.086 1.029 0.779 1 98.75 135 SER B CA 1
ATOM 2633 C C . SER B 1 135 ? -5.859 1.668 2.145 1 98.75 135 SER B C 1
ATOM 2635 O O . SER B 1 135 ? -5.531 0.978 3.111 1 98.75 135 SER B O 1
ATOM 2637 N N . GLY B 1 136 ? -5.941 2.977 2.199 1 98.81 136 GLY B N 1
ATOM 2638 C CA . GLY B 1 136 ? -5.711 3.598 3.494 1 98.81 136 GLY B CA 1
ATOM 2639 C C . GLY B 1 136 ? -5.402 5.082 3.398 1 98.81 136 GLY B C 1
ATOM 2640 O O . GLY B 1 136 ? -5.973 5.785 2.562 1 98.81 136 GLY B O 1
ATOM 2641 N N . ALA B 1 137 ? -4.602 5.484 4.348 1 98.94 137 ALA B N 1
ATOM 2642 C CA . ALA B 1 137 ? -4.23 6.895 4.441 1 98.94 137 ALA B CA 1
ATOM 2643 C C . ALA B 1 137 ? -2.779 7.051 4.891 1 98.94 137 ALA B C 1
ATOM 2645 O O . ALA B 1 137 ? -2.209 6.141 5.496 1 98.94 137 ALA B O 1
ATOM 2646 N N . THR B 1 138 ? -2.213 8.172 4.555 1 98.94 138 THR B N 1
ATOM 2647 C CA . THR B 1 138 ? -0.825 8.492 4.875 1 98.94 138 THR B CA 1
ATOM 2648 C C . THR B 1 138 ? -0.712 9.898 5.453 1 98.94 138 THR B C 1
ATOM 2650 O O . THR B 1 138 ? -1.279 10.852 4.906 1 98.94 138 THR B O 1
ATOM 2653 N N . VAL B 1 139 ? -0.111 10 6.574 1 98.88 139 VAL B N 1
ATOM 2654 C CA . VAL B 1 139 ? 0.339 11.312 7.039 1 98.88 139 VAL B CA 1
ATOM 2655 C C . VAL B 1 139 ? 1.793 11.531 6.629 1 98.88 139 VAL B C 1
ATOM 2657 O O . VAL B 1 139 ? 2.641 10.664 6.828 1 98.88 139 VAL B O 1
ATOM 2660 N N . HIS B 1 140 ? 2.051 12.664 6.039 1 98.81 140 HIS B N 1
ATOM 2661 C CA . HIS B 1 140 ? 3.4 12.953 5.562 1 98.81 140 HIS B CA 1
ATOM 2662 C C . HIS B 1 140 ? 3.736 14.43 5.727 1 98.81 140 HIS B C 1
ATOM 2664 O O . HIS B 1 140 ? 2.838 15.266 5.879 1 98.81 140 HIS B O 1
ATOM 2670 N N . PHE B 1 141 ? 5.016 14.758 5.719 1 98.56 141 PHE B N 1
ATOM 2671 C CA . PHE B 1 141 ? 5.441 16.156 5.656 1 98.56 141 PHE B CA 1
ATOM 2672 C C . PHE B 1 141 ? 5.172 16.734 4.273 1 98.56 141 PHE B C 1
ATOM 2674 O O . PHE B 1 141 ? 5.23 16.031 3.27 1 98.56 141 PHE B O 1
ATOM 2681 N N . VAL B 1 142 ? 4.887 18 4.258 1 98.31 142 VAL B N 1
ATOM 2682 C CA . VAL B 1 142 ? 4.637 18.688 2.998 1 98.31 142 VAL B CA 1
ATOM 2683 C C . VAL B 1 142 ? 5.957 19.141 2.377 1 98.31 142 VAL B C 1
ATOM 2685 O O . VAL B 1 142 ? 6.816 19.703 3.062 1 98.31 142 VAL B O 1
ATOM 2688 N N . ILE B 1 143 ? 6.152 18.797 1.155 1 97.88 143 ILE B N 1
ATOM 2689 C CA . ILE B 1 143 ? 7.227 19.297 0.306 1 97.88 143 ILE B CA 1
ATOM 2690 C C . ILE B 1 143 ? 6.633 19.906 -0.967 1 97.88 143 ILE B C 1
ATOM 2692 O O . ILE B 1 143 ? 5.418 19.859 -1.173 1 97.88 143 ILE B O 1
ATOM 2696 N N . PRO B 1 144 ? 7.418 20.531 -1.781 1 97.75 144 PRO B N 1
ATOM 2697 C CA . PRO B 1 144 ? 6.848 21.156 -2.977 1 97.75 144 PRO B CA 1
ATOM 2698 C C . PRO B 1 144 ? 6.121 20.156 -3.877 1 97.75 144 PRO B C 1
ATOM 2700 O O . PRO B 1 144 ? 5.086 20.484 -4.457 1 97.75 144 PRO B O 1
ATOM 2703 N N . GLU B 1 145 ? 6.645 18.938 -3.957 1 96.69 145 GLU B N 1
ATOM 2704 C CA . GLU B 1 145 ? 5.992 17.906 -4.758 1 96.69 145 GLU B CA 1
ATOM 2705 C C . GLU B 1 145 ? 4.738 17.375 -4.062 1 96.69 145 GLU B C 1
ATOM 2707 O O . GLU B 1 145 ? 4.754 17.109 -2.861 1 96.69 145 GLU B O 1
ATOM 2712 N N . THR B 1 146 ? 3.701 17.266 -4.773 1 96.62 146 THR B N 1
ATOM 2713 C CA . THR B 1 146 ? 2.389 16.906 -4.246 1 96.62 146 THR B CA 1
ATOM 2714 C C . THR B 1 146 ? 2.402 15.477 -3.713 1 96.62 146 THR B C 1
ATOM 2716 O O . THR B 1 146 ? 2.721 14.539 -4.445 1 96.62 146 THR B O 1
ATOM 2719 N N . ASP B 1 147 ? 2.027 15.328 -2.443 1 97.69 147 ASP B N 1
ATOM 2720 C CA . ASP B 1 147 ? 1.795 14.039 -1.798 1 97.69 147 ASP B CA 1
ATOM 2721 C C . ASP B 1 147 ? 3.031 13.148 -1.891 1 97.69 147 ASP B C 1
ATOM 2723 O O . ASP B 1 147 ? 2.916 11.945 -2.135 1 97.69 147 ASP B O 1
ATOM 2727 N N . ALA B 1 148 ? 4.25 13.82 -1.707 1 97.19 148 ALA B N 1
ATOM 2728 C CA . ALA B 1 148 ? 5.477 13.078 -1.977 1 97.19 148 ALA B CA 1
ATOM 2729 C C . ALA B 1 148 ? 6.484 13.25 -0.843 1 97.19 148 ALA B C 1
ATOM 2731 O O . ALA B 1 148 ? 7.625 12.789 -0.94 1 97.19 148 ALA B O 1
ATOM 2732 N N . GLY B 1 149 ? 6.148 13.938 0.183 1 98.06 149 GLY B N 1
ATOM 2733 C CA . GLY B 1 149 ? 7.102 14.195 1.254 1 98.06 149 GLY B CA 1
ATOM 2734 C C . GLY B 1 149 ? 7.301 13 2.17 1 98.06 149 GLY B C 1
ATOM 2735 O O . GLY B 1 149 ? 6.613 11.984 2.033 1 98.06 149 GLY B O 1
ATOM 2736 N N . PRO B 1 150 ? 8.266 13.117 3.096 1 98.31 150 PRO B N 1
ATOM 2737 C CA . PRO B 1 150 ? 8.586 12.023 4.012 1 98.31 150 PRO B CA 1
ATOM 2738 C C . PRO B 1 150 ? 7.359 11.531 4.785 1 98.31 150 PRO B C 1
ATOM 2740 O O . PRO B 1 150 ? 6.625 12.328 5.363 1 98.31 150 PRO B O 1
ATOM 2743 N N . ILE B 1 151 ? 7.148 10.258 4.805 1 98.62 151 ILE B N 1
ATOM 2744 C CA . ILE B 1 151 ? 5.973 9.633 5.395 1 98.62 151 ILE B CA 1
ATOM 2745 C C . ILE B 1 151 ? 6.176 9.469 6.898 1 98.62 151 ILE B C 1
ATOM 2747 O O . ILE B 1 151 ? 7.215 8.977 7.34 1 98.62 151 ILE B O 1
ATOM 2751 N N . VAL B 1 152 ? 5.188 9.852 7.633 1 98.19 152 VAL B N 1
ATOM 2752 C CA . VAL B 1 152 ? 5.234 9.797 9.094 1 98.19 152 VAL B CA 1
ATOM 2753 C C . VAL B 1 152 ? 4.484 8.57 9.586 1 98.19 152 VAL B C 1
ATOM 2755 O O . VAL B 1 152 ? 4.992 7.816 10.422 1 98.19 152 VAL B O 1
ATOM 2758 N N . MET B 1 153 ? 3.305 8.383 9.055 1 98.31 153 MET B N 1
ATOM 2759 C CA . MET B 1 153 ? 2.416 7.316 9.516 1 98.31 153 MET B CA 1
ATOM 2760 C C . MET B 1 153 ? 1.492 6.855 8.398 1 98.31 153 MET B C 1
ATOM 2762 O O . MET B 1 153 ? 1.105 7.648 7.535 1 98.31 153 MET B O 1
ATOM 2766 N N . GLN B 1 154 ? 1.173 5.602 8.461 1 98.81 154 GLN B N 1
ATOM 2767 C CA . GLN B 1 154 ? 0.203 5.043 7.523 1 98.81 154 GLN B CA 1
ATOM 2768 C C . GLN B 1 154 ? -0.781 4.121 8.234 1 98.81 154 GLN B C 1
ATOM 2770 O O . GLN B 1 154 ? -0.434 3.488 9.234 1 98.81 154 GLN B O 1
ATOM 2775 N N . GLY B 1 155 ? -1.938 4.125 7.777 1 98.81 155 GLY B N 1
ATOM 2776 C CA . GLY B 1 155 ? -2.975 3.188 8.18 1 98.81 155 GLY B CA 1
ATOM 2777 C C . GLY B 1 155 ? -3.697 2.559 7.004 1 98.81 155 GLY B C 1
ATOM 2778 O O . GLY B 1 155 ? -4.008 3.24 6.023 1 98.81 155 GLY B O 1
ATOM 2779 N N . ALA B 1 156 ? -3.967 1.271 7.113 1 98.81 156 ALA B N 1
ATOM 2780 C CA . ALA B 1 156 ? -4.574 0.532 6.012 1 98.81 156 ALA B CA 1
ATOM 2781 C C . ALA B 1 156 ? -5.945 -0.01 6.402 1 98.81 156 ALA B C 1
ATOM 2783 O O . ALA B 1 156 ? -6.188 -0.312 7.574 1 98.81 156 ALA B O 1
ATOM 2784 N N . VAL B 1 157 ? -6.785 -0.118 5.449 1 98.75 157 VAL B N 1
ATOM 2785 C CA . VAL B 1 157 ? -8.094 -0.757 5.543 1 98.75 157 VAL B CA 1
ATOM 2786 C C . VAL B 1 157 ? -8.266 -1.749 4.395 1 98.75 157 VAL B C 1
ATOM 2788 O O . VAL B 1 157 ? -7.531 -1.701 3.408 1 98.75 157 VAL B O 1
ATOM 2791 N N . THR B 1 158 ? -9.234 -2.666 4.559 1 98.56 158 THR B N 1
ATOM 2792 C CA . THR B 1 158 ? -9.562 -3.58 3.471 1 98.56 158 THR B CA 1
ATOM 2793 C C . THR B 1 158 ? -10.484 -2.908 2.457 1 98.56 158 THR B C 1
ATOM 2795 O O . THR B 1 158 ? -11.234 -1.991 2.803 1 98.56 158 THR B O 1
ATOM 2798 N N . VAL B 1 159 ? -10.375 -3.266 1.236 1 97.75 159 VAL B N 1
ATOM 2799 C CA . VAL B 1 159 ? -11.25 -2.809 0.161 1 97.75 159 VAL B CA 1
ATOM 2800 C C . VAL B 1 159 ? -12.195 -3.934 -0.25 1 97.75 159 VAL B C 1
ATOM 2802 O O . VAL B 1 159 ? -11.758 -5.055 -0.52 1 97.75 159 VAL B O 1
ATOM 2805 N N . ALA B 1 160 ? -13.414 -3.648 -0.277 1 95.25 160 ALA B N 1
ATOM 2806 C CA . ALA B 1 160 ? -14.406 -4.633 -0.706 1 95.25 160 ALA B CA 1
ATOM 2807 C C . ALA B 1 160 ? -14.633 -4.562 -2.213 1 95.25 160 ALA B C 1
ATOM 2809 O O . ALA B 1 160 ? -14.492 -3.496 -2.816 1 95.25 160 ALA B O 1
ATOM 2810 N N . ASP B 1 161 ? -15.055 -5.652 -2.783 1 93.12 161 ASP B N 1
ATOM 2811 C CA . ASP B 1 161 ? -15.258 -5.723 -4.227 1 93.12 161 ASP B CA 1
ATOM 2812 C C . ASP B 1 161 ? -16.422 -4.844 -4.66 1 93.12 161 ASP B C 1
ATOM 2814 O O . ASP B 1 161 ? -16.516 -4.438 -5.82 1 93.12 161 ASP B O 1
ATOM 2818 N N . ASP B 1 162 ? -17.312 -4.57 -3.721 1 93.69 162 ASP B N 1
ATOM 2819 C CA . ASP B 1 162 ? -18.5 -3.793 -4.074 1 93.69 162 ASP B CA 1
ATOM 2820 C C . ASP B 1 162 ? -18.391 -2.365 -3.539 1 93.69 162 ASP B C 1
ATOM 2822 O O . ASP B 1 162 ? -19.375 -1.628 -3.531 1 93.69 162 ASP B O 1
ATOM 2826 N N . ASP B 1 163 ? -17.297 -1.968 -3.115 1 96.31 163 ASP B N 1
ATOM 2827 C CA . ASP B 1 163 ? -17.094 -0.605 -2.631 1 96.31 163 ASP B CA 1
ATOM 2828 C C . ASP B 1 163 ? -17.359 0.414 -3.738 1 96.31 163 ASP B C 1
ATOM 2830 O O . ASP B 1 163 ? -17.031 0.171 -4.902 1 96.31 163 ASP B O 1
ATOM 2834 N N . THR B 1 164 ? -17.938 1.499 -3.387 1 97.5 164 THR B N 1
ATOM 2835 C CA . THR B 1 164 ? -17.938 2.73 -4.168 1 97.5 164 THR B CA 1
ATOM 2836 C C . THR B 1 164 ? -16.922 3.723 -3.604 1 97.5 164 THR B C 1
ATOM 2838 O O . THR B 1 164 ? -16.406 3.533 -2.498 1 97.5 164 THR B O 1
ATOM 2841 N N . PRO B 1 165 ? -16.562 4.723 -4.395 1 98.25 165 PRO B N 1
ATOM 2842 C CA . PRO B 1 165 ? -15.688 5.742 -3.814 1 98.25 165 PRO B CA 1
ATOM 2843 C C . PRO B 1 165 ? -16.203 6.277 -2.482 1 98.25 165 PRO B C 1
ATOM 2845 O O . PRO B 1 165 ? -15.422 6.508 -1.557 1 98.25 165 PRO B O 1
ATOM 2848 N N . GLU B 1 166 ? -17.469 6.391 -2.357 1 98.19 166 GLU B N 1
ATOM 2849 C CA . GLU B 1 166 ? -18.078 6.945 -1.15 1 98.19 166 GLU B CA 1
ATOM 2850 C C . GLU B 1 166 ? -17.922 5.988 0.03 1 98.19 166 GLU B C 1
ATOM 2852 O O . GLU B 1 166 ? -17.578 6.406 1.136 1 98.19 166 GLU B O 1
ATOM 2857 N N . THR B 1 167 ? -18.219 4.699 -0.182 1 98 167 THR B N 1
ATOM 2858 C CA . THR B 1 167 ? -18.141 3.744 0.916 1 98 167 THR B CA 1
ATOM 2859 C C . THR B 1 167 ? -16.703 3.521 1.341 1 98 167 THR B C 1
ATOM 2861 O O . THR B 1 167 ? -16.406 3.363 2.529 1 98 167 THR B O 1
ATOM 2864 N N . LEU B 1 168 ? -15.781 3.518 0.354 1 98.19 168 LEU B N 1
ATOM 2865 C CA . LEU B 1 168 ? -14.367 3.404 0.688 1 98.19 168 LEU B CA 1
ATOM 2866 C C . LEU B 1 168 ? -13.891 4.629 1.464 1 98.19 168 LEU B C 1
ATOM 2868 O O . LEU B 1 168 ? -13.164 4.496 2.455 1 98.19 168 LEU B O 1
ATOM 2872 N N . ALA B 1 169 ? -14.305 5.816 1.039 1 98.44 169 ALA B N 1
ATOM 2873 C CA . ALA B 1 169 ? -13.945 7.051 1.731 1 98.44 169 ALA B CA 1
ATOM 2874 C C . ALA B 1 169 ? -14.422 7.023 3.182 1 98.44 169 ALA B C 1
ATOM 2876 O O . ALA B 1 169 ? -13.703 7.465 4.082 1 98.44 169 ALA B O 1
ATOM 2877 N N . ALA B 1 170 ? -15.609 6.543 3.367 1 98.19 170 ALA B N 1
ATOM 2878 C CA . ALA B 1 170 ? -16.188 6.477 4.703 1 98.19 170 ALA B CA 1
ATOM 2879 C C . ALA B 1 170 ? -15.375 5.555 5.609 1 98.19 170 ALA B C 1
ATOM 2881 O O . ALA B 1 170 ? -15.266 5.801 6.812 1 98.19 170 ALA B O 1
ATOM 2882 N N . ARG B 1 171 ? -14.82 4.504 5.051 1 98.19 171 ARG B N 1
ATOM 2883 C CA . ARG B 1 171 ? -13.977 3.592 5.812 1 98.19 171 ARG B CA 1
ATOM 2884 C C . ARG B 1 171 ? -12.602 4.203 6.062 1 98.19 171 ARG B C 1
ATOM 2886 O O . ARG B 1 171 ? -12.078 4.137 7.176 1 98.19 171 ARG B O 1
ATOM 2893 N N . VAL B 1 172 ? -12.023 4.852 5.113 1 98.69 172 VAL B N 1
ATOM 2894 C CA . VAL B 1 172 ? -10.68 5.406 5.176 1 98.69 172 VAL B CA 1
ATOM 2895 C C . VAL B 1 172 ? -10.648 6.582 6.152 1 98.69 172 VAL B C 1
ATOM 2897 O O . VAL B 1 172 ? -9.664 6.773 6.871 1 98.69 172 VAL B O 1
ATOM 2900 N N . ILE B 1 173 ? -11.695 7.398 6.176 1 98.56 173 ILE B N 1
ATOM 2901 C CA . ILE B 1 173 ? -11.727 8.594 7.016 1 98.56 173 ILE B CA 1
ATOM 2902 C C . ILE B 1 173 ? -11.594 8.195 8.484 1 98.56 173 ILE B C 1
ATOM 2904 O O . ILE B 1 173 ? -11.008 8.93 9.281 1 98.56 173 ILE B O 1
ATOM 2908 N N . LYS B 1 174 ? -12.094 7.047 8.82 1 98.44 174 LYS B N 1
ATOM 2909 C CA . LYS B 1 174 ? -11.961 6.562 10.195 1 98.44 174 LYS B CA 1
ATOM 2910 C C . LYS B 1 174 ? -10.492 6.336 10.555 1 98.44 174 LYS B C 1
ATOM 2912 O O . LYS B 1 174 ? -10.078 6.605 11.688 1 98.44 174 LYS B O 1
ATOM 2917 N N . ILE B 1 175 ? -9.75 5.848 9.586 1 98 175 ILE B N 1
ATOM 2918 C CA . ILE B 1 175 ? -8.312 5.652 9.773 1 98 175 ILE B CA 1
ATOM 2919 C C . ILE B 1 175 ? -7.613 7.004 9.859 1 98 175 ILE B C 1
ATOM 2921 O O . ILE B 1 175 ? -6.699 7.188 10.664 1 98 175 ILE B O 1
ATOM 2925 N N . GLU B 1 176 ? -8 7.918 9.031 1 98.75 176 GLU B N 1
ATOM 2926 C CA . GLU B 1 176 ? -7.422 9.258 9.047 1 98.75 176 GLU B CA 1
ATOM 2927 C C . GLU B 1 176 ? -7.551 9.906 10.422 1 98.75 176 GLU B C 1
ATOM 2929 O O . GLU B 1 176 ? -6.594 10.484 10.93 1 98.75 176 GLU B O 1
ATOM 2934 N N . HIS B 1 177 ? -8.695 9.781 10.992 1 98.75 177 HIS B N 1
ATOM 2935 C CA . HIS B 1 177 ? -8.992 10.383 12.289 1 98.75 177 HIS B CA 1
ATOM 2936 C C . HIS B 1 177 ? -8.109 9.789 13.383 1 98.75 177 HIS B C 1
ATOM 2938 O O . HIS B 1 177 ? -7.914 10.406 14.43 1 98.75 177 HIS B O 1
ATOM 2944 N N . ARG B 1 178 ? -7.605 8.648 13.148 1 98.44 178 ARG B N 1
ATOM 2945 C CA . ARG B 1 178 ? -6.746 7.988 14.125 1 98.44 178 ARG B CA 1
ATOM 2946 C C . ARG B 1 178 ? -5.285 8.367 13.914 1 98.44 178 ARG B C 1
ATOM 2948 O O . ARG B 1 178 ? -4.59 8.727 14.867 1 98.44 178 ARG B O 1
ATOM 2955 N N . ILE B 1 179 ? -4.867 8.383 12.68 1 98.75 179 ILE B N 1
ATOM 2956 C CA . ILE B 1 179 ? -3.428 8.461 12.461 1 98.75 179 ILE B CA 1
ATOM 2957 C C . ILE B 1 179 ? -2.994 9.922 12.422 1 98.75 179 ILE B C 1
ATOM 2959 O O . ILE B 1 179 ? -1.847 10.25 12.734 1 98.75 179 ILE B O 1
ATOM 2963 N N . TYR B 1 180 ? -3.854 10.852 12.055 1 98.88 180 TYR B N 1
ATOM 2964 C CA . TYR B 1 180 ? -3.438 12.242 11.914 1 98.88 180 TYR B CA 1
ATOM 2965 C C . TYR B 1 180 ? -3.109 12.852 13.273 1 98.88 180 TYR B C 1
ATOM 2967 O O . TYR B 1 180 ? -2.023 13.406 13.469 1 98.88 180 TYR B O 1
ATOM 2975 N N . PRO B 1 181 ? -4.012 12.727 14.297 1 98.88 181 PRO B N 1
ATOM 2976 C CA . PRO B 1 181 ? -3.65 13.227 15.625 1 98.88 181 PRO B CA 1
ATOM 2977 C C . PRO B 1 181 ? -2.404 12.547 16.188 1 98.88 181 PRO B C 1
ATOM 2979 O O . PRO B 1 181 ? -1.58 13.195 16.844 1 98.88 181 PRO B O 1
ATOM 2982 N N . GLU B 1 182 ? -2.27 11.266 15.961 1 98.19 182 GLU B N 1
ATOM 2983 C CA . GLU B 1 182 ? -1.099 10.555 16.469 1 98.19 182 GLU B CA 1
ATOM 2984 C C . GLU B 1 182 ? 0.182 11.07 15.812 1 98.19 182 GLU B C 1
ATOM 2986 O O . GLU B 1 182 ? 1.205 11.227 16.484 1 98.19 182 GLU B O 1
ATOM 2991 N N . ALA B 1 183 ? 0.146 11.32 14.547 1 98.44 183 ALA B N 1
ATOM 2992 C CA . ALA B 1 183 ? 1.299 11.883 13.852 1 98.44 183 ALA B CA 1
ATOM 2993 C C . ALA B 1 183 ? 1.68 13.242 14.43 1 98.44 183 ALA B C 1
ATOM 2995 O O . ALA B 1 183 ? 2.861 13.531 14.633 1 98.44 183 ALA B O 1
ATOM 2996 N N . LEU B 1 184 ? 0.685 14.07 14.664 1 98.69 184 LEU B N 1
ATOM 2997 C CA . LEU B 1 184 ? 0.945 15.367 15.273 1 98.69 184 LEU B CA 1
ATOM 2998 C C . LEU B 1 184 ? 1.56 15.203 16.656 1 98.69 184 LEU B C 1
ATOM 3000 O O . LEU B 1 184 ? 2.482 15.938 17.031 1 98.69 184 LEU B O 1
ATOM 3004 N N . ARG B 1 185 ? 0.994 14.258 17.422 1 98 185 ARG B N 1
ATOM 3005 C CA . ARG B 1 185 ? 1.548 13.984 18.75 1 98 185 ARG B CA 1
ATOM 3006 C C . ARG B 1 185 ? 3.031 13.633 18.656 1 98 185 ARG B C 1
ATOM 3008 O O . ARG B 1 185 ? 3.842 14.156 19.438 1 98 185 ARG B O 1
ATOM 3015 N N . LEU B 1 186 ? 3.375 12.758 17.75 1 97.31 186 LEU B N 1
ATOM 3016 C CA . LEU B 1 186 ? 4.758 12.328 17.578 1 97.31 186 LEU B CA 1
ATOM 3017 C C . LEU B 1 186 ? 5.648 13.508 17.203 1 97.31 186 LEU B C 1
ATOM 3019 O O . LEU B 1 186 ? 6.734 13.672 17.766 1 97.31 186 LEU B O 1
ATOM 3023 N N . LEU B 1 187 ? 5.188 14.328 16.312 1 97.81 187 LEU B N 1
ATOM 3024 C CA . LEU B 1 187 ? 5.965 15.484 15.875 1 97.81 187 LEU B CA 1
ATOM 3025 C C . LEU B 1 187 ? 6.129 16.484 17.016 1 97.81 187 LEU B C 1
ATOM 3027 O O . LEU B 1 187 ? 7.242 16.922 17.312 1 97.81 187 LEU B O 1
ATOM 3031 N N . ALA B 1 188 ? 5.047 16.781 17.672 1 98.25 188 ALA B N 1
ATOM 3032 C CA . ALA B 1 188 ? 5.02 17.812 18.688 1 98.25 188 ALA B CA 1
ATOM 3033 C C . ALA B 1 188 ? 5.824 17.406 19.922 1 98.25 188 ALA B C 1
ATOM 3035 O O . ALA B 1 188 ? 6.348 18.25 20.641 1 98.25 188 ALA B O 1
ATOM 3036 N N . SER B 1 189 ? 5.914 16.156 20.172 1 96.81 189 SER B N 1
ATOM 3037 C CA . SER B 1 189 ? 6.629 15.656 21.344 1 96.81 189 SER B CA 1
ATOM 3038 C C . SER B 1 189 ? 8.109 15.477 21.047 1 96.81 189 SER B C 1
ATOM 3040 O O . SER B 1 189 ? 8.891 15.117 21.938 1 96.81 189 SER B O 1
ATOM 3042 N N . GLY B 1 190 ? 8.5 15.641 19.812 1 95.62 190 GLY B N 1
ATOM 3043 C CA . GLY B 1 190 ? 9.898 15.5 19.453 1 95.62 190 GLY B CA 1
ATOM 3044 C C . GLY B 1 190 ? 10.312 14.062 19.203 1 95.62 190 GLY B C 1
ATOM 3045 O O . GLY B 1 190 ? 11.5 13.75 19.141 1 95.62 190 GLY B O 1
ATOM 3046 N N . ARG B 1 191 ? 9.375 13.211 18.984 1 94.94 191 ARG B N 1
ATOM 3047 C CA . ARG B 1 191 ? 9.656 11.789 18.797 1 94.94 191 ARG B CA 1
ATOM 3048 C C . ARG B 1 191 ? 9.836 11.453 17.328 1 94.94 191 ARG B C 1
ATOM 3050 O O . ARG B 1 191 ? 10.18 10.328 16.984 1 94.94 191 ARG B O 1
ATOM 3057 N N . LEU B 1 192 ? 9.594 12.383 16.484 1 95 192 LEU B N 1
ATOM 3058 C CA . LEU B 1 192 ? 9.781 12.234 15.047 1 95 192 LEU B CA 1
ATOM 3059 C C . LEU B 1 192 ? 11.07 12.914 14.602 1 95 192 LEU B C 1
ATOM 3061 O O . LEU B 1 192 ? 11.328 14.07 14.945 1 95 192 LEU B O 1
ATOM 3065 N N . LYS B 1 193 ? 11.859 12.172 13.891 1 91.19 193 LYS B N 1
ATOM 3066 C CA . LYS B 1 193 ? 13.117 12.695 13.352 1 91.19 193 LYS B CA 1
ATOM 3067 C C . LYS B 1 193 ? 13.172 12.547 11.836 1 91.19 193 LYS B C 1
ATOM 3069 O O . LYS B 1 193 ? 12.875 11.477 11.297 1 91.19 193 LYS B O 1
ATOM 3074 N N . LEU B 1 194 ? 13.5 13.641 11.188 1 93.94 194 LEU B N 1
ATOM 3075 C CA . LEU B 1 194 ? 13.742 13.578 9.758 1 93.94 194 LEU B CA 1
ATOM 3076 C C . LEU B 1 194 ? 15.172 13.133 9.469 1 93.94 194 LEU B C 1
ATOM 3078 O O . LEU B 1 194 ? 16.125 13.656 10.047 1 93.94 194 LEU B O 1
ATOM 3082 N N . ASP B 1 195 ? 15.297 12.125 8.773 1 90.25 195 ASP B N 1
ATOM 3083 C CA . ASP B 1 195 ? 16.562 11.594 8.273 1 90.25 195 ASP B CA 1
ATOM 3084 C C . ASP B 1 195 ? 16.594 11.586 6.75 1 90.25 195 ASP B C 1
ATOM 3086 O O . ASP B 1 195 ? 16.266 10.578 6.125 1 90.25 195 ASP B O 1
ATOM 3090 N N . GLY B 1 196 ? 17.109 12.711 6.191 1 88.5 196 GLY B N 1
ATOM 3091 C CA . GLY B 1 196 ? 16.953 12.883 4.754 1 88.5 196 GLY B CA 1
ATOM 3092 C C . GLY B 1 196 ? 15.508 12.984 4.316 1 88.5 196 GLY B C 1
ATOM 3093 O O . GLY B 1 196 ? 14.758 13.836 4.805 1 88.5 196 GLY B O 1
ATOM 3094 N N . ASP B 1 197 ? 15.133 12.055 3.441 1 90.06 197 ASP B N 1
ATOM 3095 C CA . ASP B 1 197 ? 13.773 12.086 2.92 1 90.06 197 ASP B CA 1
ATOM 3096 C C . ASP B 1 197 ? 12.898 11.047 3.621 1 90.06 197 ASP B C 1
ATOM 3098 O O . ASP B 1 197 ? 11.852 10.656 3.098 1 90.06 197 ASP B O 1
ATOM 3102 N N . ARG B 1 198 ? 13.391 10.68 4.82 1 94.88 198 ARG B N 1
ATOM 3103 C CA . ARG B 1 198 ? 12.633 9.695 5.586 1 94.88 198 ARG B CA 1
ATOM 3104 C C . ARG B 1 198 ? 12.359 10.195 7.004 1 94.88 198 ARG B C 1
ATOM 3106 O O . ARG B 1 198 ? 13.086 11.047 7.516 1 94.88 198 ARG B O 1
ATOM 3113 N N . CYS B 1 199 ? 11.32 9.594 7.516 1 95.81 199 CYS B N 1
ATOM 3114 C CA . CYS B 1 199 ? 10.961 9.875 8.906 1 95.81 199 CYS B CA 1
ATOM 3115 C C . CYS B 1 199 ? 11.258 8.672 9.789 1 95.81 199 CYS B C 1
ATOM 3117 O O . CYS B 1 199 ? 10.953 7.531 9.422 1 95.81 199 CYS B O 1
ATOM 3119 N N . ARG B 1 200 ? 11.852 8.969 10.875 1 94.19 200 ARG B N 1
ATOM 3120 C CA . ARG B 1 200 ? 12.07 7.949 11.891 1 94.19 200 ARG B CA 1
ATOM 3121 C C . ARG B 1 200 ? 11.336 8.289 13.18 1 94.19 200 ARG B C 1
ATOM 3123 O O . ARG B 1 200 ? 11.281 9.453 13.586 1 94.19 200 ARG B O 1
ATOM 3130 N N . THR B 1 201 ? 10.695 7.34 13.703 1 93.94 201 THR B N 1
ATOM 3131 C CA . THR B 1 201 ? 9.984 7.504 14.961 1 93.94 201 THR B CA 1
ATOM 3132 C C . THR B 1 201 ? 10.742 6.828 16.109 1 93.94 201 THR B C 1
ATOM 3134 O O . THR B 1 201 ? 10.969 5.613 16.078 1 93.94 201 THR B O 1
ATOM 3137 N N . LEU B 1 202 ? 11.078 7.562 17.031 1 87.06 202 LEU B N 1
ATOM 3138 C CA . LEU B 1 202 ? 11.812 7.039 18.188 1 87.06 202 LEU B CA 1
ATOM 3139 C C . LEU B 1 202 ? 11 5.973 18.906 1 87.06 202 LEU B C 1
ATOM 3141 O O . LEU B 1 202 ? 9.836 6.195 19.234 1 87.06 202 LEU B O 1
ATOM 3145 N N . GLY B 1 203 ? 11.594 4.902 19.109 1 80.38 203 GLY B N 1
ATOM 3146 C CA . GLY B 1 203 ? 10.984 3.832 19.875 1 80.38 203 GLY B CA 1
ATOM 3147 C C . GLY B 1 203 ? 10.023 2.986 19.078 1 80.38 203 GLY B C 1
ATOM 3148 O O . GLY B 1 203 ? 9.367 2.096 19.609 1 80.38 203 GLY B O 1
ATOM 3149 N N . SER B 1 204 ? 9.93 3.289 17.828 1 80.44 204 SER B N 1
ATOM 3150 C CA . SER B 1 204 ? 8.992 2.516 17.031 1 80.44 204 SER B CA 1
ATOM 3151 C C . SER B 1 204 ? 9.664 1.291 16.422 1 80.44 204 SER B C 1
ATOM 3153 O O . SER B 1 204 ? 10.836 1.348 16.031 1 80.44 204 SER B O 1
ATOM 3155 N N . GLY B 1 205 ? 9.031 0.144 16.562 1 82.38 205 GLY B N 1
ATOM 3156 C CA . GLY B 1 205 ? 9.484 -1.095 15.961 1 82.38 205 GLY B CA 1
ATOM 3157 C C . GLY B 1 205 ? 8.406 -1.796 15.156 1 82.38 205 GLY B C 1
ATOM 3158 O O . GLY B 1 205 ? 7.234 -1.432 15.227 1 82.38 205 GLY B O 1
ATOM 3159 N N . ALA B 1 206 ? 8.875 -2.66 14.312 1 84.75 206 ALA B N 1
ATOM 3160 C CA . ALA B 1 206 ? 7.902 -3.473 13.586 1 84.75 206 ALA B CA 1
ATOM 3161 C C . ALA B 1 206 ? 7.078 -4.328 14.539 1 84.75 206 ALA B C 1
ATOM 3163 O O . ALA B 1 206 ? 7.57 -4.734 15.602 1 84.75 206 ALA B O 1
ATOM 3164 N N . THR B 1 207 ? 5.871 -4.457 14.141 1 91.69 207 THR B N 1
ATOM 3165 C CA . THR B 1 207 ? 5.004 -5.355 14.891 1 91.69 207 THR B CA 1
ATOM 3166 C C . THR B 1 207 ? 4.68 -6.605 14.07 1 91.69 207 THR B C 1
ATOM 3168 O O . THR B 1 207 ? 4.969 -6.66 12.875 1 91.69 207 THR B O 1
ATOM 3171 N N . ASP B 1 208 ? 4.113 -7.629 14.719 1 93.44 208 ASP B N 1
ATOM 3172 C CA . ASP B 1 208 ? 3.711 -8.852 14.023 1 93.44 208 ASP B CA 1
ATOM 3173 C C . ASP B 1 208 ? 2.32 -8.695 13.414 1 93.44 208 ASP B C 1
ATOM 3175 O O . ASP B 1 208 ? 1.805 -9.633 12.797 1 93.44 208 ASP B O 1
ATOM 3179 N N . ALA B 1 209 ? 1.8 -7.496 13.562 1 96.12 209 ALA B N 1
ATOM 3180 C CA . ALA B 1 209 ? 0.459 -7.281 13.031 1 96.12 209 ALA B CA 1
ATOM 3181 C C . ALA B 1 209 ? 0.466 -7.309 11.508 1 96.12 209 ALA B C 1
ATOM 3183 O O . ALA B 1 209 ? 1.411 -6.832 10.875 1 96.12 209 ALA B O 1
ATOM 3184 N N . THR B 1 210 ? -0.545 -7.91 10.977 1 98 210 THR B N 1
ATOM 3185 C CA . THR B 1 210 ? -0.719 -7.996 9.531 1 98 210 THR B CA 1
ATOM 3186 C C . THR B 1 210 ? -2.154 -7.66 9.133 1 98 210 THR B C 1
ATOM 3188 O O . THR B 1 210 ? -3.039 -7.594 9.992 1 98 210 THR B O 1
ATOM 3191 N N . LEU B 1 211 ? -2.387 -7.391 7.938 1 98.44 211 LEU B N 1
ATOM 3192 C CA . LEU B 1 211 ? -3.703 -7.188 7.344 1 98.44 211 LEU B CA 1
ATOM 3193 C C . LEU B 1 211 ? -3.793 -7.855 5.977 1 98.44 211 LEU B C 1
ATOM 3195 O O . LEU B 1 211 ? -2.965 -7.598 5.098 1 98.44 211 LEU B O 1
ATOM 3199 N N . ILE B 1 212 ? -4.734 -8.75 5.801 1 98.25 212 ILE B N 1
ATOM 3200 C CA . ILE B 1 212 ? -4.898 -9.508 4.562 1 98.25 212 ILE B CA 1
ATOM 3201 C C . ILE B 1 212 ? -6.293 -9.273 3.992 1 98.25 212 ILE B C 1
ATOM 3203 O O . ILE B 1 212 ? -7.281 -9.25 4.734 1 98.25 212 ILE B O 1
ATOM 3207 N N . ALA B 1 213 ? -6.355 -9.047 2.73 1 97.69 213 ALA B N 1
ATOM 3208 C CA . ALA B 1 213 ? -7.633 -8.883 2.041 1 97.69 213 ALA B CA 1
ATOM 3209 C C . ALA B 1 213 ? -7.598 -9.523 0.659 1 97.69 213 ALA B C 1
ATOM 3211 O O . ALA B 1 213 ? -6.629 -9.359 -0.085 1 97.69 213 ALA B O 1
ATOM 3212 N N . PRO B 1 214 ? -8.648 -10.234 0.274 1 95.81 214 PRO B N 1
ATOM 3213 C CA . PRO B 1 214 ? -9.812 -10.578 1.093 1 95.81 214 PRO B CA 1
ATOM 3214 C C . PRO B 1 214 ? -9.461 -11.484 2.27 1 95.81 214 PRO B C 1
ATOM 3216 O O . PRO B 1 214 ? -8.461 -12.211 2.219 1 95.81 214 PRO B O 1
ATOM 3219 N N . ALA B 1 215 ? -10.219 -11.359 3.311 1 89.06 215 ALA B N 1
ATOM 3220 C CA . ALA B 1 215 ? -9.977 -12.164 4.5 1 89.06 215 ALA B CA 1
ATOM 3221 C C . ALA B 1 215 ? -10.125 -13.656 4.195 1 89.06 215 ALA B C 1
ATOM 3223 O O . ALA B 1 215 ? -11.086 -14.062 3.539 1 89.06 215 ALA B O 1
ATOM 3224 N N . PRO B 1 216 ? -9.117 -14.492 4.566 1 76.12 216 PRO B N 1
ATOM 3225 C CA . PRO B 1 216 ? -9.211 -15.93 4.293 1 76.12 216 PRO B CA 1
ATOM 3226 C C . PRO B 1 216 ? -10.391 -16.594 5.004 1 76.12 216 PRO B C 1
ATOM 3228 O O . PRO B 1 216 ? -10.844 -16.094 6.043 1 76.12 216 PRO B O 1
#

InterPro domains:
  IPR002376 Formyl transferase, N-terminal [PF00551] (4-184)
  IPR004607 Phosphoribosylglycinamide formyltransferase [MF_01930] (4-190)
  IPR004607 Phosphoribosylglycinamide formyltransferase [TIGR00639] (4-194)
  IPR004607 Phosphoribosylglycinamide formyltransferase [cd08645] (4-187)
  IPR036477 Formyl transferase, N-terminal domain superfamily [SSF53328] (4-198)

Nearest PDB structures (foldseek):
  5j9f-assembly2_A  TM=9.708E-01  e=4.034E-28  Homo sapiens
  4zyv-assembly1_A  TM=9.701E-01  e=2.278E-27  Homo sapiens
  1men-assembly1_A  TM=9.665E-01  e=9.952E-27  Homo sapiens
  3auf-assembly1_A-2  TM=9.703E-01  e=4.056E-27  Symbiobacterium toebii
  2ywr-assembly1_A  TM=9.648E-01  e=5.714E-23  Aquifex aeolicus

Solvent-accessible surface area (backbone atoms only — not comparable to full-atom values): 22339 Å² total; per-residue (Å²): 134,60,39,30,26,33,38,33,25,43,34,68,24,65,56,43,49,37,39,54,58,52,36,67,42,87,82,39,35,36,37,72,65,34,38,39,21,44,35,86,81,21,55,24,56,57,57,38,47,74,71,70,32,49,72,45,74,52,63,44,73,85,39,68,85,40,44,66,62,49,47,52,57,52,47,50,55,40,57,75,68,58,49,65,34,37,37,44,24,63,50,86,68,80,71,48,55,66,59,27,58,73,37,49,88,34,26,38,37,68,42,70,21,51,57,81,38,55,53,75,77,60,26,48,52,48,43,59,71,58,23,45,26,61,42,18,20,26,28,22,31,46,40,64,53,77,75,63,32,32,30,67,32,30,32,36,34,46,46,33,75,81,57,46,51,65,60,47,47,61,57,34,49,58,46,42,49,54,51,49,41,51,48,50,41,35,51,51,65,65,38,50,42,78,57,85,65,23,47,36,53,71,91,54,58,56,58,90,59,61,43,57,14,63,70,132,132,60,39,32,25,32,38,33,26,43,34,68,25,66,57,43,51,37,39,54,58,53,36,68,41,87,83,39,34,35,37,73,62,33,38,40,21,44,33,84,80,22,55,23,56,57,58,38,46,74,70,71,32,49,73,44,74,52,64,44,72,89,38,68,84,40,44,65,62,49,47,52,55,50,48,50,53,39,55,75,68,57,50,66,32,38,38,44,25,64,49,84,70,82,70,47,55,67,58,26,58,74,37,50,88,32,26,39,36,69,42,71,20,51,58,82,38,55,54,75,77,61,27,48,51,48,41,59,70,58,24,44,26,59,43,18,19,26,28,23,32,46,42,63,55,76,75,64,33,32,30,67,32,30,31,37,35,45,45,33,74,80,56,46,52,65,58,47,46,62,57,33,50,59,47,42,49,54,49,49,41,51,47,49,41,35,51,51,64,62,38,48,41,78,57,86,66,24,46,36,52,69,90,54,60,55,57,92,59,60,43,59,16,62,67,132

pLDDT: mean 97.15, std 3.26, range [76.06, 98.94]

Organism: NCBI:txid2511166